Protein AF-M5GES9-F1 (afdb_monomer_lite)

Secondary structure (DSSP, 8-state):
------S-SSS-------------TTSSHHHHHHHHHHHHHHH-TTTT---HHHHHGGGTTTT-SHHHHHHHHHHHHS-TT-HHHHHHHHHTS-HHHHHHHHHHTT--HHHHHHHTTT---HHHHHHHS-SHHHHHHHHHHHTSS---TT-HHHHHHHHTS-HHHHHHHHHHHT--HHHHHHHHHHHTS----SS--SSS---S--TTS-GGGG-SHHHHHHHHHHHHS-TT-HHHHHHHHTTS-HHHHHHHHHHTT--HHHHHHHHHHT----------------------SS-S--GGGTTTT-SHHHHHHHHHHHTS-TT-HHHHHHHHTTS-HHHHHHHHHHTT--HHHHHHHHHHHHHHHTTGGG-------------------------------------------

Structure (mmCIF, N/CA/C/O backbone):
data_AF-M5GES9-F1
#
_entry.id   AF-M5GES9-F1
#
loop_
_atom_site.group_PDB
_atom_site.id
_atom_site.type_symbol
_atom_site.label_atom_id
_atom_site.label_alt_id
_atom_site.label_comp_id
_atom_site.label_asym_id
_atom_site.label_entity_id
_atom_site.label_seq_id
_atom_site.pdbx_PDB_ins_code
_atom_site.Cartn_x
_atom_site.Cartn_y
_atom_site.Cartn_z
_atom_site.occupancy
_atom_site.B_iso_or_equiv
_atom_site.auth_seq_id
_atom_site.auth_comp_id
_atom_site.auth_asym_id
_atom_site.auth_atom_id
_atom_site.pdbx_PDB_model_num
ATOM 1 N N . MET A 1 1 ? -51.160 -6.432 -52.702 1.00 38.91 1 MET A N 1
ATOM 2 C CA . MET A 1 1 ? -51.092 -6.665 -51.244 1.00 38.91 1 MET A CA 1
ATOM 3 C C . MET A 1 1 ? -50.254 -5.549 -50.647 1.00 38.91 1 MET A C 1
ATOM 5 O O . MET A 1 1 ? -49.053 -5.516 -50.862 1.00 38.91 1 MET A O 1
ATOM 9 N N . HIS A 1 2 ? -50.919 -4.556 -50.063 1.00 34.47 2 HIS A N 1
ATOM 10 C CA . HIS A 1 2 ? -50.301 -3.434 -49.357 1.00 34.47 2 HIS A CA 1
ATOM 11 C C . HIS A 1 2 ? -50.235 -3.798 -47.873 1.00 34.47 2 HIS A C 1
ATOM 13 O O . HIS A 1 2 ? -51.256 -4.203 -47.323 1.00 34.47 2 HIS A O 1
ATOM 19 N N . PHE A 1 3 ? -49.079 -3.633 -47.235 1.00 33.97 3 PHE A N 1
ATOM 20 C CA . PHE A 1 3 ? -48.989 -3.583 -45.778 1.00 33.97 3 PHE A CA 1
ATOM 21 C C . PHE A 1 3 ? -48.194 -2.343 -45.374 1.00 33.97 3 PHE A C 1
ATOM 23 O O . PHE A 1 3 ? -47.023 -2.188 -45.713 1.00 33.97 3 PHE A O 1
ATOM 30 N N . SER A 1 4 ? -48.912 -1.435 -44.717 1.00 32.12 4 SER A N 1
ATOM 31 C CA . SER A 1 4 ? -48.475 -0.121 -44.262 1.00 32.12 4 SER A CA 1
ATOM 32 C C . SER A 1 4 ? -47.436 -0.205 -43.143 1.00 32.12 4 SER A C 1
ATOM 34 O O . SER A 1 4 ? -47.717 -0.733 -42.069 1.00 32.12 4 SER A O 1
ATOM 36 N N . LEU A 1 5 ? -46.281 0.431 -43.359 1.00 38.84 5 LEU A N 1
ATOM 37 C CA . LEU A 1 5 ? -45.420 0.970 -42.304 1.00 38.84 5 LEU A CA 1
ATOM 38 C C . LEU A 1 5 ? -46.053 2.266 -41.771 1.00 38.84 5 LEU A C 1
ATOM 40 O O . LEU A 1 5 ? -45.799 3.340 -42.305 1.00 38.84 5 LEU A O 1
ATOM 44 N N . ALA A 1 6 ? -46.903 2.176 -40.749 1.00 38.69 6 ALA A N 1
ATOM 45 C CA . ALA A 1 6 ? -47.371 3.350 -40.003 1.00 38.69 6 ALA A CA 1
ATOM 46 C C . ALA A 1 6 ? -47.993 2.946 -38.654 1.00 38.69 6 ALA A C 1
ATOM 48 O O . ALA A 1 6 ? -49.188 3.130 -38.457 1.00 38.69 6 ALA A O 1
ATOM 49 N N . ALA A 1 7 ? -47.215 2.354 -37.738 1.00 37.34 7 ALA A N 1
ATOM 50 C CA . ALA A 1 7 ? -47.664 2.128 -36.352 1.00 37.34 7 ALA A CA 1
ATOM 51 C C . ALA A 1 7 ? -46.524 1.798 -35.361 1.00 37.34 7 ALA A C 1
ATOM 53 O O . ALA A 1 7 ? -46.692 0.941 -34.500 1.00 37.34 7 ALA A O 1
ATOM 54 N N . LEU A 1 8 ? -45.352 2.440 -35.461 1.00 34.69 8 LEU A N 1
ATOM 55 C CA . LEU A 1 8 ? -44.276 2.236 -34.474 1.00 34.69 8 LEU A CA 1
ATOM 56 C C . LEU A 1 8 ? -43.512 3.532 -34.150 1.00 34.69 8 LEU A C 1
ATOM 58 O O . LEU A 1 8 ? -42.289 3.564 -34.183 1.00 34.69 8 LEU A O 1
ATOM 62 N N . PHE A 1 9 ? -44.240 4.621 -33.882 1.00 37.34 9 PHE A N 1
ATOM 63 C CA . PHE A 1 9 ? -43.650 5.911 -33.478 1.00 37.34 9 PHE A CA 1
ATOM 64 C C . PHE A 1 9 ? -44.363 6.595 -32.298 1.00 37.34 9 PHE A C 1
ATOM 66 O O . PHE A 1 9 ? -44.232 7.798 -32.105 1.00 37.34 9 PHE A O 1
ATOM 73 N N . LEU A 1 10 ? -45.104 5.844 -31.476 1.00 36.69 10 LEU A N 1
ATOM 74 C CA . LEU A 1 10 ? -45.803 6.388 -30.302 1.00 36.69 10 LEU A CA 1
ATOM 75 C C . LEU A 1 10 ? -45.685 5.472 -29.074 1.00 36.69 10 LEU A C 1
ATOM 77 O O . LEU A 1 10 ? -46.678 5.060 -28.487 1.00 36.69 10 LEU A O 1
ATOM 81 N N . ALA A 1 11 ? -44.454 5.157 -28.680 1.00 37.38 11 ALA A N 1
ATOM 82 C CA . ALA A 1 11 ? -44.106 4.771 -27.315 1.00 37.38 11 ALA A CA 1
ATOM 83 C C . ALA A 1 11 ? -42.606 5.033 -27.114 1.00 37.38 11 ALA A C 1
ATOM 85 O O . ALA A 1 11 ? -41.825 4.725 -28.006 1.00 37.38 11 ALA A O 1
ATOM 86 N N . LEU A 1 12 ? -42.237 5.566 -25.946 1.00 29.55 12 LEU A N 1
ATOM 87 C CA . LEU A 1 12 ? -40.917 6.061 -25.514 1.00 29.55 12 LEU A CA 1
ATOM 88 C C . LEU A 1 12 ? -40.622 7.545 -25.805 1.00 29.55 12 LEU A C 1
ATOM 90 O O . LEU A 1 12 ? -39.897 7.898 -26.730 1.00 29.55 12 LEU A O 1
ATOM 94 N N . PRO A 1 13 ? -41.075 8.407 -24.880 1.00 35.56 13 PRO A N 1
ATOM 95 C CA . PRO A 1 13 ? -40.143 9.318 -24.228 1.00 35.56 13 PRO A CA 1
ATOM 96 C C . PRO A 1 13 ? -40.372 9.292 -22.710 1.00 35.56 13 PRO A C 1
ATOM 98 O O . PRO A 1 13 ? -41.224 10.025 -22.227 1.00 35.56 13 PRO A O 1
ATOM 101 N N . ALA A 1 14 ? -39.661 8.445 -21.951 1.00 35.41 14 ALA A N 1
ATOM 102 C CA . ALA A 1 14 ? -39.633 8.540 -20.479 1.00 35.41 14 ALA A CA 1
ATOM 103 C C . ALA A 1 14 ? -38.613 7.597 -19.801 1.00 35.41 14 ALA A C 1
ATOM 105 O O . ALA A 1 14 ? -39.008 6.829 -18.938 1.00 35.41 14 ALA A O 1
ATOM 106 N N . ILE A 1 15 ? -37.315 7.640 -20.135 1.00 33.88 15 ILE A N 1
ATOM 107 C CA . ILE A 1 15 ? -36.256 7.213 -19.189 1.00 33.88 15 ILE A CA 1
ATOM 108 C C . ILE A 1 15 ? -35.004 8.077 -19.410 1.00 33.88 15 ILE A C 1
ATOM 110 O O . ILE A 1 15 ? -34.010 7.635 -19.971 1.00 33.88 15 ILE A O 1
ATOM 114 N N . VAL A 1 16 ? -35.055 9.338 -18.979 1.00 37.41 16 VAL A N 1
ATOM 115 C CA . VAL A 1 16 ? -33.855 10.126 -18.654 1.00 37.41 16 VAL A CA 1
ATOM 116 C C . VAL A 1 16 ? -34.172 10.889 -17.375 1.00 37.41 16 VAL A C 1
ATOM 118 O O . VAL A 1 16 ? -34.726 11.979 -17.430 1.00 37.41 16 VAL A O 1
ATOM 121 N N . ASN A 1 17 ? -33.928 10.253 -16.228 1.00 34.81 17 ASN A N 1
ATOM 122 C CA . ASN A 1 17 ? -33.583 10.898 -14.957 1.00 34.81 17 ASN A CA 1
ATOM 123 C C . ASN A 1 17 ? -33.472 9.834 -13.863 1.00 34.81 17 ASN A C 1
ATOM 125 O O . ASN A 1 17 ? -34.474 9.464 -13.263 1.00 34.81 17 ASN A O 1
ATOM 129 N N . ALA A 1 18 ? -32.251 9.342 -13.643 1.00 33.34 18 ALA A N 1
ATOM 130 C CA . ALA A 1 18 ? -31.712 8.932 -12.341 1.00 33.34 18 ALA A CA 1
ATOM 131 C C . ALA A 1 18 ? -30.381 8.197 -12.565 1.00 33.34 18 ALA A C 1
ATOM 133 O O . ALA A 1 18 ? -30.333 6.971 -12.583 1.00 33.34 18 ALA A O 1
ATOM 134 N N . ILE A 1 19 ? -29.286 8.941 -12.729 1.00 32.31 19 ILE A N 1
ATOM 135 C CA . ILE A 1 19 ? -27.954 8.403 -12.434 1.00 32.31 19 ILE A CA 1
ATOM 136 C C . ILE A 1 19 ? -27.319 9.375 -11.439 1.00 32.31 19 ILE A C 1
ATOM 138 O O . ILE A 1 19 ? -27.099 10.535 -11.795 1.00 32.31 19 ILE A O 1
ATOM 142 N N . PRO A 1 20 ? -27.088 8.965 -10.181 1.00 33.00 20 PRO A N 1
ATOM 143 C CA . PRO A 1 20 ? -26.434 9.820 -9.209 1.00 33.00 20 PRO A CA 1
ATOM 144 C C . PRO A 1 20 ? -24.978 10.033 -9.630 1.00 33.00 20 PRO A C 1
ATOM 146 O O . PRO A 1 20 ? -24.231 9.090 -9.892 1.00 33.00 20 PRO A O 1
ATOM 149 N N . SER A 1 21 ? -24.577 11.299 -9.688 1.00 31.12 21 SER A N 1
ATOM 150 C CA . SER A 1 21 ? -23.194 11.729 -9.841 1.00 31.12 21 SER A CA 1
ATOM 151 C C . SER A 1 21 ? -22.389 11.296 -8.613 1.00 31.12 21 SER A C 1
ATOM 153 O O . SER A 1 21 ? -22.407 11.933 -7.560 1.00 31.12 21 SER A O 1
ATOM 155 N N . HIS A 1 22 ? -21.679 10.175 -8.728 1.00 29.47 22 HIS A N 1
ATOM 156 C CA . HIS A 1 22 ? -20.732 9.753 -7.705 1.00 29.47 22 HIS A CA 1
ATOM 157 C C . HIS A 1 22 ? -19.509 10.678 -7.726 1.00 29.47 22 HIS A C 1
ATOM 159 O O . HIS A 1 22 ? -18.768 10.734 -8.702 1.00 29.47 22 HIS A O 1
ATOM 165 N N . LYS A 1 23 ? -19.304 11.417 -6.631 1.00 30.03 23 LYS A N 1
ATOM 166 C CA . LYS A 1 23 ? -18.063 12.148 -6.352 1.00 30.03 23 LYS A CA 1
ATOM 167 C C . LYS A 1 23 ? -16.932 11.136 -6.114 1.00 30.03 23 LYS A C 1
ATOM 169 O O . LYS A 1 23 ? -17.044 10.308 -5.212 1.00 30.03 23 LYS A O 1
ATOM 174 N N . TYR A 1 24 ? -15.871 11.201 -6.918 1.00 31.55 24 TYR A N 1
ATOM 175 C CA . TYR A 1 24 ? -14.751 10.248 -6.908 1.00 31.55 24 TYR A CA 1
ATOM 176 C C . TYR A 1 24 ? -13.606 10.596 -5.932 1.00 31.55 24 TYR A C 1
ATOM 178 O O . TYR A 1 24 ? -12.739 9.757 -5.715 1.00 31.55 24 TYR A O 1
ATOM 186 N N . ASP A 1 25 ? -13.624 11.752 -5.261 1.00 38.22 25 ASP A N 1
ATOM 187 C CA . ASP A 1 25 ? -12.489 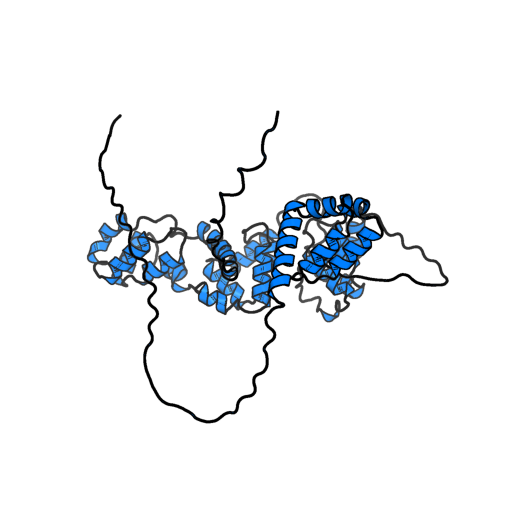12.197 -4.428 1.00 38.22 25 ASP A CA 1
ATOM 188 C C . ASP A 1 25 ? -12.360 11.521 -3.046 1.00 38.22 25 ASP A C 1
ATOM 190 O O . ASP A 1 25 ? -11.277 11.483 -2.475 1.00 38.22 25 ASP A O 1
ATOM 194 N N . ALA A 1 26 ? -13.425 10.931 -2.488 1.00 30.91 26 ALA A N 1
ATOM 195 C CA . ALA A 1 26 ? -13.384 10.380 -1.121 1.00 30.91 26 ALA A CA 1
ATOM 196 C C . ALA A 1 26 ? -12.971 8.895 -1.033 1.00 30.91 26 ALA A C 1
ATOM 198 O O . ALA A 1 26 ? -12.757 8.377 0.062 1.00 30.91 26 ALA A O 1
ATOM 199 N N . ARG A 1 27 ? -12.879 8.178 -2.163 1.00 30.30 27 ARG A N 1
ATOM 200 C CA . ARG A 1 27 ? -12.584 6.730 -2.165 1.00 30.30 27 ARG A CA 1
ATOM 201 C C . ARG A 1 27 ? -11.092 6.399 -2.082 1.00 30.30 27 ARG A C 1
ATOM 203 O O . ARG A 1 27 ? -10.767 5.308 -1.626 1.00 30.30 27 ARG A O 1
ATOM 210 N N . PHE A 1 28 ? -10.209 7.327 -2.449 1.00 35.16 28 PHE A N 1
ATOM 211 C CA . PHE A 1 28 ? -8.759 7.101 -2.433 1.00 35.16 28 PHE A CA 1
ATOM 212 C C . PHE A 1 28 ? -8.148 7.177 -1.024 1.00 35.16 28 PHE A C 1
ATOM 214 O O . PHE A 1 28 ? -7.293 6.366 -0.697 1.00 35.16 28 PHE A O 1
ATOM 221 N N . ALA A 1 29 ? -8.673 8.027 -0.134 1.00 37.25 29 ALA A N 1
ATOM 222 C CA . ALA A 1 29 ? -8.269 8.031 1.280 1.00 37.25 29 ALA A CA 1
ATOM 223 C C . ALA A 1 29 ? -8.766 6.793 2.065 1.00 37.25 29 ALA A C 1
ATOM 225 O O . ALA A 1 29 ? -8.259 6.483 3.138 1.00 37.25 29 ALA A O 1
ATOM 226 N N . ALA A 1 30 ? -9.770 6.073 1.548 1.00 31.98 30 ALA A N 1
ATOM 227 C CA . ALA A 1 30 ? -10.359 4.910 2.215 1.00 31.98 30 ALA A CA 1
ATOM 228 C C . ALA A 1 30 ? -9.623 3.588 1.919 1.00 31.98 30 ALA A C 1
ATOM 230 O O . ALA A 1 30 ? -9.884 2.583 2.586 1.00 31.98 30 ALA A O 1
ATOM 231 N N . LEU A 1 31 ? -8.732 3.557 0.920 1.00 34.09 31 LEU A N 1
ATOM 232 C CA . LEU A 1 31 ? -8.081 2.323 0.467 1.00 34.09 31 LEU A CA 1
ATOM 233 C C . LEU A 1 31 ? -6.769 2.035 1.215 1.00 34.09 31 LEU A C 1
ATOM 235 O O . LEU A 1 31 ? -6.555 0.906 1.650 1.00 34.09 31 LEU A O 1
ATOM 239 N N . THR A 1 32 ? -5.980 3.066 1.507 1.00 45.53 32 THR A N 1
ATOM 240 C CA . THR A 1 32 ? -4.797 3.001 2.387 1.00 45.53 32 THR A CA 1
ATOM 241 C C . THR A 1 32 ? -5.168 2.615 3.825 1.00 45.53 32 THR A C 1
ATOM 243 O O . THR A 1 32 ? -4.489 1.805 4.456 1.00 45.53 32 THR A O 1
ATOM 246 N N . VAL A 1 33 ? -6.325 3.078 4.319 1.00 45.25 33 VAL A N 1
ATOM 247 C CA . VAL A 1 33 ? -6.892 2.663 5.620 1.00 45.25 33 VAL A CA 1
ATOM 248 C C . VAL A 1 33 ? -7.305 1.186 5.623 1.00 45.25 33 VAL A C 1
ATOM 250 O O . VAL A 1 33 ? -7.142 0.502 6.633 1.00 45.25 33 VAL A O 1
ATOM 253 N N . LYS A 1 34 ? -7.791 0.654 4.495 1.00 38.66 34 LYS A N 1
ATOM 254 C CA . LYS A 1 34 ? -8.175 -0.761 4.380 1.00 38.66 34 LYS A CA 1
ATOM 255 C C . LYS A 1 34 ? -6.985 -1.706 4.561 1.00 38.66 34 LYS A C 1
ATOM 257 O O . LYS A 1 34 ? -7.158 -2.771 5.147 1.00 38.66 34 LYS A O 1
ATOM 262 N N . HIS A 1 35 ? -5.796 -1.325 4.097 1.00 43.66 35 HIS A N 1
ATOM 263 C CA . HIS A 1 35 ? -4.585 -2.139 4.228 1.00 43.66 35 HIS A CA 1
ATOM 264 C C . HIS A 1 35 ? -4.055 -2.175 5.672 1.00 43.66 35 HIS A C 1
ATOM 266 O O . HIS A 1 35 ? -3.799 -3.263 6.193 1.00 43.66 35 HIS A O 1
ATOM 272 N N . ALA A 1 36 ? -4.037 -1.034 6.373 1.00 48.53 36 ALA A N 1
ATOM 273 C CA . ALA A 1 36 ? -3.767 -0.987 7.816 1.00 48.53 36 ALA A CA 1
ATOM 274 C C . ALA A 1 36 ? -4.807 -1.791 8.630 1.00 48.53 36 ALA A C 1
ATOM 276 O O . ALA A 1 36 ? -4.457 -2.533 9.550 1.00 48.53 36 ALA A O 1
ATOM 277 N N . GLN A 1 37 ? -6.085 -1.739 8.234 1.00 39.94 37 GLN A N 1
ATOM 278 C CA . GLN A 1 37 ? -7.162 -2.517 8.858 1.00 39.94 37 GLN A CA 1
ATOM 279 C C . GLN A 1 37 ? -7.011 -4.036 8.673 1.00 39.94 37 GLN A C 1
ATOM 281 O O . GLN A 1 37 ? -7.424 -4.795 9.548 1.00 39.94 37 GLN A O 1
ATOM 286 N N . VAL A 1 38 ? -6.441 -4.520 7.562 1.00 37.53 38 VAL A N 1
ATOM 287 C CA . VAL A 1 38 ? -6.222 -5.965 7.342 1.00 37.53 38 VAL A CA 1
ATOM 288 C C . VAL A 1 38 ? -5.060 -6.490 8.190 1.00 37.53 38 VAL A C 1
ATOM 290 O O . VAL A 1 38 ? -5.192 -7.566 8.774 1.00 37.53 38 VAL A O 1
ATOM 293 N N . ALA A 1 39 ? -3.979 -5.721 8.349 1.00 44.22 39 ALA A N 1
ATOM 294 C CA . ALA A 1 39 ? -2.900 -6.059 9.283 1.00 44.22 39 ALA A CA 1
ATOM 295 C C . ALA A 1 39 ? -3.392 -6.055 10.747 1.00 44.22 39 ALA A C 1
ATOM 297 O O . ALA A 1 39 ? -3.128 -7.000 11.495 1.00 44.22 39 ALA A O 1
ATOM 298 N N . GLN A 1 40 ? -4.225 -5.078 11.129 1.00 47.31 40 GLN A N 1
ATOM 299 C CA . GLN A 1 40 ? -4.891 -5.065 12.438 1.00 47.31 40 GLN A CA 1
ATOM 300 C C . GLN A 1 40 ? -5.803 -6.284 12.656 1.00 47.31 40 GLN A C 1
ATOM 302 O O . GLN A 1 40 ? -5.879 -6.779 13.775 1.00 47.31 40 GLN A O 1
ATOM 307 N N . ARG A 1 41 ? -6.477 -6.826 11.630 1.00 38.78 41 ARG A N 1
ATOM 308 C CA . ARG A 1 41 ? -7.352 -8.011 11.789 1.00 38.78 41 ARG A CA 1
ATOM 309 C C . ARG A 1 41 ? -6.611 -9.263 12.263 1.00 38.78 41 ARG A C 1
ATOM 311 O O . ARG A 1 41 ? -7.229 -10.096 12.918 1.00 38.78 41 ARG A O 1
ATOM 318 N N . MET A 1 42 ? -5.325 -9.400 11.942 1.00 36.28 42 MET A N 1
ATOM 319 C CA . MET A 1 42 ? -4.508 -10.547 12.362 1.00 36.28 42 MET A CA 1
ATOM 320 C C . MET A 1 42 ? -3.899 -10.346 13.759 1.00 36.28 42 MET A C 1
ATOM 322 O O . MET A 1 42 ? -3.643 -11.324 14.457 1.00 36.28 42 MET A O 1
ATOM 326 N N . ALA A 1 43 ? -3.697 -9.093 14.180 1.00 48.94 43 ALA A N 1
ATOM 327 C CA . ALA A 1 43 ? -3.048 -8.747 15.444 1.00 48.94 43 ALA A CA 1
ATOM 328 C C . ALA A 1 43 ? -4.014 -8.306 16.559 1.00 48.94 43 ALA A C 1
ATOM 330 O O . ALA A 1 43 ? -3.604 -8.266 17.714 1.00 48.94 43 ALA A O 1
ATOM 331 N N . ASN A 1 44 ? -5.275 -7.970 16.255 1.00 58.41 44 ASN A N 1
ATOM 332 C CA . ASN A 1 44 ? -6.182 -7.349 17.219 1.00 58.41 44 ASN A CA 1
ATOM 333 C C . ASN A 1 44 ? -6.876 -8.388 18.134 1.00 58.41 44 ASN A C 1
ATOM 335 O O . ASN A 1 44 ? -7.831 -9.048 17.706 1.00 58.41 44 ASN A O 1
ATOM 339 N N . PRO A 1 45 ? -6.489 -8.499 19.423 1.00 57.09 45 PRO A N 1
ATOM 340 C CA . PRO A 1 45 ? -7.104 -9.433 20.369 1.00 57.09 45 PRO A CA 1
ATOM 341 C C . PRO A 1 45 ? -8.577 -9.115 20.689 1.00 57.09 45 PRO A C 1
ATOM 343 O O . PRO A 1 45 ? -9.243 -9.947 21.313 1.00 57.09 45 PRO A O 1
ATOM 346 N N . LEU A 1 46 ? -9.093 -7.948 20.271 1.00 60.84 46 LEU A N 1
ATOM 347 C CA . LEU A 1 46 ? -10.489 -7.532 20.452 1.00 60.84 46 LEU A CA 1
ATOM 348 C C . LEU A 1 46 ? -11.442 -8.191 19.441 1.00 60.84 46 LEU A C 1
ATOM 350 O O . LEU A 1 46 ? -12.598 -8.443 19.778 1.00 60.84 46 LEU A O 1
ATOM 354 N N . ALA A 1 47 ? -10.975 -8.528 18.232 1.00 56.59 47 ALA A N 1
ATOM 355 C CA . ALA A 1 47 ? -11.842 -8.999 17.145 1.00 56.59 47 ALA A CA 1
ATOM 356 C C . ALA A 1 47 ? -12.498 -10.367 17.431 1.00 56.59 47 ALA A C 1
ATOM 358 O O . ALA A 1 47 ? -13.619 -10.632 16.998 1.00 56.59 47 ALA A O 1
ATOM 359 N N . GLY A 1 48 ? -11.825 -11.229 18.199 1.00 55.69 48 GLY A N 1
ATOM 360 C CA . GLY A 1 48 ? -12.313 -12.566 18.560 1.00 55.69 48 GLY A CA 1
ATOM 361 C C . GLY A 1 48 ? -13.249 -12.620 19.775 1.00 55.69 48 GLY A C 1
ATOM 362 O O . GLY A 1 48 ? -13.586 -13.718 20.212 1.00 55.69 48 GLY A O 1
ATOM 363 N N . ARG A 1 49 ? -13.633 -11.480 20.372 1.00 62.78 49 ARG A N 1
ATOM 364 C CA . ARG A 1 49 ? -14.270 -11.434 21.710 1.00 62.78 49 ARG A CA 1
ATOM 365 C C . ARG A 1 49 ? -15.655 -10.769 21.744 1.00 62.78 49 ARG A C 1
ATOM 367 O O . ARG A 1 49 ? -16.113 -10.381 22.813 1.00 62.78 49 ARG A O 1
ATOM 374 N N . MET A 1 50 ? -16.322 -10.677 20.592 1.00 54.06 50 MET A N 1
ATOM 375 C CA . MET A 1 50 ? -17.441 -9.761 20.305 1.00 54.06 50 MET A CA 1
ATOM 376 C C . MET A 1 50 ? -18.742 -9.888 21.119 1.00 54.06 50 MET A C 1
ATOM 378 O O . MET A 1 50 ? -19.618 -9.051 20.942 1.00 54.06 50 MET A O 1
ATOM 382 N N . GLU A 1 51 ? -18.909 -10.846 22.030 1.00 64.81 51 GLU A N 1
ATOM 383 C CA . GLU A 1 51 ? -20.078 -10.822 22.921 1.00 64.81 51 GLU A CA 1
ATOM 384 C C . GLU A 1 51 ? -19.712 -10.280 24.299 1.00 64.81 51 GLU A C 1
ATOM 386 O O . GLU A 1 51 ? -19.559 -11.014 25.278 1.00 64.81 51 GLU A O 1
ATOM 391 N N . LEU A 1 52 ? -19.624 -8.952 24.389 1.00 69.06 52 LEU A N 1
ATOM 392 C CA . LEU A 1 52 ? -19.562 -8.275 25.682 1.00 69.06 52 LEU A CA 1
ATOM 393 C C . LEU A 1 52 ? -20.849 -8.511 26.490 1.00 69.06 52 LEU A C 1
ATOM 395 O O . LEU A 1 52 ? -20.801 -8.571 27.717 1.00 69.06 52 LEU A O 1
ATOM 399 N N . GLY A 1 53 ? -21.984 -8.699 25.804 1.00 69.44 53 GLY A N 1
ATOM 400 C CA . GLY A 1 53 ? -23.305 -8.886 26.411 1.00 69.44 53 GLY A CA 1
ATOM 401 C C . GLY A 1 53 ? -23.387 -10.058 27.395 1.00 69.44 53 GLY A C 1
ATOM 402 O O . GLY A 1 53 ? -23.968 -9.914 28.469 1.00 69.44 53 GLY A O 1
ATOM 403 N N . SER A 1 54 ? -22.743 -11.193 27.104 1.00 69.31 54 SER A N 1
ATOM 404 C CA . SER A 1 54 ? -22.736 -12.350 28.014 1.00 69.31 54 SER A CA 1
ATOM 405 C C . SER A 1 54 ? -21.859 -12.117 29.255 1.00 69.31 54 SER A C 1
ATOM 407 O O . SER A 1 54 ? -22.182 -12.584 30.351 1.00 69.31 54 SER A O 1
ATOM 409 N N . ARG A 1 55 ? -20.797 -11.313 29.124 1.00 69.56 55 ARG A N 1
ATOM 410 C CA . ARG A 1 55 ? -19.879 -10.946 30.219 1.00 69.56 55 ARG A CA 1
ATOM 411 C C . ARG A 1 55 ? -20.358 -9.746 31.040 1.00 69.56 55 ARG A C 1
ATOM 413 O O . ARG A 1 55 ? -19.933 -9.564 32.179 1.00 69.56 55 ARG A O 1
ATOM 420 N N . GLN A 1 56 ? -21.290 -8.965 30.495 1.00 69.62 56 GLN A N 1
ATOM 421 C CA . GLN A 1 56 ? -21.857 -7.776 31.128 1.00 69.62 56 GLN A CA 1
ATOM 422 C C . GLN A 1 56 ? -22.577 -8.100 32.440 1.00 69.62 56 GLN A C 1
ATOM 424 O O . GLN A 1 56 ? -22.554 -7.286 33.360 1.00 69.62 56 GLN A O 1
ATOM 429 N N . SER A 1 57 ? -23.143 -9.307 32.557 1.00 81.31 57 SER A N 1
ATOM 430 C CA . SER A 1 57 ? -23.834 -9.769 33.767 1.00 81.31 57 SER A CA 1
ATOM 431 C C . SER A 1 57 ? -22.983 -9.596 35.034 1.00 81.31 57 SER A C 1
ATOM 433 O O . SER A 1 57 ? -23.503 -9.175 36.068 1.00 81.31 57 SER A O 1
ATOM 435 N N . SER A 1 58 ? -21.665 -9.807 34.933 1.00 85.19 58 SER A N 1
ATOM 436 C CA . SER A 1 58 ? -20.704 -9.666 36.037 1.00 85.19 58 SER A CA 1
ATOM 437 C C . SER A 1 58 ? -20.356 -8.211 36.381 1.00 85.19 58 SER A C 1
ATOM 439 O O . SER A 1 58 ? -19.921 -7.947 37.498 1.00 85.19 58 SER A O 1
ATOM 441 N N . CYS A 1 59 ? -20.565 -7.278 35.446 1.00 91.94 59 CYS A N 1
ATOM 442 C CA . CYS A 1 59 ? -20.220 -5.856 35.570 1.00 91.94 59 CYS A CA 1
ATOM 443 C C . CYS A 1 59 ? -21.440 -4.925 35.662 1.00 91.94 59 CYS A C 1
ATOM 445 O O . CYS A 1 59 ? -21.297 -3.703 35.661 1.00 91.94 59 CYS A O 1
ATOM 447 N N . THR A 1 60 ? -22.654 -5.481 35.730 1.00 89.44 60 THR A N 1
ATOM 448 C CA . THR A 1 60 ? -23.915 -4.723 35.654 1.00 89.44 60 THR A CA 1
ATOM 449 C C . THR A 1 60 ? -24.007 -3.605 36.697 1.00 89.44 60 THR A C 1
ATOM 451 O O . THR A 1 60 ? -24.525 -2.528 36.408 1.00 89.44 60 THR A O 1
ATOM 454 N N . THR A 1 61 ? -23.502 -3.834 37.914 1.00 93.00 61 THR A N 1
ATOM 455 C CA . THR A 1 61 ? -23.559 -2.837 38.993 1.00 93.00 61 THR A CA 1
ATOM 456 C C . THR A 1 61 ? -22.547 -1.707 38.789 1.00 93.00 61 THR A C 1
ATOM 458 O O . THR A 1 61 ? -22.860 -0.557 39.099 1.00 93.00 61 THR A O 1
ATOM 461 N N . GLN A 1 62 ? -21.378 -2.004 38.215 1.00 94.19 62 GLN A N 1
ATOM 462 C CA . GLN A 1 62 ? -20.320 -1.034 37.911 1.00 94.19 62 GLN A CA 1
ATOM 463 C C . GLN A 1 62 ? -20.568 -0.254 36.610 1.00 94.19 62 GLN A C 1
ATOM 465 O O . GLN A 1 62 ? -20.039 0.841 36.464 1.00 94.19 62 GLN A O 1
ATOM 470 N N . CYS A 1 63 ? -21.385 -0.791 35.698 1.00 94.81 63 CYS A N 1
ATOM 471 C CA . CYS A 1 63 ? -21.724 -0.211 34.392 1.00 94.81 63 CYS A CA 1
ATOM 472 C C . CYS A 1 63 ? -23.177 0.296 34.332 1.00 94.81 63 CYS A C 1
ATOM 474 O O . CYS A 1 63 ? -23.912 0.032 33.377 1.00 94.81 63 CYS A O 1
ATOM 476 N N . SER A 1 64 ? -23.641 0.960 35.391 1.00 95.00 64 SER A N 1
ATOM 477 C CA . SER A 1 64 ? -25.050 1.351 35.531 1.00 95.00 64 SER A CA 1
ATOM 478 C C . SER A 1 64 ? -25.364 2.755 35.008 1.00 95.00 64 SER A C 1
ATOM 480 O O . SER A 1 64 ? -26.547 3.074 34.809 1.00 95.00 64 SER A O 1
ATOM 482 N N . SER A 1 65 ? -24.342 3.582 34.756 1.00 96.19 65 SER A N 1
ATOM 483 C CA . SER A 1 65 ? -24.538 4.952 34.282 1.00 96.19 65 SER A CA 1
ATOM 484 C C . SER A 1 65 ? -25.069 4.985 32.844 1.00 96.19 65 SER A C 1
ATOM 486 O O . SER A 1 65 ? -24.907 4.041 32.069 1.00 96.19 65 SER A O 1
ATOM 488 N N . THR A 1 66 ? -25.724 6.085 32.465 1.00 94.81 66 THR A N 1
ATOM 489 C CA . THR A 1 66 ? -26.203 6.279 31.086 1.00 94.81 66 THR A CA 1
ATOM 490 C C . THR A 1 66 ? -25.050 6.259 30.079 1.00 94.81 66 THR A C 1
ATOM 492 O O . THR A 1 66 ? -25.211 5.706 28.995 1.00 94.81 66 THR A O 1
ATOM 495 N N . ALA A 1 67 ? -23.885 6.806 30.450 1.00 94.44 67 ALA A N 1
ATOM 496 C CA . ALA A 1 67 ? -22.682 6.766 29.622 1.00 94.44 67 ALA A CA 1
ATOM 497 C C . ALA A 1 67 ? -22.218 5.321 29.382 1.00 94.44 67 ALA A C 1
ATOM 499 O O . ALA A 1 67 ? -22.045 4.932 28.233 1.00 94.44 67 ALA A O 1
ATOM 500 N N . ASP A 1 68 ? -22.156 4.494 30.434 1.00 95.88 68 ASP A N 1
ATOM 501 C CA . ASP A 1 68 ? -21.763 3.082 30.307 1.00 95.88 68 ASP A CA 1
ATOM 502 C C . ASP A 1 68 ? -22.721 2.297 29.405 1.00 95.88 68 ASP A C 1
ATOM 504 O O . ASP A 1 68 ? -22.298 1.527 28.546 1.00 95.88 68 ASP A O 1
ATOM 508 N N . LYS A 1 69 ? -24.032 2.502 29.573 1.00 93.25 69 LYS A N 1
ATOM 509 C CA . LYS A 1 69 ? -25.051 1.826 28.754 1.00 93.25 69 LYS A CA 1
ATOM 510 C C . LYS A 1 69 ? -24.938 2.209 27.283 1.00 93.25 69 LYS A C 1
ATOM 512 O O . LYS A 1 69 ? -25.046 1.334 26.423 1.00 93.25 69 LYS A O 1
ATOM 517 N N . ASN A 1 70 ? -24.705 3.490 27.002 1.00 94.50 70 ASN A N 1
ATOM 518 C CA . ASN A 1 70 ? -24.498 3.973 25.642 1.00 94.50 70 ASN A CA 1
ATOM 519 C C . ASN A 1 70 ? -23.204 3.400 25.057 1.00 94.50 70 ASN A C 1
ATOM 521 O O . ASN A 1 70 ? -23.253 2.837 23.970 1.00 94.50 70 ASN A O 1
ATOM 525 N N . GLY A 1 71 ? -22.092 3.445 25.794 1.00 93.56 71 GLY A N 1
ATOM 526 C CA . GLY A 1 71 ? -20.814 2.885 25.354 1.00 93.56 71 GLY A CA 1
ATOM 527 C C . GLY A 1 71 ? -20.883 1.391 25.060 1.00 93.56 71 GLY A C 1
ATOM 528 O O . GLY A 1 71 ? -20.418 0.949 24.016 1.00 93.56 71 GLY A O 1
ATOM 529 N N . ILE A 1 72 ? -21.560 0.605 25.903 1.00 91.88 72 ILE A N 1
ATOM 530 C CA . ILE A 1 72 ? -21.745 -0.836 25.660 1.00 91.88 72 ILE A CA 1
ATOM 531 C C . ILE A 1 72 ? -22.665 -1.089 24.459 1.00 91.88 72 ILE A C 1
ATOM 533 O O . ILE A 1 72 ? -22.417 -2.003 23.675 1.00 91.88 72 ILE A O 1
ATOM 537 N N . THR A 1 73 ? -23.711 -0.278 24.281 1.00 92.56 73 THR A N 1
ATOM 538 C CA . THR A 1 73 ? -24.587 -0.375 23.101 1.00 92.56 73 THR A CA 1
ATOM 539 C C . THR A 1 73 ? -23.806 -0.085 21.821 1.00 92.56 73 THR A C 1
ATOM 541 O O . THR A 1 73 ? -23.912 -0.852 20.867 1.00 92.56 73 THR A O 1
ATOM 544 N N . THR A 1 74 ? -22.980 0.966 21.819 1.00 92.75 74 THR A N 1
ATOM 545 C CA . THR A 1 74 ? -22.085 1.296 20.704 1.00 92.75 74 THR A CA 1
ATOM 546 C C . THR A 1 74 ? -21.090 0.169 20.456 1.00 92.75 74 THR A C 1
ATOM 548 O O . THR A 1 74 ? -20.976 -0.281 19.323 1.00 92.75 74 THR A O 1
ATOM 551 N N . TYR A 1 75 ? -20.449 -0.362 21.503 1.00 91.31 75 TYR A N 1
ATOM 552 C CA . TYR A 1 75 ? -19.503 -1.476 21.389 1.00 91.31 75 TYR A CA 1
ATOM 553 C C . TYR A 1 75 ? -20.142 -2.689 20.703 1.00 91.31 75 TYR A C 1
ATOM 555 O O . TYR A 1 75 ? -19.565 -3.250 19.778 1.00 91.31 75 TYR A O 1
ATOM 563 N N . ASN A 1 76 ? -21.354 -3.070 21.116 1.00 89.25 76 ASN A N 1
ATOM 564 C CA . ASN A 1 76 ? -22.078 -4.202 20.529 1.00 89.25 76 ASN A CA 1
ATOM 565 C C . ASN A 1 76 ? -22.542 -3.938 19.084 1.00 89.25 76 ASN A C 1
ATOM 567 O O . ASN A 1 76 ? -22.860 -4.884 18.367 1.00 89.25 76 ASN A O 1
ATOM 571 N N . ALA A 1 77 ? -22.614 -2.672 18.664 1.00 91.44 77 ALA A N 1
ATOM 572 C CA . ALA A 1 77 ? -22.914 -2.282 17.289 1.00 91.44 77 ALA A CA 1
ATOM 573 C C . ALA A 1 77 ? -21.655 -2.188 16.407 1.00 91.44 77 ALA A C 1
ATOM 575 O O . ALA A 1 77 ? -21.773 -2.178 15.179 1.00 91.44 77 ALA A O 1
ATOM 576 N N . CYS A 1 78 ? -20.461 -2.123 17.002 1.00 89.38 78 CYS A N 1
ATOM 577 C CA . CYS A 1 78 ? -19.207 -2.100 16.263 1.00 89.38 78 CYS A CA 1
ATOM 578 C C . CYS A 1 78 ? -18.952 -3.444 15.572 1.00 89.38 78 CYS A C 1
ATOM 580 O O . CYS A 1 78 ? -19.136 -4.515 16.148 1.00 89.38 78 CYS A O 1
ATOM 582 N N . SER A 1 79 ? -18.458 -3.395 14.333 1.00 86.56 79 SER A N 1
ATOM 583 C CA . SER A 1 79 ? -17.887 -4.584 13.694 1.00 86.56 79 SER A CA 1
ATOM 584 C C . SER A 1 79 ? -16.638 -5.023 14.464 1.00 86.56 79 SER A C 1
ATOM 586 O O . SER A 1 79 ? -15.828 -4.175 14.837 1.00 86.56 79 SER A O 1
ATOM 588 N N . SER A 1 80 ? -16.391 -6.332 14.606 1.00 79.69 80 SER A N 1
ATOM 589 C CA . SER A 1 80 ? -15.138 -6.866 15.188 1.00 79.69 80 SER A CA 1
ATOM 590 C C . SER A 1 80 ? -13.879 -6.359 14.499 1.00 79.69 80 SER A C 1
ATOM 592 O O . SER A 1 80 ? -12.776 -6.467 15.027 1.00 79.69 80 SER A O 1
ATOM 594 N N . THR A 1 81 ? -14.038 -5.850 13.286 1.00 75.88 81 THR A N 1
ATOM 595 C CA . THR A 1 81 ? -12.958 -5.391 12.430 1.00 75.88 81 THR A CA 1
ATOM 596 C C . THR A 1 81 ? -12.778 -3.880 12.465 1.00 75.88 81 THR A C 1
ATOM 598 O O . THR A 1 81 ? -11.986 -3.373 11.678 1.00 75.88 81 THR A O 1
ATOM 601 N N . ASP A 1 82 ? -13.549 -3.164 13.285 1.00 79.75 82 ASP A N 1
ATOM 602 C CA . ASP A 1 82 ? -13.484 -1.711 13.424 1.00 79.75 82 ASP A CA 1
ATOM 603 C C . ASP A 1 82 ? -12.902 -1.339 14.799 1.00 79.75 82 ASP A C 1
ATOM 605 O O . ASP A 1 82 ? -13.645 -1.092 15.754 1.00 79.75 82 ASP A O 1
ATOM 609 N N . PRO A 1 83 ? -11.562 -1.345 14.938 1.00 79.94 83 PRO A N 1
ATOM 610 C CA . PRO A 1 83 ? -10.910 -1.022 16.202 1.00 79.94 83 PRO A CA 1
ATOM 611 C C . PRO A 1 83 ? -11.187 0.411 16.654 1.00 79.94 83 PRO A C 1
ATOM 613 O O . PRO A 1 83 ? -11.192 0.651 17.853 1.00 79.94 83 PRO A O 1
ATOM 616 N N . VAL A 1 84 ? -11.454 1.338 15.727 1.00 80.75 84 VAL A N 1
ATOM 617 C CA . VAL A 1 84 ? -11.762 2.734 16.062 1.00 80.75 84 VAL A CA 1
ATOM 618 C C . VAL A 1 84 ? -13.111 2.801 16.763 1.00 80.75 84 VAL A C 1
ATOM 620 O O . VAL A 1 84 ? -13.182 3.282 17.888 1.00 80.75 84 VAL A O 1
ATOM 623 N N . CYS A 1 85 ? -14.151 2.207 16.167 1.00 89.25 85 CYS A N 1
ATOM 624 C CA . CYS A 1 85 ? -15.465 2.111 16.805 1.00 89.25 85 CYS A CA 1
ATOM 625 C C . CYS A 1 85 ? -15.373 1.442 18.185 1.00 89.25 85 CYS A C 1
ATOM 627 O O . CYS A 1 85 ? -15.953 1.923 19.157 1.00 89.25 85 CYS A O 1
ATOM 629 N N . ILE A 1 86 ? -14.615 0.342 18.281 1.00 89.44 86 ILE A N 1
ATOM 630 C CA . ILE A 1 86 ? -14.420 -0.394 19.534 1.00 89.44 86 ILE A CA 1
ATOM 631 C C . ILE A 1 86 ? -13.732 0.476 20.597 1.00 89.44 86 ILE A C 1
ATOM 633 O O . ILE A 1 86 ? -14.181 0.494 21.744 1.00 89.44 86 ILE A O 1
ATOM 637 N N . CYS A 1 87 ? -12.659 1.180 20.237 1.00 90.00 87 CYS A N 1
ATOM 638 C CA . CYS A 1 87 ? -11.928 2.050 21.152 1.00 90.00 87 CYS A CA 1
ATOM 639 C C . CYS A 1 87 ? -12.783 3.236 21.605 1.00 90.00 87 CYS A C 1
ATOM 641 O O . CYS A 1 87 ? -12.912 3.433 22.810 1.00 90.00 87 CYS A O 1
ATOM 643 N N . ASP A 1 88 ? -13.458 3.932 20.686 1.00 88.56 88 ASP A N 1
ATOM 644 C CA . ASP A 1 88 ? -14.359 5.049 21.007 1.00 88.56 88 ASP A CA 1
ATOM 645 C C . ASP A 1 88 ? -15.485 4.603 21.956 1.00 88.56 88 ASP A C 1
ATOM 647 O O . ASP A 1 88 ? -15.820 5.276 22.937 1.00 88.56 88 ASP A O 1
ATOM 651 N N . ALA A 1 89 ? -16.062 3.425 21.698 1.00 92.81 89 ALA A N 1
ATOM 652 C CA . ALA A 1 89 ? -17.094 2.846 22.546 1.00 92.81 89 ALA A CA 1
ATOM 653 C C . ALA A 1 89 ? -16.574 2.533 23.958 1.00 92.81 89 ALA A C 1
ATOM 655 O O . ALA A 1 89 ? -17.252 2.843 24.940 1.00 92.81 89 ALA A O 1
ATOM 656 N N . LEU A 1 90 ? -15.376 1.954 24.077 1.00 92.19 90 LEU A N 1
ATOM 657 C CA . LEU A 1 90 ? -14.756 1.632 25.366 1.00 92.19 90 LEU A CA 1
ATOM 658 C C . LEU A 1 90 ? -14.298 2.882 26.130 1.00 92.19 90 LEU A C 1
ATOM 660 O O . LEU A 1 90 ? -14.449 2.924 27.348 1.00 92.19 90 LEU A O 1
ATOM 664 N N . GLU A 1 91 ? -13.797 3.911 25.448 1.00 91.88 91 GLU A N 1
ATOM 665 C CA . GLU A 1 91 ? -13.414 5.191 26.062 1.00 91.88 91 GLU A CA 1
ATOM 666 C C . GLU A 1 91 ? -14.617 5.979 26.589 1.00 91.88 91 GLU A C 1
ATOM 668 O O . GLU A 1 91 ? -14.488 6.741 27.547 1.00 91.88 91 GLU A O 1
ATOM 673 N N . SER A 1 92 ? -15.806 5.765 26.017 1.00 93.69 92 SER A N 1
ATOM 674 C CA . SER A 1 92 ? -17.046 6.363 26.525 1.00 93.69 92 SER A CA 1
ATOM 675 C C . SER A 1 92 ? -17.558 5.728 27.829 1.00 93.69 92 SER A C 1
ATOM 677 O O . SER A 1 92 ? -18.461 6.278 28.470 1.00 93.69 92 SER A O 1
ATOM 679 N N . LEU A 1 93 ? -16.989 4.587 28.241 1.00 94.50 93 LEU A N 1
ATOM 680 C CA . LEU A 1 93 ? -17.303 3.956 29.520 1.00 94.50 93 LEU A CA 1
ATOM 681 C C . LEU A 1 93 ? -16.676 4.740 30.673 1.00 94.50 93 LEU A C 1
ATOM 683 O O . LEU A 1 93 ? -15.555 5.240 30.600 1.00 94.50 93 LEU A O 1
ATOM 687 N N . SER A 1 94 ? -17.376 4.790 31.800 1.00 96.31 94 SER A N 1
ATOM 688 C CA . SER A 1 94 ? -16.802 5.285 33.046 1.00 96.31 94 SER A CA 1
ATOM 689 C C . SER A 1 94 ? -15.594 4.438 33.452 1.00 96.31 94 SER A C 1
ATOM 691 O O . SER A 1 94 ? -15.556 3.227 33.226 1.00 96.31 94 SER A O 1
ATOM 693 N N . ALA A 1 95 ? -14.621 5.051 34.132 1.00 94.69 95 ALA A N 1
ATOM 694 C CA . ALA A 1 95 ? -13.429 4.345 34.602 1.00 94.69 95 ALA A CA 1
ATOM 695 C C . ALA A 1 95 ? -13.780 3.102 35.444 1.00 94.69 95 ALA A C 1
ATOM 697 O O . ALA A 1 95 ? -13.133 2.062 35.323 1.00 94.69 95 ALA A O 1
ATOM 698 N N . THR A 1 96 ? -14.837 3.170 36.261 1.00 95.44 96 THR A N 1
ATOM 699 C CA . THR A 1 96 ? -15.303 2.046 37.087 1.00 95.44 96 THR A CA 1
ATOM 700 C C . THR A 1 96 ? -15.835 0.894 36.234 1.00 95.44 96 THR A C 1
ATOM 702 O O . THR A 1 96 ? -15.483 -0.260 36.486 1.00 95.44 96 THR A O 1
ATOM 705 N N . CYS A 1 97 ? -16.625 1.196 35.200 1.00 95.94 97 CYS A N 1
ATOM 706 C CA . CYS A 1 97 ? -17.112 0.199 34.252 1.00 95.94 97 CYS A CA 1
ATOM 707 C C . CYS A 1 97 ? -15.965 -0.397 33.427 1.00 95.94 97 CYS A C 1
ATOM 709 O O . CYS A 1 97 ? -15.835 -1.619 33.357 1.00 95.94 97 CYS A O 1
ATOM 711 N N . LEU A 1 98 ? -15.073 0.442 32.892 1.00 94.06 98 LEU A N 1
ATOM 712 C CA . LEU A 1 98 ? -13.911 0.020 32.107 1.00 94.06 98 LEU A CA 1
ATOM 713 C C . LEU A 1 98 ? -13.001 -0.934 32.899 1.00 94.06 98 LEU A C 1
ATOM 715 O O . LEU A 1 98 ? -12.575 -1.963 32.377 1.00 94.06 98 LEU A O 1
ATOM 719 N N . THR A 1 99 ? -12.773 -0.659 34.189 1.00 94.69 99 THR A N 1
ATOM 720 C CA . THR A 1 99 ? -11.955 -1.521 35.065 1.00 94.69 99 THR A CA 1
ATOM 721 C C . THR A 1 99 ? -12.584 -2.903 35.282 1.00 94.69 99 THR A C 1
ATOM 723 O O . THR A 1 99 ? -11.861 -3.871 35.503 1.00 94.69 99 THR A O 1
ATOM 726 N N . CYS A 1 100 ? -13.914 -3.024 35.205 1.00 95.19 100 CYS A N 1
ATOM 727 C CA . CYS A 1 100 ? -14.608 -4.314 35.270 1.00 95.19 100 CYS A CA 1
ATOM 728 C C . CYS A 1 100 ? -14.634 -5.023 33.907 1.00 95.19 100 CYS A C 1
ATOM 730 O O . CYS A 1 100 ? -14.371 -6.224 33.811 1.00 95.19 100 CYS A O 1
ATOM 732 N N . VAL A 1 101 ? -14.921 -4.268 32.844 1.00 93.31 101 VAL A N 1
ATOM 733 C CA . VAL A 1 101 ? -15.083 -4.778 31.480 1.00 93.31 101 VAL A CA 1
ATOM 734 C C . VAL A 1 101 ? -13.770 -5.293 30.903 1.00 93.31 101 VAL A C 1
ATOM 736 O O . VAL A 1 101 ? -13.780 -6.351 30.282 1.00 93.31 101 VAL A O 1
ATOM 739 N N . LEU A 1 102 ? -12.640 -4.609 31.110 1.00 91.94 102 LEU A N 1
ATOM 740 C CA . LEU A 1 102 ? -11.361 -5.013 30.513 1.00 91.94 102 LEU A CA 1
ATOM 741 C C . LEU A 1 102 ? -10.907 -6.412 30.971 1.00 91.94 102 LEU A C 1
ATOM 743 O O . LEU A 1 102 ? -10.715 -7.269 30.104 1.00 91.94 102 LEU A O 1
ATOM 747 N N . PRO A 1 103 ? -10.830 -6.734 32.281 1.00 91.00 103 PRO A N 1
ATOM 748 C CA . PRO A 1 103 ? -10.500 -8.086 32.730 1.00 91.00 103 PRO A CA 1
ATOM 749 C C . PRO A 1 103 ? -11.545 -9.116 32.307 1.00 91.00 103 PRO A C 1
ATOM 751 O O . PRO A 1 103 ? -11.187 -10.240 31.952 1.00 91.00 103 PRO A O 1
ATOM 754 N N . ALA A 1 104 ? -12.829 -8.737 32.289 1.00 87.94 104 ALA A N 1
ATOM 755 C CA . ALA A 1 104 ? -13.885 -9.600 31.777 1.00 87.94 104 ALA A CA 1
ATOM 756 C C . ALA A 1 104 ? -13.674 -9.888 30.288 1.00 87.94 104 ALA A C 1
ATOM 758 O O . ALA A 1 104 ? -13.842 -11.023 29.872 1.00 87.94 104 ALA A O 1
ATOM 759 N N . ALA A 1 105 ? -13.213 -8.931 29.489 1.00 85.44 105 ALA A N 1
ATOM 760 C CA . ALA A 1 105 ? -12.796 -9.131 28.106 1.00 85.44 105 ALA A CA 1
ATOM 761 C C . ALA A 1 105 ? -11.405 -9.774 27.989 1.00 85.44 105 ALA A C 1
ATOM 763 O O . ALA A 1 105 ? -10.944 -9.986 26.874 1.00 85.44 105 ALA A O 1
ATOM 764 N N . GLY A 1 106 ? -10.748 -10.117 29.104 1.00 87.94 106 GLY A N 1
ATOM 765 C CA . GLY A 1 106 ? -9.404 -10.689 29.188 1.00 87.94 106 GLY A CA 1
ATOM 766 C C . GLY A 1 106 ? -8.316 -9.780 28.615 1.00 87.94 106 GLY A C 1
ATOM 767 O O . GLY A 1 106 ? -7.408 -10.285 27.955 1.00 87.94 106 GLY A O 1
ATOM 768 N N . LEU A 1 107 ? -8.458 -8.474 28.831 1.00 88.62 107 LEU A N 1
ATOM 769 C CA . LEU A 1 107 ? -7.513 -7.414 28.495 1.00 88.62 107 LEU A CA 1
ATOM 770 C C . LEU A 1 107 ? -7.050 -6.727 29.783 1.00 88.62 107 LEU A C 1
ATOM 772 O O . LEU A 1 107 ? -7.841 -6.497 30.699 1.00 88.62 107 LEU A O 1
ATOM 776 N N . SER A 1 108 ? -5.771 -6.372 29.863 1.00 91.31 108 SER A N 1
ATOM 777 C CA . SER A 1 108 ? -5.280 -5.470 30.906 1.00 91.31 108 SER A CA 1
ATOM 778 C C . SER A 1 108 ? -5.514 -4.003 30.522 1.00 91.31 108 SER A C 1
ATOM 780 O O . SER A 1 108 ? -5.652 -3.664 29.347 1.00 91.31 108 SER A O 1
ATOM 782 N N . ALA A 1 109 ? -5.494 -3.104 31.510 1.00 87.56 109 ALA A N 1
ATOM 783 C CA . ALA A 1 109 ? -5.533 -1.660 31.259 1.00 87.56 109 ALA A CA 1
ATOM 784 C C . ALA A 1 109 ? -4.352 -1.181 30.394 1.00 87.56 109 ALA A C 1
ATOM 786 O O . ALA A 1 109 ? -4.521 -0.291 29.567 1.00 87.56 109 ALA A O 1
ATOM 787 N N . SER A 1 110 ? -3.173 -1.801 30.539 1.00 83.94 110 SER A N 1
ATOM 788 C CA . SER A 1 110 ? -2.012 -1.499 29.696 1.00 83.94 110 SER A CA 1
ATOM 789 C C . SER A 1 110 ? -2.226 -1.923 28.244 1.00 83.94 110 SER A C 1
ATOM 791 O O . SER A 1 110 ? -1.951 -1.130 27.357 1.00 83.94 110 SER A O 1
ATOM 793 N N . GLN A 1 111 ? -2.787 -3.113 27.998 1.00 85.06 111 GLN A N 1
ATOM 794 C CA . GLN A 1 111 ? -3.128 -3.573 26.647 1.00 85.06 111 GLN A CA 1
ATOM 795 C C . GLN A 1 111 ? -4.197 -2.685 26.012 1.00 85.06 111 GLN A C 1
ATOM 797 O O . GLN A 1 111 ? -4.093 -2.332 24.845 1.00 85.06 111 GLN A O 1
ATOM 802 N N . PHE A 1 112 ? -5.207 -2.277 26.783 1.00 87.31 112 PHE A N 1
ATOM 803 C CA . PHE A 1 112 ? -6.204 -1.324 26.305 1.00 87.31 112 PHE A CA 1
ATOM 804 C C . PHE A 1 112 ? -5.581 0.033 25.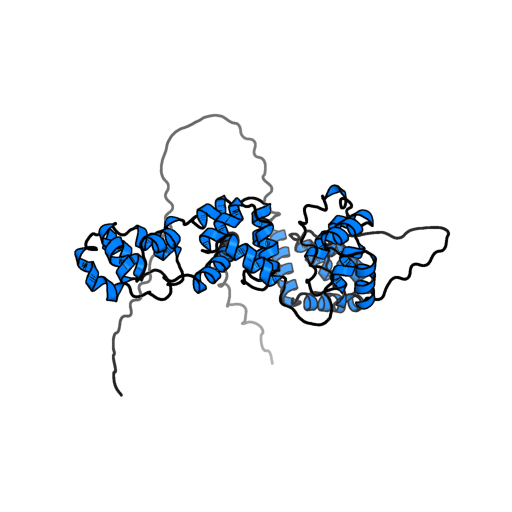961 1.00 87.31 112 PHE A C 1
ATOM 806 O O . PHE A 1 112 ? -5.855 0.571 24.898 1.00 87.31 112 PHE A O 1
ATOM 813 N N . SER A 1 113 ? -4.706 0.572 26.813 1.00 84.44 113 SER A N 1
ATOM 814 C CA . SER A 1 113 ? -4.011 1.834 26.534 1.00 84.44 113 SER A CA 1
ATOM 815 C C . SER A 1 113 ? -3.035 1.728 25.360 1.00 84.44 113 SER A C 1
ATOM 817 O O . SER A 1 113 ? -2.793 2.718 24.683 1.00 84.44 113 SER A O 1
ATOM 819 N N . GLU A 1 114 ? -2.463 0.554 25.113 1.00 77.31 114 GLU A N 1
ATOM 820 C CA . GLU A 1 114 ? -1.592 0.309 23.965 1.00 77.31 114 GLU A CA 1
ATOM 821 C C . GLU A 1 114 ? -2.397 0.254 22.661 1.00 77.31 114 GLU A C 1
ATOM 823 O O . GLU A 1 114 ? -1.971 0.819 21.658 1.00 77.31 114 GLU A O 1
ATOM 828 N N . ILE A 1 115 ? -3.588 -0.354 22.695 1.00 78.94 115 ILE A N 1
ATOM 829 C CA . ILE A 1 115 ? -4.468 -0.493 21.527 1.00 78.94 115 ILE A CA 1
ATOM 830 C C . ILE A 1 115 ? -5.261 0.795 21.241 1.00 78.94 115 ILE A C 1
ATOM 832 O O . ILE A 1 115 ? -5.368 1.201 20.089 1.00 78.94 115 ILE A O 1
ATOM 836 N N . CYS A 1 116 ? -5.815 1.431 22.275 1.00 84.75 116 CYS A N 1
ATOM 837 C CA . CYS A 1 116 ? -6.709 2.588 22.163 1.00 84.75 116 CYS A CA 1
ATOM 838 C C . CYS A 1 116 ? -6.051 3.895 22.635 1.00 84.7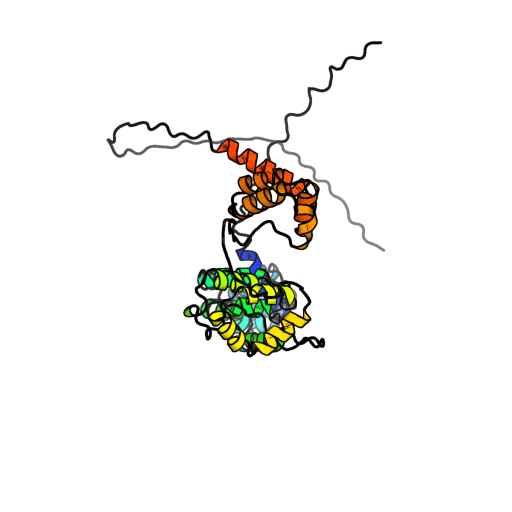5 116 CYS A C 1
ATOM 840 O O . CYS A 1 116 ? -6.160 4.920 21.975 1.00 84.75 116 CYS A O 1
ATOM 842 N N . GLY A 1 117 ? -5.286 3.856 23.731 1.00 70.19 117 GLY A N 1
ATOM 843 C CA . GLY A 1 117 ? -4.723 5.057 24.374 1.00 70.19 117 GLY A CA 1
ATOM 844 C C . GLY A 1 117 ? -3.541 5.717 23.650 1.00 70.19 117 GLY A C 1
ATOM 845 O O . GLY A 1 117 ? -3.174 6.841 23.981 1.00 70.19 117 GLY A O 1
ATOM 846 N N . ASN A 1 118 ? -2.961 5.051 22.653 1.00 60.75 118 ASN A N 1
ATOM 847 C CA . ASN A 1 118 ? -1.910 5.598 21.794 1.00 60.75 118 ASN A CA 1
ATOM 848 C C . ASN A 1 118 ? -2.420 5.924 20.384 1.00 60.75 118 ASN A C 1
ATOM 850 O O . ASN A 1 118 ? -1.613 6.212 19.503 1.00 60.75 118 ASN A O 1
ATOM 854 N N . GLY A 1 119 ? -3.731 5.851 20.147 1.00 54.56 119 GLY A N 1
ATOM 855 C CA . GLY A 1 119 ? -4.317 5.944 18.821 1.00 54.56 119 GLY A CA 1
ATOM 856 C C . GLY A 1 119 ? -4.152 7.330 18.221 1.00 54.56 119 GLY A C 1
ATOM 857 O O . GLY A 1 119 ? -5.031 8.179 18.350 1.00 54.56 119 GLY A O 1
ATOM 858 N N . ALA A 1 120 ? -3.061 7.549 17.488 1.00 57.81 120 ALA A N 1
ATOM 859 C CA . ALA A 1 120 ? -3.123 8.498 16.400 1.00 57.81 120 ALA A CA 1
ATOM 860 C C . ALA A 1 120 ? -4.327 8.078 15.553 1.00 57.81 120 ALA A C 1
ATOM 862 O O . ALA A 1 120 ? -4.364 6.978 15.017 1.00 57.81 120 ALA A O 1
ATOM 863 N N . THR A 1 121 ? -5.383 8.883 15.533 1.00 69.19 121 THR A N 1
ATOM 864 C CA . THR A 1 121 ? -6.557 8.542 14.727 1.00 69.19 121 THR A CA 1
ATOM 865 C C . THR A 1 121 ? -6.154 8.553 13.254 1.00 69.19 121 THR A C 1
ATOM 867 O O . THR A 1 121 ? -5.205 9.240 12.868 1.00 69.19 121 THR A O 1
ATOM 870 N N . THR A 1 122 ? -6.884 7.849 12.389 1.00 71.25 122 THR A N 1
ATOM 871 C CA . THR A 1 122 ? -6.696 7.979 10.930 1.00 71.25 122 THR A CA 1
ATOM 872 C C . THR A 1 122 ? -6.728 9.444 10.490 1.00 71.25 122 THR A C 1
ATOM 874 O O . THR A 1 122 ? -5.960 9.843 9.622 1.00 71.25 122 THR A O 1
ATOM 877 N N . THR A 1 123 ? -7.527 10.282 11.157 1.00 73.81 123 THR A N 1
ATOM 878 C CA . THR A 1 123 ? -7.539 11.740 10.975 1.00 73.81 123 THR A CA 1
ATOM 879 C C . THR A 1 123 ? -6.205 12.397 11.343 1.00 73.81 123 THR A C 1
ATOM 881 O O . THR A 1 123 ? -5.701 13.229 10.588 1.00 73.81 123 THR A O 1
ATOM 884 N N . GLN A 1 124 ? -5.607 12.018 12.474 1.00 79.50 124 GLN A N 1
ATOM 885 C CA . GLN A 1 124 ? -4.300 12.520 12.896 1.00 79.50 124 GLN A CA 1
ATOM 886 C C . GLN A 1 124 ? -3.197 12.081 11.928 1.00 79.50 124 GLN A C 1
ATOM 888 O O . GLN A 1 124 ? -2.397 12.920 11.516 1.00 79.50 124 GLN A O 1
ATOM 893 N N . CYS A 1 125 ? -3.195 10.824 11.479 1.00 86.19 125 CYS A N 1
ATOM 894 C CA . CYS A 1 125 ? -2.219 10.374 10.486 1.00 86.19 125 CYS A CA 1
ATOM 895 C C . CYS A 1 125 ? -2.427 11.006 9.120 1.00 86.19 125 CYS A C 1
ATOM 897 O O . CYS A 1 125 ? -1.446 11.402 8.509 1.00 86.19 125 CYS A O 1
ATOM 899 N N . ASN A 1 126 ? -3.662 11.238 8.677 1.00 82.44 126 ASN A N 1
ATOM 900 C CA . ASN A 1 126 ? -3.912 11.972 7.435 1.00 82.44 126 ASN A CA 1
ATOM 901 C C . ASN A 1 126 ? -3.308 13.382 7.465 1.00 82.44 126 ASN A C 1
ATOM 903 O O . ASN A 1 126 ? -2.791 13.841 6.451 1.00 82.44 126 ASN A O 1
ATOM 907 N N . SER A 1 127 ? -3.325 14.053 8.622 1.00 87.06 127 SER A N 1
ATOM 908 C CA . SER A 1 127 ? -2.663 15.356 8.772 1.00 87.06 127 SER A CA 1
ATOM 909 C C . SER A 1 127 ? -1.133 15.271 8.811 1.00 87.06 127 SER A C 1
ATOM 911 O O . SER A 1 127 ? -0.468 16.225 8.427 1.00 87.06 127 SER A O 1
ATOM 913 N N . GLN A 1 128 ? -0.569 14.143 9.254 1.00 89.44 128 GLN A N 1
ATOM 914 C CA . GLN A 1 128 ? 0.882 13.907 9.271 1.00 89.44 128 GLN A CA 1
ATOM 915 C C . GLN A 1 128 ? 1.414 13.325 7.956 1.00 89.44 128 GLN A C 1
ATOM 917 O O . GLN A 1 128 ? 2.609 13.401 7.712 1.00 89.44 128 GLN A O 1
ATOM 922 N N . CYS A 1 129 ? 0.534 12.764 7.125 1.00 92.62 129 CYS A N 1
ATOM 923 C CA . CYS A 1 129 ? 0.821 12.147 5.830 1.00 92.62 129 CYS A CA 1
ATOM 924 C C . CYS A 1 129 ? 0.389 13.025 4.643 1.00 92.62 129 CYS A C 1
ATOM 926 O O . CYS A 1 129 ? 0.220 12.523 3.531 1.00 92.62 129 CYS A O 1
ATOM 928 N N . SER A 1 130 ? 0.142 14.319 4.864 1.00 93.25 130 SER A N 1
ATOM 929 C CA . SER A 1 130 ? -0.360 15.224 3.822 1.00 93.25 130 SER A CA 1
ATOM 930 C C . SER A 1 130 ? 0.725 15.756 2.885 1.00 93.25 130 SER A C 1
ATOM 932 O O . SER A 1 130 ? 0.406 16.416 1.896 1.00 93.25 130 SER A O 1
ATOM 934 N N . ASP A 1 131 ? 1.999 15.508 3.188 1.00 94.19 131 ASP A N 1
ATOM 935 C CA . ASP A 1 131 ? 3.094 15.941 2.329 1.00 94.19 131 ASP A CA 1
ATOM 936 C C . ASP A 1 131 ? 3.076 15.177 0.995 1.00 94.19 131 ASP A C 1
ATOM 938 O O . ASP A 1 131 ? 2.669 14.015 0.905 1.00 94.19 131 ASP A O 1
ATOM 942 N N . ALA A 1 132 ? 3.531 15.832 -0.079 1.00 88.31 132 ALA A N 1
ATOM 943 C CA . ALA A 1 132 ? 3.512 15.252 -1.426 1.00 88.31 132 ALA A CA 1
ATOM 944 C C . ALA A 1 132 ? 4.298 13.929 -1.503 1.00 88.31 132 ALA A C 1
ATOM 946 O O . ALA A 1 132 ? 3.887 13.005 -2.205 1.00 88.31 132 ALA A O 1
ATOM 947 N N . THR A 1 133 ? 5.393 13.824 -0.743 1.00 91.38 133 THR A N 1
ATOM 948 C CA . THR A 1 133 ? 6.196 12.602 -0.621 1.00 91.38 133 THR A CA 1
ATOM 949 C C . THR A 1 133 ? 5.403 11.465 0.024 1.00 91.38 133 THR A C 1
ATOM 951 O O . THR A 1 133 ? 5.405 10.356 -0.503 1.00 91.38 133 THR A O 1
ATOM 954 N N . ASP A 1 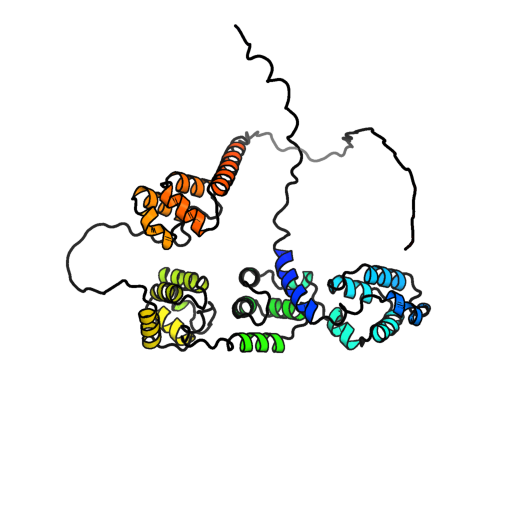134 ? 4.674 11.742 1.107 1.00 94.75 134 ASP A N 1
ATOM 955 C CA . ASP A 1 134 ? 3.845 10.751 1.807 1.00 94.75 134 ASP A CA 1
ATOM 956 C C . ASP A 1 134 ? 2.663 10.306 0.958 1.00 94.75 134 ASP A C 1
ATOM 958 O O . ASP A 1 134 ? 2.317 9.127 0.920 1.00 94.75 134 ASP A O 1
ATOM 962 N N . THR A 1 135 ? 2.070 11.238 0.216 1.00 88.19 135 THR A N 1
ATOM 963 C CA . THR A 1 135 ? 0.984 10.935 -0.718 1.00 88.19 135 THR A CA 1
ATOM 964 C C . THR A 1 135 ? 1.474 10.032 -1.852 1.00 88.19 135 THR A C 1
ATOM 966 O O . THR A 1 135 ? 0.824 9.037 -2.167 1.00 88.19 135 THR A O 1
ATOM 969 N N . ALA A 1 136 ? 2.639 10.327 -2.437 1.00 88.38 136 ALA A N 1
ATOM 970 C CA . ALA A 1 136 ? 3.241 9.497 -3.480 1.00 88.38 136 ALA A CA 1
ATOM 971 C C . ALA A 1 136 ? 3.662 8.115 -2.953 1.00 88.38 136 ALA A C 1
ATOM 973 O O . ALA A 1 136 ? 3.464 7.110 -3.631 1.00 88.38 136 ALA A O 1
ATOM 974 N N . ALA A 1 137 ? 4.204 8.048 -1.736 1.00 91.44 137 ALA A N 1
ATOM 975 C CA . ALA A 1 137 ? 4.546 6.797 -1.067 1.00 91.44 137 ALA A CA 1
ATOM 976 C C . ALA A 1 137 ? 3.303 5.939 -0.778 1.00 91.44 137 ALA A C 1
ATOM 978 O O . ALA A 1 137 ? 3.311 4.741 -1.050 1.00 91.44 137 ALA A O 1
ATOM 979 N N . ASN A 1 138 ? 2.213 6.551 -0.306 1.00 87.81 138 ASN A N 1
ATOM 980 C CA . ASN A 1 138 ? 0.918 5.889 -0.123 1.00 87.81 138 ASN A CA 1
ATOM 981 C C . ASN A 1 138 ? 0.373 5.331 -1.447 1.00 87.81 138 ASN A C 1
ATOM 983 O O . ASN A 1 138 ? -0.022 4.172 -1.508 1.00 87.81 138 ASN A O 1
ATOM 987 N N . GLN A 1 139 ? 0.419 6.120 -2.524 1.00 87.25 139 GLN A N 1
ATOM 988 C CA . GLN A 1 139 ? 0.005 5.663 -3.856 1.00 87.25 139 GLN A CA 1
ATOM 989 C C . GLN A 1 139 ? 0.883 4.519 -4.375 1.00 87.25 139 GLN A C 1
ATOM 991 O O . GLN A 1 139 ? 0.370 3.573 -4.963 1.00 87.25 139 GLN A O 1
ATOM 996 N N . ALA A 1 140 ? 2.196 4.574 -4.142 1.00 85.25 140 ALA A N 1
ATOM 997 C CA . ALA A 1 140 ? 3.105 3.493 -4.509 1.00 85.25 140 ALA A CA 1
ATOM 998 C C . ALA A 1 140 ? 2.801 2.205 -3.729 1.00 85.25 140 ALA A C 1
ATOM 1000 O O . ALA A 1 140 ? 2.834 1.125 -4.311 1.00 85.25 140 ALA A O 1
ATOM 1001 N N . ALA A 1 141 ? 2.457 2.312 -2.442 1.00 88.12 141 ALA A N 1
ATOM 1002 C CA . ALA A 1 141 ? 2.051 1.167 -1.631 1.00 88.12 141 ALA A CA 1
ATOM 1003 C C . ALA A 1 141 ? 0.738 0.547 -2.142 1.00 88.12 141 ALA A C 1
ATOM 1005 O O . ALA A 1 141 ? 0.607 -0.674 -2.147 1.00 88.12 141 ALA A O 1
ATOM 1006 N N . ASP A 1 142 ? -0.200 1.363 -2.633 1.00 83.44 142 ASP A N 1
ATOM 1007 C CA . ASP A 1 142 ? -1.463 0.893 -3.223 1.00 83.44 142 ASP A CA 1
ATOM 1008 C C . ASP A 1 142 ? -1.275 0.141 -4.555 1.00 83.44 142 ASP A C 1
ATOM 1010 O O . ASP A 1 142 ? -2.144 -0.639 -4.947 1.00 83.44 142 ASP A O 1
ATOM 1014 N N . LEU A 1 143 ? -0.154 0.352 -5.254 1.00 86.50 143 LEU A N 1
ATOM 1015 C CA . LEU A 1 143 ? 0.196 -0.393 -6.470 1.00 86.50 143 LEU A CA 1
ATOM 1016 C C . LEU A 1 143 ? 0.823 -1.761 -6.170 1.00 86.50 143 LEU A C 1
ATOM 1018 O O . LEU A 1 143 ? 0.953 -2.586 -7.077 1.00 86.50 143 LEU A O 1
ATOM 1022 N N . CYS A 1 144 ? 1.205 -2.024 -4.920 1.00 89.38 144 CYS A N 1
ATOM 1023 C CA . CYS A 1 144 ? 1.751 -3.314 -4.535 1.00 89.38 144 CYS A CA 1
ATOM 1024 C C . CYS A 1 144 ? 0.662 -4.391 -4.591 1.00 89.38 144 CYS A C 1
ATOM 1026 O O . CYS A 1 144 ? -0.437 -4.241 -4.061 1.00 89.38 144 CYS A O 1
ATOM 1028 N N . THR A 1 145 ? 0.970 -5.517 -5.236 1.00 80.56 145 THR A N 1
ATOM 1029 C CA . THR A 1 145 ? 0.002 -6.600 -5.474 1.00 80.56 145 THR A CA 1
ATOM 1030 C C . THR A 1 145 ? -0.404 -7.351 -4.210 1.00 80.56 145 THR A C 1
ATOM 1032 O O . THR A 1 145 ? -1.383 -8.098 -4.231 1.00 80.56 145 THR A O 1
ATOM 1035 N N . THR A 1 146 ? 0.346 -7.191 -3.119 1.00 81.88 146 THR A N 1
ATOM 1036 C CA . THR A 1 146 ? 0.031 -7.807 -1.835 1.00 81.88 146 THR A CA 1
ATOM 1037 C C . THR A 1 146 ? -0.082 -6.754 -0.743 1.00 81.88 146 THR A C 1
ATOM 1039 O O . THR A 1 146 ? 0.567 -5.714 -0.767 1.00 81.88 146 THR A O 1
ATOM 1042 N N . SER A 1 147 ? -0.915 -7.058 0.247 1.00 79.88 147 SER A N 1
ATOM 1043 C CA . SER A 1 147 ? -1.082 -6.244 1.451 1.00 79.88 147 SER A CA 1
ATOM 1044 C C . SER A 1 147 ? -0.143 -6.678 2.583 1.00 79.88 147 SER A C 1
ATOM 1046 O O . SER A 1 147 ? -0.360 -6.294 3.732 1.00 79.88 147 SER A O 1
ATOM 1048 N N . SER A 1 148 ? 0.836 -7.546 2.301 1.00 86.00 148 SER A N 1
ATOM 1049 C CA . SER A 1 148 ? 1.763 -8.031 3.322 1.00 86.00 148 SER A CA 1
ATOM 1050 C C . SER A 1 148 ? 2.840 -6.989 3.575 1.00 86.00 148 SER A C 1
ATOM 1052 O O . SER A 1 148 ? 3.471 -6.501 2.643 1.00 86.00 148 SER A O 1
ATOM 1054 N N . ILE A 1 149 ? 3.108 -6.692 4.845 1.00 86.69 149 ILE A N 1
ATOM 1055 C CA . ILE A 1 149 ? 4.211 -5.802 5.222 1.00 86.69 149 ILE A CA 1
ATOM 1056 C C . ILE A 1 149 ? 5.591 -6.438 4.992 1.00 86.69 149 ILE A C 1
ATOM 1058 O O . ILE A 1 149 ? 6.602 -5.760 5.095 1.00 86.69 149 ILE A O 1
ATOM 1062 N N . GLU A 1 150 ? 5.634 -7.734 4.679 1.00 88.69 150 GLU A N 1
ATOM 1063 C CA . GLU A 1 150 ? 6.845 -8.448 4.262 1.00 88.69 150 GLU A CA 1
ATOM 1064 C C . GLU A 1 150 ? 7.112 -8.307 2.755 1.00 88.69 150 GLU A C 1
ATOM 1066 O O . GLU A 1 150 ? 8.159 -8.733 2.273 1.00 88.69 150 GLU A O 1
ATOM 1071 N N . ASP A 1 151 ? 6.180 -7.732 1.988 1.00 90.94 151 ASP A N 1
ATOM 1072 C CA . ASP A 1 151 ? 6.360 -7.527 0.555 1.00 90.94 151 ASP A CA 1
ATOM 1073 C C . ASP A 1 151 ? 7.409 -6.426 0.301 1.00 90.94 151 ASP A C 1
ATOM 1075 O O . ASP A 1 151 ? 7.244 -5.296 0.780 1.00 90.94 151 ASP A O 1
ATOM 1079 N N . PRO A 1 152 ? 8.474 -6.704 -0.477 1.00 88.06 152 PRO A N 1
ATOM 1080 C CA . PRO A 1 152 ? 9.491 -5.712 -0.815 1.00 88.06 152 PRO A CA 1
ATOM 1081 C C . PRO A 1 152 ? 8.922 -4.431 -1.437 1.00 88.06 152 PRO A C 1
ATOM 1083 O O . PRO A 1 152 ? 9.460 -3.348 -1.195 1.00 88.06 152 PRO A O 1
ATOM 1086 N N . CYS A 1 153 ? 7.829 -4.528 -2.203 1.00 91.69 153 CYS A N 1
ATOM 1087 C CA . CYS A 1 153 ? 7.139 -3.376 -2.776 1.00 91.69 153 CYS A CA 1
ATOM 1088 C C . CYS A 1 153 ? 6.558 -2.483 -1.674 1.00 91.69 153 CYS A C 1
ATOM 1090 O O . CYS A 1 153 ? 6.839 -1.282 -1.641 1.00 91.69 153 CYS A O 1
ATOM 1092 N N . VAL A 1 154 ? 5.817 -3.075 -0.729 1.00 93.19 154 VAL A N 1
ATOM 1093 C CA . VAL A 1 154 ? 5.193 -2.351 0.392 1.00 93.19 154 VAL A CA 1
ATOM 1094 C C . VAL A 1 154 ? 6.271 -1.711 1.259 1.00 93.19 154 VAL A C 1
ATOM 1096 O O . VAL A 1 154 ? 6.186 -0.531 1.596 1.00 93.19 154 VAL A O 1
ATOM 1099 N N . CYS A 1 155 ? 7.342 -2.446 1.546 1.00 94.62 155 CYS A N 1
ATOM 1100 C CA . CYS A 1 155 ? 8.494 -1.933 2.274 1.00 94.62 155 CYS A CA 1
ATOM 1101 C C . CYS A 1 155 ? 9.180 -0.766 1.568 1.00 94.62 155 CYS A C 1
ATOM 1103 O O . CYS A 1 155 ? 9.527 0.221 2.217 1.00 94.62 155 CYS A O 1
ATOM 1105 N N . SER A 1 156 ? 9.383 -0.842 0.252 1.00 92.06 156 SER A N 1
ATOM 1106 C CA . SER A 1 156 ? 9.988 0.254 -0.506 1.00 92.06 156 SER A CA 1
ATOM 1107 C C . SER A 1 156 ? 9.113 1.503 -0.483 1.00 92.06 156 SER A C 1
ATOM 1109 O O . SER A 1 156 ? 9.614 2.602 -0.246 1.00 92.06 156 SER A O 1
ATOM 1111 N N . ALA A 1 157 ? 7.807 1.333 -0.685 1.00 92.19 157 ALA A N 1
ATOM 1112 C CA . ALA A 1 157 ? 6.852 2.427 -0.672 1.00 92.19 157 ALA A CA 1
ATOM 1113 C C . ALA A 1 157 ? 6.777 3.094 0.710 1.00 92.19 157 ALA A C 1
ATOM 1115 O O . ALA A 1 157 ? 6.975 4.302 0.814 1.00 92.19 157 ALA A O 1
ATOM 1116 N N . LEU A 1 158 ? 6.595 2.315 1.782 1.00 94.62 158 LEU A N 1
ATOM 1117 C CA . LEU A 1 158 ? 6.505 2.833 3.152 1.00 94.62 158 LEU A CA 1
ATOM 1118 C C . LEU A 1 158 ? 7.808 3.502 3.621 1.00 94.62 158 LEU A C 1
ATOM 1120 O O . LEU A 1 158 ? 7.753 4.508 4.321 1.00 94.62 158 LEU A O 1
ATOM 1124 N N . ASN A 1 159 ? 8.982 3.027 3.190 1.00 94.38 159 ASN A N 1
ATOM 1125 C CA . ASN A 1 159 ? 10.261 3.673 3.520 1.00 94.38 159 ASN A CA 1
ATOM 1126 C C . ASN A 1 159 ? 10.475 5.030 2.827 1.00 94.38 159 ASN A C 1
ATOM 1128 O O . ASN A 1 159 ? 11.380 5.769 3.214 1.00 94.38 159 ASN A O 1
ATOM 1132 N N . LYS A 1 160 ? 9.670 5.378 1.813 1.00 93.69 160 LYS A N 1
ATOM 1133 C CA . LYS A 1 160 ? 9.686 6.719 1.204 1.00 93.69 160 LYS A CA 1
ATOM 1134 C C . LYS A 1 160 ? 8.870 7.738 1.996 1.00 93.69 160 LYS A C 1
ATOM 1136 O O . LYS A 1 160 ? 8.997 8.928 1.721 1.00 93.69 160 LYS A O 1
ATOM 1141 N N . MET A 1 161 ? 8.053 7.294 2.951 1.00 95.19 161 MET A N 1
ATOM 1142 C CA . MET A 1 161 ? 7.295 8.195 3.812 1.00 95.19 161 MET A CA 1
ATOM 1143 C C . MET A 1 161 ? 8.214 8.954 4.768 1.00 95.19 161 MET A C 1
ATOM 1145 O O . MET A 1 161 ? 9.271 8.476 5.188 1.00 95.19 161 MET A O 1
ATOM 1149 N N . THR A 1 162 ? 7.780 10.143 5.159 1.00 96.56 162 THR A N 1
ATOM 1150 C CA . THR A 1 162 ? 8.332 10.878 6.283 1.00 96.56 162 THR A CA 1
ATOM 1151 C C . THR A 1 162 ? 8.225 10.028 7.546 1.00 96.56 162 THR A C 1
ATOM 1153 O O . THR A 1 162 ? 7.288 9.249 7.740 1.00 96.56 162 THR A O 1
ATOM 1156 N N . SER A 1 163 ? 9.186 10.186 8.456 1.00 93.56 163 SER A N 1
ATOM 1157 C CA . SER A 1 163 ? 9.184 9.434 9.711 1.00 93.56 163 SER A CA 1
ATOM 1158 C C . SER A 1 163 ? 7.952 9.732 10.569 1.00 93.56 163 SER A C 1
ATOM 1160 O O . SER A 1 163 ? 7.531 8.861 11.323 1.00 93.56 163 SER A O 1
ATOM 1162 N N . ALA A 1 164 ? 7.355 10.923 10.455 1.00 92.94 164 ALA A N 1
ATOM 1163 C CA . ALA A 1 164 ? 6.106 11.260 11.133 1.00 92.94 164 ALA A CA 1
ATOM 1164 C C . ALA A 1 164 ? 4.940 10.422 10.589 1.00 92.94 164 ALA A C 1
ATOM 1166 O O . ALA A 1 164 ? 4.313 9.691 11.355 1.00 92.94 164 ALA A O 1
ATOM 1167 N N . CYS A 1 165 ? 4.717 10.449 9.271 1.00 95.62 165 CYS A N 1
ATOM 1168 C CA . CYS A 1 165 ? 3.668 9.667 8.624 1.00 95.62 165 CYS A CA 1
ATOM 1169 C C . CYS A 1 165 ? 3.846 8.159 8.847 1.00 95.62 165 CYS A C 1
ATOM 1171 O O . CYS A 1 165 ? 2.905 7.486 9.273 1.00 95.62 165 CYS A O 1
ATOM 1173 N N . LEU A 1 166 ? 5.063 7.638 8.647 1.00 94.50 166 LEU A N 1
ATOM 1174 C CA . LEU A 1 166 ? 5.373 6.222 8.843 1.00 94.50 166 LEU A CA 1
ATOM 1175 C C . LEU A 1 166 ? 5.107 5.782 10.286 1.00 94.50 166 LEU A C 1
ATOM 1177 O O . LEU A 1 166 ? 4.421 4.788 10.502 1.00 94.50 166 LEU A O 1
ATOM 1181 N N . ASN A 1 167 ? 5.592 6.535 11.281 1.00 91.88 167 ASN A N 1
ATOM 1182 C CA . ASN A 1 167 ? 5.322 6.231 12.689 1.00 91.88 167 ASN A CA 1
ATOM 1183 C C . ASN A 1 167 ? 3.828 6.213 12.985 1.00 91.88 167 ASN A C 1
ATOM 1185 O O . ASN A 1 167 ? 3.350 5.310 13.662 1.00 91.88 167 ASN A O 1
ATOM 1189 N N . CYS A 1 168 ? 3.101 7.192 12.457 1.00 91.94 168 CYS A N 1
ATOM 1190 C CA . CYS A 1 168 ? 1.670 7.314 12.656 1.00 91.94 168 CYS A CA 1
ATOM 1191 C C . CYS A 1 168 ? 0.917 6.109 12.061 1.00 91.94 168 CYS A C 1
ATOM 1193 O O . CYS A 1 168 ? 0.110 5.477 12.744 1.00 91.94 168 CYS A O 1
ATOM 1195 N N . LEU A 1 169 ? 1.236 5.726 10.820 1.00 90.88 169 LEU A N 1
ATOM 1196 C CA . LEU A 1 169 ? 0.665 4.556 10.143 1.00 90.88 169 LEU A CA 1
ATOM 1197 C C . LEU A 1 169 ? 0.983 3.243 10.865 1.00 90.88 169 LEU A C 1
ATOM 1199 O O . LEU A 1 169 ? 0.098 2.400 11.038 1.00 90.88 169 LEU A O 1
ATOM 1203 N N . LEU A 1 170 ? 2.229 3.069 11.305 1.00 90.00 170 LEU A N 1
ATOM 1204 C CA . LEU A 1 170 ? 2.666 1.891 12.053 1.00 90.00 170 LEU A CA 1
ATOM 1205 C C . LEU A 1 170 ? 1.967 1.808 13.416 1.00 90.00 170 LEU A C 1
ATOM 1207 O O . LEU A 1 170 ? 1.458 0.748 13.780 1.00 90.00 170 LEU A O 1
ATOM 1211 N N . GLN A 1 171 ? 1.840 2.936 14.116 1.00 84.88 171 GLN A N 1
ATOM 1212 C CA . GLN A 1 171 ? 1.140 3.042 15.395 1.00 84.88 171 GLN A CA 1
ATOM 1213 C C . GLN A 1 171 ? -0.350 2.720 15.259 1.00 84.88 171 GLN A C 1
ATOM 1215 O O . GLN A 1 171 ? -0.858 1.925 16.047 1.00 84.88 171 GLN A O 1
ATOM 1220 N N . ILE A 1 172 ? -1.029 3.237 14.225 1.00 81.62 172 ILE A N 1
ATOM 1221 C CA . ILE A 1 172 ? -2.402 2.817 13.896 1.00 81.62 172 ILE A CA 1
ATOM 1222 C C . ILE A 1 172 ? -2.447 1.316 13.663 1.00 81.62 172 ILE A C 1
ATOM 1224 O O . ILE A 1 172 ? -3.323 0.637 14.182 1.00 81.62 172 ILE A O 1
ATOM 1228 N N . SER A 1 173 ? -1.500 0.778 12.903 1.00 82.88 173 SER A N 1
ATOM 1229 C CA . SER A 1 173 ? -1.493 -0.640 12.544 1.00 82.88 173 SER A CA 1
ATOM 1230 C C . SER A 1 173 ? -1.152 -1.564 13.722 1.00 82.88 173 SER A C 1
ATOM 1232 O O . SER A 1 173 ? -1.247 -2.781 13.578 1.00 82.88 173 SER A O 1
ATOM 1234 N N . GLY A 1 174 ? -0.766 -1.016 14.881 1.00 80.31 174 GLY A N 1
ATOM 1235 C CA . GLY A 1 174 ? -0.270 -1.792 16.020 1.00 80.31 174 GLY A CA 1
ATOM 1236 C C . GLY A 1 174 ? 1.076 -2.465 15.736 1.00 80.31 174 GLY A C 1
ATOM 1237 O O . GLY A 1 174 ? 1.402 -3.480 16.347 1.00 80.31 174 GLY A O 1
ATOM 1238 N N . ILE A 1 175 ? 1.842 -1.934 14.781 1.00 85.56 175 ILE A N 1
ATOM 1239 C CA . ILE A 1 175 ? 3.148 -2.445 14.369 1.00 85.56 175 ILE A CA 1
ATOM 1240 C C . ILE A 1 175 ? 4.208 -1.495 14.921 1.00 85.56 175 ILE A C 1
ATOM 1242 O O . ILE A 1 175 ? 4.173 -0.293 14.688 1.00 85.56 175 ILE A O 1
ATOM 1246 N N . SER A 1 176 ? 5.181 -2.016 15.659 1.00 88.31 176 SER A N 1
ATOM 1247 C CA . SER A 1 176 ? 6.341 -1.218 16.069 1.00 88.31 176 SER A CA 1
ATOM 1248 C C . SER A 1 176 ? 7.305 -1.001 14.895 1.00 88.31 176 SER A C 1
ATOM 1250 O O . SER A 1 176 ? 7.433 -1.861 14.023 1.00 88.31 176 SER A O 1
ATOM 1252 N N . ASN A 1 177 ? 8.078 0.092 14.900 1.00 89.19 177 ASN A N 1
ATOM 1253 C CA . ASN A 1 177 ? 9.169 0.290 13.924 1.00 89.19 177 ASN A CA 1
ATOM 1254 C C . ASN A 1 177 ? 10.128 -0.903 13.843 1.00 89.19 177 ASN A C 1
ATOM 1256 O O . ASN A 1 177 ? 10.655 -1.225 12.779 1.00 89.19 177 ASN A O 1
ATOM 1260 N N . THR A 1 178 ? 10.378 -1.564 14.972 1.00 88.81 178 THR A N 1
ATOM 1261 C CA . THR A 1 178 ? 11.254 -2.733 15.041 1.00 88.81 178 THR A CA 1
ATOM 1262 C C . THR A 1 178 ? 10.649 -3.922 14.300 1.00 88.81 178 THR A C 1
ATOM 1264 O O . THR A 1 178 ? 11.348 -4.582 13.542 1.00 88.81 178 THR A O 1
ATOM 1267 N N . GLN A 1 179 ? 9.347 -4.171 14.461 1.00 88.25 179 GLN A N 1
ATOM 1268 C CA . GLN A 1 179 ? 8.640 -5.205 13.699 1.00 88.25 179 GLN A CA 1
ATOM 1269 C C . GLN A 1 179 ? 8.588 -4.866 12.209 1.00 88.25 179 GLN A C 1
ATOM 1271 O O . GLN A 1 179 ? 8.841 -5.740 11.387 1.00 88.25 179 GLN A O 1
ATOM 1276 N N . PHE A 1 180 ? 8.327 -3.603 11.862 1.00 94.31 180 PHE A N 1
ATOM 1277 C CA . PHE A 1 180 ? 8.343 -3.138 10.474 1.00 94.31 180 PHE A CA 1
ATOM 1278 C C . PHE A 1 180 ? 9.709 -3.367 9.815 1.00 94.31 180 PHE A C 1
ATOM 1280 O O . PHE A 1 180 ? 9.803 -4.014 8.777 1.00 94.31 180 PHE A O 1
ATOM 1287 N N . SER A 1 181 ? 10.789 -2.905 10.451 1.00 92.88 181 SER A N 1
ATOM 1288 C CA . SER A 1 181 ? 12.152 -3.085 9.932 1.00 92.88 181 SER A CA 1
ATOM 1289 C C . SER A 1 181 ? 12.562 -4.557 9.833 1.00 92.88 181 SER A C 1
ATOM 1291 O O . SER A 1 181 ? 13.217 -4.936 8.865 1.00 92.88 181 SER A O 1
ATOM 1293 N N . GLN A 1 182 ? 12.144 -5.406 10.777 1.00 90.38 182 GLN A N 1
ATOM 1294 C CA . GLN A 1 182 ? 12.372 -6.852 10.707 1.00 90.38 182 GLN A CA 1
ATOM 1295 C C . GLN A 1 182 ? 11.601 -7.511 9.559 1.00 90.38 182 GLN A C 1
ATOM 1297 O O . GLN A 1 182 ? 12.189 -8.304 8.826 1.00 90.38 182 GLN A O 1
ATOM 1302 N N . ALA A 1 183 ? 10.326 -7.164 9.368 1.00 87.94 183 ALA A N 1
ATOM 1303 C CA . ALA A 1 183 ? 9.512 -7.673 8.266 1.00 87.94 183 ALA A CA 1
ATOM 1304 C C . ALA A 1 183 ? 10.102 -7.274 6.905 1.00 87.94 183 ALA A C 1
ATOM 1306 O O . ALA A 1 183 ? 10.278 -8.121 6.029 1.00 87.94 183 ALA A O 1
ATOM 1307 N N . CYS A 1 184 ? 10.525 -6.016 6.766 1.00 91.69 184 CYS A N 1
ATOM 1308 C CA . CYS A 1 184 ? 11.159 -5.535 5.544 1.00 91.69 184 CYS A CA 1
ATOM 1309 C C . CYS A 1 184 ? 12.550 -6.122 5.291 1.00 91.69 184 CYS A C 1
ATOM 1311 O O . CYS A 1 184 ? 12.925 -6.329 4.138 1.00 91.69 184 CYS A O 1
ATOM 1313 N N . ALA A 1 185 ? 13.311 -6.440 6.339 1.00 88.12 185 ALA A N 1
ATOM 1314 C CA . ALA A 1 185 ? 14.578 -7.154 6.196 1.00 88.12 185 ALA A CA 1
ATOM 1315 C C . ALA A 1 185 ? 14.372 -8.630 5.801 1.00 88.12 185 ALA A C 1
ATOM 1317 O O . ALA A 1 185 ? 15.137 -9.170 4.999 1.00 88.12 185 ALA A O 1
ATOM 1318 N N . ALA A 1 186 ? 13.333 -9.281 6.334 1.00 81.06 186 ALA A N 1
ATOM 1319 C CA . ALA A 1 186 ? 13.008 -10.676 6.043 1.00 81.06 186 ALA A CA 1
ATOM 1320 C C . ALA A 1 186 ? 12.480 -10.868 4.610 1.00 81.06 186 ALA A C 1
ATOM 1322 O O . ALA A 1 186 ? 12.893 -11.810 3.928 1.00 81.06 186 ALA A O 1
ATOM 1323 N N . GLY A 1 187 ? 11.647 -9.940 4.127 1.00 71.62 187 GLY A N 1
ATOM 1324 C CA . GLY A 1 187 ? 11.092 -9.943 2.769 1.00 71.62 187 GLY A CA 1
ATOM 1325 C C . GLY A 1 187 ? 12.141 -9.900 1.655 1.00 71.62 187 GLY A C 1
ATOM 1326 O O . GLY A 1 187 ? 11.937 -10.459 0.581 1.00 71.62 187 GLY A O 1
ATOM 1327 N N . GLY A 1 188 ? 13.312 -9.311 1.924 1.00 61.69 188 GLY A N 1
ATOM 1328 C CA . GLY A 1 188 ? 14.429 -9.268 0.975 1.00 61.69 188 GLY A CA 1
ATOM 1329 C C . GLY A 1 188 ? 15.196 -10.586 0.810 1.00 61.69 188 GLY A C 1
ATOM 1330 O O . GLY A 1 188 ? 16.056 -10.670 -0.062 1.00 61.69 188 GLY A O 1
ATOM 1331 N N . SER A 1 189 ? 14.922 -11.609 1.632 1.00 49.62 189 SER A N 1
ATOM 1332 C CA . SER A 1 189 ? 15.788 -12.796 1.745 1.00 49.62 189 SER A CA 1
ATOM 1333 C C . SER A 1 189 ? 15.152 -14.126 1.309 1.00 49.62 189 SER A C 1
ATOM 1335 O O . SER A 1 189 ? 15.846 -15.143 1.283 1.00 49.62 189 SER A O 1
ATOM 1337 N N . ALA A 1 190 ? 13.866 -14.169 0.946 1.00 45.34 190 ALA A N 1
ATOM 1338 C CA . ALA A 1 190 ? 13.164 -15.424 0.656 1.00 45.34 190 ALA A CA 1
ATOM 1339 C C . ALA A 1 190 ? 12.804 -15.573 -0.833 1.00 45.34 190 ALA A C 1
ATOM 1341 O O . ALA A 1 190 ? 11.734 -15.170 -1.276 1.00 45.34 190 ALA A O 1
ATOM 1342 N N . GLY A 1 191 ? 13.694 -16.200 -1.610 1.00 41.75 191 GLY A N 1
ATOM 1343 C CA . GLY A 1 191 ? 13.441 -16.500 -3.022 1.00 41.75 191 GLY A CA 1
ATOM 1344 C C . GLY A 1 191 ? 14.533 -17.335 -3.682 1.00 41.75 191 GLY A C 1
ATOM 1345 O O . GLY A 1 191 ? 15.180 -16.888 -4.622 1.00 41.75 191 GLY A O 1
ATOM 1346 N N . GLY A 1 192 ? 14.755 -18.557 -3.188 1.00 39.88 192 GLY A N 1
ATOM 1347 C CA . GLY A 1 192 ? 15.597 -19.552 -3.849 1.00 39.88 192 GLY A CA 1
ATOM 1348 C C . GLY A 1 192 ? 14.993 -20.008 -5.181 1.00 39.88 192 GLY A C 1
ATOM 1349 O O . GLY A 1 192 ? 14.156 -20.904 -5.228 1.00 39.88 192 GLY A O 1
ATOM 1350 N N . SER A 1 193 ? 15.442 -19.407 -6.275 1.00 36.59 193 SER A N 1
ATOM 1351 C CA . SER A 1 193 ? 15.454 -19.986 -7.619 1.00 36.59 193 SER A CA 1
ATOM 1352 C C . SER A 1 193 ? 16.737 -19.512 -8.291 1.00 36.59 193 SER A C 1
ATOM 1354 O O . SER A 1 193 ? 17.104 -18.349 -8.192 1.00 36.59 193 SER A O 1
ATOM 1356 N N . SER A 1 194 ? 17.476 -20.439 -8.891 1.00 33.91 194 SER A N 1
ATOM 1357 C CA . SER A 1 194 ? 18.894 -20.340 -9.267 1.00 33.91 194 SER A CA 1
ATOM 1358 C C . SER A 1 194 ? 19.223 -19.410 -10.450 1.00 33.91 194 SER A C 1
ATOM 1360 O O . SER A 1 194 ? 20.130 -19.695 -11.227 1.00 33.91 194 SER A O 1
ATOM 1362 N N . GLY A 1 195 ? 18.529 -18.282 -10.580 1.00 39.66 195 GLY A N 1
ATOM 1363 C CA . GLY A 1 195 ? 18.977 -17.123 -11.344 1.00 39.66 195 GLY A CA 1
ATOM 1364 C C . GLY A 1 195 ? 19.157 -15.973 -10.367 1.00 39.66 195 GLY A C 1
ATOM 1365 O O . GLY A 1 195 ? 18.168 -15.459 -9.864 1.00 39.66 195 GLY A O 1
ATOM 1366 N N . SER A 1 196 ? 20.403 -15.612 -10.053 1.00 38.91 196 SER A N 1
ATOM 1367 C CA . SER A 1 196 ? 20.699 -14.455 -9.203 1.00 38.91 196 SER A CA 1
ATOM 1368 C C . SER A 1 196 ? 20.004 -13.230 -9.817 1.00 38.91 196 SER A C 1
ATOM 1370 O O . SER A 1 196 ? 20.388 -12.860 -10.931 1.00 38.91 196 SER A O 1
ATOM 1372 N N . PRO A 1 197 ? 18.971 -12.641 -9.181 1.00 43.47 197 PRO A N 1
ATOM 1373 C CA . PRO A 1 197 ? 18.332 -11.453 -9.724 1.00 43.47 197 PRO A CA 1
ATOM 1374 C C . PRO A 1 197 ? 19.392 -10.359 -9.855 1.00 43.47 197 PRO A C 1
ATOM 1376 O O . PRO A 1 197 ? 20.304 -10.258 -9.024 1.00 43.47 197 PRO A O 1
ATOM 1379 N N . VAL A 1 198 ? 19.301 -9.572 -10.926 1.00 44.97 198 VAL A N 1
ATOM 1380 C CA . VAL A 1 198 ? 20.040 -8.308 -11.020 1.00 44.97 198 VAL A CA 1
ATOM 1381 C C . VAL A 1 198 ? 19.697 -7.529 -9.766 1.00 44.97 198 VAL A C 1
ATOM 1383 O O . VAL A 1 198 ? 18.532 -7.536 -9.370 1.00 44.97 198 VAL A O 1
ATOM 1386 N N . GLY A 1 199 ? 20.725 -7.024 -9.075 1.00 48.66 199 GLY A N 1
ATOM 1387 C CA . GLY A 1 199 ? 20.610 -6.564 -7.692 1.00 48.66 199 GLY A CA 1
ATOM 1388 C C . GLY A 1 199 ? 19.354 -5.754 -7.450 1.00 48.66 199 GLY A C 1
ATOM 1389 O O . GLY A 1 199 ? 18.921 -5.035 -8.346 1.00 48.66 199 GLY A O 1
ATOM 1390 N N . SER A 1 200 ? 18.792 -5.927 -6.249 1.00 46.25 200 SER A N 1
ATOM 1391 C CA . SER A 1 200 ? 17.575 -5.288 -5.752 1.00 46.25 200 SER A CA 1
ATOM 1392 C C . SER A 1 200 ? 17.248 -4.040 -6.554 1.00 46.25 200 SER A C 1
ATOM 1394 O O . SER A 1 200 ? 18.050 -3.101 -6.533 1.00 46.25 200 SER A O 1
ATOM 1396 N N . GLN A 1 201 ? 16.124 -4.095 -7.291 1.00 44.94 201 GLN A N 1
ATOM 1397 C CA . GLN A 1 201 ? 15.558 -3.004 -8.087 1.00 44.94 201 GLN A CA 1
ATOM 1398 C C . GLN A 1 201 ? 16.016 -1.673 -7.492 1.00 44.94 201 GLN A C 1
ATOM 1400 O O . GLN A 1 201 ? 15.823 -1.513 -6.283 1.00 44.94 201 GLN A O 1
ATOM 1405 N N . PRO A 1 202 ? 16.648 -0.758 -8.254 1.00 44.44 202 PRO A N 1
ATOM 1406 C CA . PRO A 1 202 ? 17.079 0.526 -7.726 1.00 44.44 202 PRO A CA 1
ATOM 1407 C C . PRO A 1 202 ? 15.827 1.297 -7.316 1.00 44.44 202 PRO A C 1
ATOM 1409 O O . PRO A 1 202 ? 15.257 2.083 -8.068 1.00 44.44 202 PRO A O 1
ATOM 1412 N N . THR A 1 203 ? 15.349 1.011 -6.112 1.00 47.34 203 THR A N 1
ATOM 1413 C CA . THR A 1 203 ? 14.225 1.643 -5.464 1.00 47.34 203 THR A CA 1
ATOM 1414 C C . THR A 1 203 ? 14.700 3.055 -5.257 1.00 47.34 203 THR A C 1
ATOM 1416 O O . THR A 1 203 ? 15.548 3.290 -4.398 1.00 47.34 203 THR A O 1
ATOM 1419 N N . GLY A 1 204 ? 14.258 3.957 -6.140 1.00 44.72 204 GLY A N 1
ATOM 1420 C CA . GLY A 1 204 ? 14.716 5.341 -6.166 1.00 44.72 204 GLY A CA 1
ATOM 1421 C C . GLY A 1 204 ? 14.755 5.886 -4.744 1.00 44.72 204 GLY A C 1
ATOM 1422 O O . GLY A 1 204 ? 13.705 6.000 -4.114 1.00 44.72 204 GLY A O 1
ATOM 1423 N N . GLY A 1 205 ? 15.963 6.104 -4.217 1.00 40.88 205 GLY A N 1
ATOM 1424 C CA . GLY A 1 205 ? 16.129 6.407 -2.798 1.00 40.88 205 GLY A CA 1
ATOM 1425 C C . GLY A 1 205 ? 17.391 5.909 -2.095 1.00 40.88 205 GLY A C 1
ATOM 1426 O O . GLY A 1 205 ? 17.525 6.206 -0.912 1.00 40.88 205 GLY A O 1
ATOM 1427 N N . SER A 1 206 ? 18.350 5.235 -2.744 1.00 41.88 206 SER A N 1
ATOM 1428 C CA . SER A 1 206 ? 19.693 5.140 -2.147 1.00 41.88 206 SER A CA 1
ATOM 1429 C C . SER A 1 206 ? 20.321 6.534 -2.142 1.00 41.88 206 SER A C 1
ATOM 1431 O O . SER A 1 206 ? 20.895 6.986 -3.131 1.00 41.88 206 SER A O 1
ATOM 1433 N N . THR A 1 207 ? 20.192 7.224 -1.009 1.00 48.59 207 THR A N 1
ATOM 1434 C CA . THR A 1 207 ? 20.692 8.576 -0.696 1.00 48.59 207 THR A CA 1
ATOM 1435 C C . THR A 1 207 ? 22.191 8.773 -0.951 1.00 48.59 207 THR A C 1
ATOM 1437 O O . THR A 1 207 ? 22.672 9.904 -0.909 1.00 48.59 207 THR A O 1
ATOM 1440 N N . SER A 1 208 ? 22.939 7.710 -1.254 1.00 52.78 208 SER A N 1
ATOM 1441 C CA . SER A 1 208 ? 24.347 7.765 -1.651 1.00 52.78 208 SER A CA 1
ATOM 1442 C C . SER A 1 208 ? 24.553 8.174 -3.114 1.00 52.78 208 SER A C 1
ATOM 1444 O O . SER A 1 208 ? 25.528 8.866 -3.410 1.00 52.78 208 SER A O 1
ATOM 1446 N N . CYS A 1 209 ? 23.618 7.855 -4.016 1.00 63.31 209 CYS A N 1
ATOM 1447 C CA . CYS A 1 209 ? 23.594 8.417 -5.365 1.00 63.31 209 CYS A CA 1
ATOM 1448 C C . CYS A 1 209 ? 22.784 9.693 -5.373 1.00 63.31 209 CYS A C 1
ATOM 1450 O O . CYS A 1 209 ? 21.641 9.736 -5.821 1.00 63.31 209 CYS A O 1
ATOM 1452 N N . THR A 1 210 ? 23.383 10.748 -4.827 1.00 54.09 210 THR A N 1
ATOM 1453 C CA . THR A 1 210 ? 22.790 12.078 -4.921 1.00 54.09 210 THR A CA 1
ATOM 1454 C C . THR A 1 210 ? 22.417 12.369 -6.375 1.00 54.09 210 THR A C 1
ATOM 1456 O O . THR A 1 210 ? 23.206 12.159 -7.300 1.00 54.09 210 THR A O 1
ATOM 1459 N N . VAL A 1 211 ? 21.188 12.860 -6.546 1.00 57.25 211 VAL A N 1
ATOM 1460 C CA . VAL A 1 211 ? 20.528 13.251 -7.804 1.00 57.25 211 VAL A CA 1
ATOM 1461 C C . VAL A 1 211 ? 21.465 13.998 -8.763 1.00 57.25 211 VAL A C 1
ATOM 1463 O O . VAL A 1 211 ? 21.317 13.894 -9.976 1.00 57.25 211 VAL A O 1
ATOM 1466 N N . THR A 1 212 ? 22.484 14.677 -8.232 1.00 71.19 212 THR A N 1
ATOM 1467 C CA . THR A 1 212 ? 23.570 15.354 -8.947 1.00 71.19 212 THR A CA 1
ATOM 1468 C C . THR A 1 212 ? 24.226 14.526 -10.058 1.00 71.19 212 THR A C 1
ATOM 1470 O O . THR A 1 212 ? 24.518 15.079 -11.116 1.00 71.19 212 THR A O 1
ATOM 1473 N N . ALA A 1 213 ? 24.448 13.222 -9.855 1.00 78.75 213 ALA A N 1
ATOM 1474 C CA . ALA A 1 213 ? 25.103 12.364 -10.853 1.00 78.75 213 ALA A CA 1
ATOM 1475 C C . ALA A 1 213 ? 24.160 11.884 -11.973 1.00 78.75 213 ALA A C 1
ATOM 1477 O O . ALA A 1 213 ? 24.633 11.428 -13.011 1.00 78.75 213 ALA A O 1
ATOM 1478 N N . CYS A 1 214 ? 22.847 12.006 -11.767 1.00 91.31 214 CYS A N 1
ATOM 1479 C CA . CYS A 1 214 ? 21.792 11.468 -12.623 1.00 91.31 214 CYS A CA 1
ATOM 1480 C C . CYS A 1 214 ? 20.838 12.575 -13.098 1.00 91.31 214 CYS A C 1
ATOM 1482 O O . CYS A 1 214 ? 19.624 12.397 -13.107 1.00 91.31 214 CYS A O 1
ATOM 1484 N N . THR A 1 215 ? 21.352 13.763 -13.423 1.00 91.38 215 THR A N 1
ATOM 1485 C CA . THR A 1 215 ? 20.508 14.926 -13.766 1.00 91.38 215 THR A CA 1
ATOM 1486 C C . THR A 1 215 ? 20.076 14.975 -15.229 1.00 91.38 215 THR A C 1
ATOM 1488 O O . THR A 1 215 ? 19.213 15.785 -15.571 1.00 91.38 215 THR A O 1
ATOM 1491 N N . SER A 1 216 ? 20.646 14.149 -16.113 1.00 93.19 216 SER A N 1
ATOM 1492 C CA . SER A 1 216 ? 20.250 14.190 -17.520 1.00 93.19 216 SER A CA 1
ATOM 1493 C C . SER A 1 216 ? 18.833 13.637 -17.709 1.00 93.19 216 SER A C 1
ATOM 1495 O O . SER A 1 216 ? 18.384 12.757 -16.977 1.00 93.19 216 SER A O 1
ATOM 1497 N N . VAL A 1 217 ? 18.117 14.129 -18.724 1.00 83.62 217 VAL A N 1
ATOM 1498 C CA . VAL A 1 217 ? 16.754 13.659 -19.045 1.00 83.62 217 VAL A CA 1
ATOM 1499 C C . VAL A 1 217 ? 16.732 12.148 -19.324 1.00 83.62 217 VAL A C 1
ATOM 1501 O O . VAL A 1 217 ? 15.773 11.468 -18.966 1.00 83.62 217 VAL A O 1
ATOM 1504 N N . SER A 1 218 ? 17.808 11.613 -19.913 1.00 90.69 218 SER A N 1
ATOM 1505 C CA . SER A 1 218 ? 17.965 10.173 -20.150 1.00 90.69 218 SER A CA 1
ATOM 1506 C C . SER A 1 218 ? 18.115 9.392 -18.843 1.00 90.69 218 SER A C 1
ATOM 1508 O O . SER A 1 218 ? 17.478 8.352 -18.689 1.00 90.69 218 SER A O 1
ATOM 1510 N N . ASP A 1 219 ? 18.878 9.924 -17.879 1.00 94.19 219 ASP A N 1
ATOM 1511 C CA . ASP A 1 219 ? 19.026 9.316 -16.551 1.00 94.19 219 ASP A CA 1
ATOM 1512 C C . ASP A 1 219 ? 17.688 9.265 -15.818 1.00 94.19 219 ASP A C 1
ATOM 1514 O O . ASP A 1 219 ? 17.288 8.221 -15.316 1.00 94.19 219 ASP A O 1
ATOM 1518 N N . GLN A 1 220 ? 16.971 10.390 -15.796 1.00 87.31 220 GLN A N 1
ATOM 1519 C CA . GLN A 1 220 ? 15.676 10.486 -15.126 1.00 87.31 220 GLN A CA 1
ATOM 1520 C C . GLN A 1 220 ? 14.653 9.541 -15.763 1.00 87.31 220 GLN A C 1
ATOM 1522 O O . GLN A 1 220 ? 13.976 8.806 -15.052 1.00 87.31 220 GLN A O 1
ATOM 1527 N N . SER A 1 221 ? 14.604 9.469 -17.099 1.00 87.50 221 SER A N 1
ATOM 1528 C CA . SER A 1 221 ? 13.744 8.511 -17.805 1.00 87.50 221 SER A CA 1
ATOM 1529 C C . SER A 1 221 ? 14.127 7.055 -17.515 1.00 87.50 221 SER A C 1
ATOM 1531 O O . SER A 1 221 ? 13.236 6.229 -17.330 1.00 87.50 221 SER A O 1
ATOM 1533 N N . GLY A 1 222 ? 15.423 6.735 -17.451 1.00 92.25 222 GLY A N 1
ATOM 1534 C CA . GLY A 1 222 ? 15.910 5.398 -17.104 1.00 92.25 222 GLY A CA 1
ATOM 1535 C C . GLY A 1 222 ? 15.590 5.001 -15.662 1.00 92.25 222 GLY A C 1
ATOM 1536 O O . GLY A 1 222 ? 15.153 3.878 -15.424 1.00 92.25 222 GLY A O 1
ATOM 1537 N N . ILE A 1 223 ? 15.729 5.924 -14.704 1.00 90.12 223 ILE A N 1
ATOM 1538 C CA . ILE A 1 223 ? 15.378 5.695 -13.293 1.00 90.12 223 ILE A CA 1
ATOM 1539 C C . ILE A 1 223 ? 13.869 5.497 -13.138 1.00 90.12 223 ILE A C 1
ATOM 1541 O O . ILE A 1 223 ? 13.455 4.530 -12.504 1.00 90.12 223 ILE A O 1
ATOM 1545 N N . SER A 1 224 ? 13.048 6.370 -13.731 1.00 84.06 224 SER A N 1
ATOM 1546 C CA . SER A 1 224 ? 11.587 6.232 -13.684 1.00 84.06 224 SER A CA 1
ATOM 1547 C C . SER A 1 224 ? 11.134 4.919 -14.317 1.00 84.06 224 SER A C 1
ATOM 1549 O O . SER A 1 224 ? 10.398 4.172 -13.688 1.00 84.06 224 SER A O 1
ATOM 1551 N N . GLN A 1 225 ? 11.654 4.575 -15.499 1.00 85.50 225 GLN A N 1
ATOM 1552 C CA . GLN A 1 225 ? 11.315 3.308 -16.147 1.00 85.50 225 GLN A CA 1
ATOM 1553 C C . GLN A 1 225 ? 11.781 2.094 -15.332 1.00 85.50 225 GLN A C 1
ATOM 1555 O O . GLN A 1 225 ? 11.078 1.095 -15.274 1.00 85.50 225 GLN A O 1
ATOM 1560 N N . GLY A 1 226 ? 12.946 2.173 -14.681 1.00 87.38 226 GLY A N 1
ATOM 1561 C CA . GLY A 1 226 ? 13.440 1.111 -13.804 1.00 87.38 226 GLY A CA 1
ATOM 1562 C C . GLY A 1 226 ? 12.587 0.917 -12.548 1.00 87.38 226 GLY A C 1
ATOM 1563 O O . GLY A 1 226 ? 12.485 -0.200 -12.045 1.00 87.38 226 GLY A O 1
ATOM 1564 N N . ALA A 1 227 ? 11.945 1.980 -12.056 1.00 82.75 227 ALA A N 1
ATOM 1565 C CA . ALA A 1 227 ? 10.986 1.893 -10.957 1.00 82.75 227 ALA A CA 1
ATOM 1566 C C . ALA A 1 227 ? 9.692 1.165 -11.367 1.00 82.75 227 ALA A C 1
ATOM 1568 O O . ALA A 1 227 ? 9.086 0.510 -10.524 1.00 82.75 227 ALA A O 1
ATOM 1569 N N . ASP A 1 228 ? 9.324 1.222 -12.648 1.00 80.88 228 ASP A N 1
ATOM 1570 C CA . ASP A 1 228 ? 8.156 0.522 -13.198 1.00 80.88 228 ASP A CA 1
ATOM 1571 C C . ASP A 1 228 ? 8.457 -0.944 -13.570 1.00 80.88 228 ASP A C 1
ATOM 1573 O O . ASP A 1 228 ? 7.543 -1.750 -13.751 1.00 80.88 228 ASP A O 1
ATOM 1577 N N . CYS A 1 229 ? 9.735 -1.315 -13.693 1.00 87.38 229 CYS A N 1
ATOM 1578 C CA . CYS A 1 229 ? 10.136 -2.688 -13.976 1.00 87.38 229 CYS A CA 1
ATOM 1579 C C . CYS A 1 229 ? 9.875 -3.605 -12.775 1.00 87.38 229 CYS A C 1
ATOM 1581 O O . CYS A 1 229 ? 10.256 -3.296 -11.646 1.00 87.38 229 CYS A O 1
ATOM 1583 N N . SER A 1 230 ? 9.311 -4.791 -13.029 1.00 87.19 230 SER A N 1
ATOM 1584 C CA . SER A 1 230 ? 9.245 -5.845 -12.012 1.00 87.19 230 SER A CA 1
ATOM 1585 C C . SER A 1 230 ? 10.654 -6.227 -11.547 1.00 87.19 230 SER A C 1
ATOM 1587 O O . SER A 1 230 ? 11.594 -6.276 -12.346 1.00 87.19 230 SER A O 1
ATOM 1589 N N . SER A 1 231 ? 10.804 -6.582 -10.268 1.00 81.69 231 SER A N 1
ATOM 1590 C CA . SER A 1 231 ? 12.071 -7.070 -9.705 1.00 81.69 231 SER A CA 1
ATOM 1591 C C . SER A 1 231 ? 12.591 -8.340 -10.395 1.00 81.69 231 SER A C 1
ATOM 1593 O O . SER A 1 231 ? 13.786 -8.621 -10.341 1.00 81.69 231 SER A O 1
ATOM 1595 N N . THR A 1 232 ? 11.715 -9.078 -11.084 1.00 85.38 232 THR A N 1
ATOM 1596 C CA . THR A 1 232 ? 12.053 -10.293 -11.841 1.00 85.38 232 THR A CA 1
ATOM 1597 C C . THR A 1 232 ? 12.205 -10.063 -13.348 1.00 85.38 232 THR A C 1
ATOM 1599 O O . THR A 1 232 ? 12.716 -10.938 -14.047 1.00 85.38 232 THR A O 1
ATOM 1602 N N . ASP A 1 233 ? 11.813 -8.892 -13.863 1.00 90.56 233 ASP A N 1
ATOM 1603 C CA . ASP A 1 233 ? 11.947 -8.555 -15.282 1.00 90.56 233 ASP A CA 1
ATOM 1604 C C . ASP A 1 233 ? 13.328 -7.957 -15.562 1.00 90.56 233 ASP A C 1
ATOM 1606 O O . ASP A 1 233 ? 13.530 -6.741 -15.644 1.00 90.56 233 ASP A O 1
ATOM 1610 N N . VAL A 1 234 ? 14.303 -8.853 -15.710 1.00 90.44 234 VAL A N 1
ATOM 1611 C CA . VAL A 1 234 ? 15.689 -8.477 -16.000 1.00 90.44 234 VAL A CA 1
ATOM 1612 C C . VAL A 1 234 ? 15.805 -7.732 -17.333 1.00 90.44 234 VAL A C 1
ATOM 1614 O O . VAL A 1 234 ? 16.618 -6.821 -17.456 1.00 90.44 234 VAL A O 1
ATOM 1617 N N . GLY A 1 235 ? 14.971 -8.060 -18.324 1.00 93.44 235 GLY A N 1
ATOM 1618 C CA . GLY A 1 235 ? 14.969 -7.374 -19.615 1.00 93.44 235 GLY A CA 1
ATOM 1619 C C . GLY A 1 235 ? 14.585 -5.903 -19.471 1.00 93.44 235 GLY A C 1
ATOM 1620 O O . GLY A 1 235 ? 15.293 -5.028 -19.975 1.00 93.44 235 GLY A O 1
ATOM 1621 N N . CYS A 1 236 ? 13.514 -5.628 -18.725 1.00 93.94 236 CYS A N 1
ATOM 1622 C CA . CYS A 1 236 ? 13.079 -4.272 -18.409 1.00 93.94 236 CYS A CA 1
ATOM 1623 C C . CYS A 1 236 ? 14.155 -3.507 -17.630 1.00 93.94 236 CYS A C 1
ATOM 1625 O O . CYS A 1 236 ? 14.516 -2.397 -18.026 1.00 93.94 236 CYS A O 1
ATOM 1627 N N . GLN A 1 237 ? 14.733 -4.113 -16.587 1.00 94.25 237 GLN A N 1
ATOM 1628 C CA . GLN A 1 237 ? 15.780 -3.475 -15.779 1.00 94.25 237 GLN A CA 1
ATOM 1629 C C . GLN A 1 237 ? 17.041 -3.164 -16.596 1.00 94.25 237 GLN A C 1
ATOM 1631 O O . GLN A 1 237 ? 17.625 -2.090 -16.471 1.00 94.25 237 GLN A O 1
ATOM 1636 N N . CYS A 1 238 ? 17.456 -4.071 -17.477 1.00 96.12 238 CYS A N 1
ATOM 1637 C CA . CYS A 1 238 ? 18.590 -3.850 -18.370 1.00 96.12 238 CYS A CA 1
ATOM 1638 C C . CYS A 1 238 ? 18.308 -2.758 -19.408 1.00 96.12 238 CYS A C 1
ATOM 1640 O O . CYS A 1 238 ? 19.179 -1.939 -19.704 1.00 96.12 238 CYS A O 1
ATOM 1642 N N . ALA A 1 239 ? 17.086 -2.701 -19.945 1.00 93.94 239 ALA A N 1
ATOM 1643 C CA . ALA A 1 239 ? 16.683 -1.646 -20.868 1.00 93.94 239 ALA A CA 1
ATOM 1644 C C . ALA A 1 239 ? 16.631 -0.271 -20.182 1.00 93.94 239 ALA A C 1
ATOM 1646 O O . ALA A 1 239 ? 17.041 0.725 -20.780 1.00 93.94 239 ALA A O 1
ATOM 1647 N N . SER A 1 240 ? 16.163 -0.206 -18.932 1.00 94.75 240 SER A N 1
ATOM 1648 C CA . SER A 1 240 ? 16.079 1.038 -18.164 1.00 94.75 240 SER A CA 1
ATOM 1649 C C . SER A 1 240 ? 17.461 1.528 -17.716 1.00 94.75 240 SER A C 1
ATOM 1651 O O . SER A 1 240 ? 17.787 2.700 -17.911 1.00 94.75 240 SER A O 1
ATOM 1653 N N . LEU A 1 241 ? 18.316 0.634 -17.206 1.00 95.06 241 LEU A N 1
ATOM 1654 C CA . LEU A 1 241 ? 19.702 0.937 -16.825 1.00 95.06 241 LEU A CA 1
ATOM 1655 C C . LEU A 1 241 ? 20.561 1.317 -18.038 1.00 95.06 241 LEU A C 1
ATOM 1657 O O . LEU A 1 241 ? 21.419 2.190 -17.933 1.00 95.06 241 LEU A O 1
ATOM 1661 N N . GLY A 1 242 ? 20.285 0.746 -19.213 1.00 94.50 242 GLY A N 1
ATOM 1662 C CA . GLY A 1 242 ? 20.935 1.117 -20.473 1.00 94.50 242 GLY A CA 1
ATOM 1663 C C . GLY A 1 242 ? 20.662 2.554 -20.937 1.00 94.50 242 GLY A C 1
ATOM 1664 O O . GLY A 1 242 ? 21.394 3.063 -21.784 1.00 94.50 242 GLY A O 1
ATOM 1665 N N . LYS A 1 243 ? 19.643 3.229 -20.385 1.00 93.69 243 LYS A N 1
ATOM 1666 C CA . LYS A 1 243 ? 19.361 4.652 -20.650 1.00 93.69 243 LYS A CA 1
ATOM 1667 C C . LYS A 1 243 ? 20.166 5.602 -19.767 1.00 93.69 243 LYS A C 1
ATOM 1669 O O . LYS A 1 243 ? 20.189 6.803 -20.047 1.00 93.69 243 LYS A O 1
ATOM 1674 N N . LEU A 1 244 ? 20.800 5.098 -18.710 1.00 95.50 244 LEU A N 1
ATOM 1675 C CA . LEU A 1 244 ? 21.599 5.919 -17.812 1.00 95.50 244 LEU A CA 1
ATOM 1676 C C . LEU A 1 244 ? 22.932 6.292 -18.473 1.00 95.50 244 LEU A C 1
ATOM 1678 O O . LEU A 1 244 ? 23.584 5.491 -19.141 1.00 95.50 244 LEU A O 1
ATOM 1682 N N . SER A 1 245 ? 23.369 7.523 -18.248 1.00 96.44 245 SER A N 1
ATOM 1683 C CA . SER A 1 245 ? 24.730 7.976 -18.496 1.00 96.44 245 SER A CA 1
ATOM 1684 C C . SER A 1 245 ? 25.724 7.134 -17.692 1.00 96.44 245 SER A C 1
ATOM 1686 O O . SER A 1 245 ? 25.416 6.662 -16.601 1.00 96.44 245 SER A O 1
ATOM 1688 N N . ASN A 1 246 ? 26.958 6.983 -18.185 1.00 94.38 246 ASN A N 1
ATOM 1689 C CA . ASN A 1 246 ? 27.979 6.160 -17.516 1.00 94.38 246 ASN A CA 1
ATOM 1690 C C . ASN A 1 246 ? 28.231 6.564 -16.050 1.00 94.38 246 ASN A C 1
ATOM 1692 O O . ASN A 1 246 ? 28.495 5.701 -15.209 1.00 94.38 246 ASN A O 1
ATOM 1696 N N . THR A 1 247 ? 28.138 7.862 -15.739 1.00 94.06 247 THR A N 1
ATOM 1697 C CA . THR A 1 247 ? 28.291 8.391 -14.375 1.00 94.06 247 THR A CA 1
ATOM 1698 C C . THR A 1 247 ? 27.131 7.958 -13.483 1.00 94.06 247 THR A C 1
ATOM 1700 O O . THR A 1 247 ? 27.362 7.449 -12.386 1.00 94.06 247 THR A O 1
ATOM 1703 N N . CYS A 1 248 ? 25.894 8.102 -13.966 1.00 95.69 248 CYS A N 1
ATOM 1704 C CA . CYS A 1 248 ? 24.705 7.679 -13.238 1.00 95.69 248 CYS A CA 1
ATOM 1705 C C . CYS A 1 248 ? 24.647 6.154 -13.085 1.00 95.69 248 CYS A C 1
ATOM 1707 O O . CYS A 1 248 ? 24.452 5.662 -11.977 1.00 95.69 248 CYS A O 1
ATOM 1709 N N . LEU A 1 249 ? 24.916 5.405 -14.158 1.00 95.19 249 LEU A N 1
ATOM 1710 C CA . LEU A 1 249 ? 24.960 3.943 -14.149 1.00 95.19 249 LEU A CA 1
ATOM 1711 C C . LEU A 1 249 ? 25.965 3.423 -13.118 1.00 95.19 249 LEU A C 1
ATOM 1713 O O . LEU A 1 249 ? 25.615 2.595 -12.285 1.00 95.19 249 LEU A O 1
ATOM 1717 N N . SER A 1 250 ? 27.196 3.946 -13.117 1.00 94.56 250 SER A N 1
ATOM 1718 C CA . SER A 1 250 ? 28.224 3.521 -12.154 1.00 94.56 250 SER A CA 1
ATOM 1719 C C . SER A 1 250 ? 27.814 3.819 -10.715 1.00 94.56 250 SER A C 1
ATOM 1721 O O . SER A 1 250 ? 28.083 3.018 -9.821 1.00 94.56 250 SER A O 1
ATOM 1723 N N . CYS A 1 251 ? 27.139 4.948 -10.493 1.00 94.50 251 CYS A N 1
ATOM 1724 C CA . CYS A 1 251 ? 26.587 5.293 -9.195 1.00 94.50 251 CYS A CA 1
ATOM 1725 C C . CYS A 1 251 ? 25.513 4.276 -8.773 1.00 94.50 251 CYS A C 1
ATOM 1727 O O . CYS A 1 251 ? 25.644 3.645 -7.723 1.00 94.50 251 CYS A O 1
ATOM 1729 N N . VAL A 1 252 ? 24.483 4.084 -9.605 1.00 92.94 252 VAL A N 1
ATOM 1730 C CA . VAL A 1 252 ? 23.354 3.183 -9.332 1.00 92.94 252 VAL A CA 1
ATOM 1731 C C . VAL A 1 252 ? 23.855 1.766 -9.058 1.00 92.94 252 VAL A C 1
ATOM 1733 O O . VAL A 1 252 ? 23.508 1.199 -8.023 1.00 92.94 252 VAL A O 1
ATOM 1736 N N . LEU A 1 253 ? 24.755 1.243 -9.897 1.00 93.88 253 LEU A N 1
ATOM 1737 C CA . LEU A 1 253 ? 25.354 -0.080 -9.713 1.00 93.88 253 LEU A CA 1
ATOM 1738 C C . LEU A 1 253 ? 26.133 -0.185 -8.394 1.00 93.88 253 LEU A C 1
ATOM 1740 O O . LEU A 1 253 ? 25.909 -1.124 -7.629 1.00 93.88 253 LEU A O 1
ATOM 1744 N N . SER A 1 254 ? 26.955 0.819 -8.067 1.00 91.19 254 SER A N 1
ATOM 1745 C CA . SER A 1 254 ? 27.691 0.866 -6.793 1.00 91.19 254 SER A CA 1
ATOM 1746 C C . SER A 1 254 ? 26.751 0.890 -5.586 1.00 91.19 254 SER A C 1
ATOM 1748 O O . SER A 1 254 ? 27.038 0.257 -4.573 1.00 91.19 254 SER A O 1
ATOM 1750 N N . SER A 1 255 ? 25.609 1.580 -5.692 1.00 87.94 255 SER A N 1
ATOM 1751 C CA . SER A 1 255 ? 24.600 1.630 -4.627 1.00 87.94 255 SER A CA 1
ATOM 1752 C C . SER A 1 255 ? 23.885 0.292 -4.417 1.00 87.94 255 SER A C 1
ATOM 1754 O O . SER A 1 255 ? 23.519 -0.027 -3.290 1.00 87.94 255 SER A O 1
ATOM 1756 N N . SER A 1 256 ? 23.745 -0.508 -5.478 1.00 85.75 256 SER A N 1
ATOM 1757 C CA . SER A 1 256 ? 23.225 -1.881 -5.425 1.00 85.75 256 SER A CA 1
ATOM 1758 C C . SER A 1 256 ? 24.292 -2.936 -5.101 1.00 85.75 256 SER A C 1
ATOM 1760 O O . SER A 1 256 ? 23.967 -4.112 -4.981 1.00 85.75 256 SER A O 1
ATOM 1762 N N . GLY A 1 257 ? 25.564 -2.541 -4.967 1.00 90.56 257 GLY A N 1
ATOM 1763 C CA . GLY A 1 257 ? 26.677 -3.470 -4.755 1.00 90.56 257 GLY A CA 1
ATOM 1764 C C . GLY A 1 257 ? 27.050 -4.306 -5.985 1.00 90.56 257 GLY A C 1
ATOM 1765 O O . GLY A 1 257 ? 27.715 -5.324 -5.828 1.00 90.56 257 GLY A O 1
ATOM 1766 N N . LEU A 1 258 ? 26.641 -3.893 -7.191 1.00 91.81 258 LEU A N 1
ATOM 1767 C CA . LEU A 1 258 ? 27.016 -4.535 -8.451 1.00 91.81 258 LEU A CA 1
ATOM 1768 C C . LEU A 1 258 ? 28.175 -3.801 -9.120 1.00 91.81 258 LEU A C 1
ATOM 1770 O O . LEU A 1 258 ? 28.258 -2.572 -9.133 1.00 91.81 258 LEU A O 1
ATOM 1774 N N . THR A 1 259 ? 29.042 -4.566 -9.765 1.00 94.88 259 THR A N 1
ATOM 1775 C CA . THR A 1 259 ? 30.031 -4.049 -10.708 1.00 94.88 259 THR A CA 1
ATOM 1776 C C . THR A 1 259 ? 29.429 -3.913 -12.111 1.00 94.88 259 THR A C 1
ATOM 1778 O O . THR A 1 259 ? 28.499 -4.626 -12.492 1.00 94.88 259 THR A O 1
ATOM 1781 N N . ASN A 1 260 ? 30.005 -3.033 -12.941 1.00 91.19 260 ASN A N 1
ATOM 1782 C CA . ASN A 1 260 ? 29.628 -2.917 -14.360 1.00 91.19 260 ASN A CA 1
ATOM 1783 C C . ASN A 1 260 ? 29.737 -4.257 -15.114 1.00 91.19 260 ASN A C 1
ATOM 1785 O O . ASN A 1 260 ? 28.970 -4.508 -16.040 1.00 91.19 260 ASN A O 1
ATOM 1789 N N . GLN A 1 261 ? 30.675 -5.121 -14.718 1.00 91.19 261 GLN A N 1
ATOM 1790 C CA . GLN A 1 261 ? 30.890 -6.414 -15.361 1.00 91.19 261 GLN A CA 1
ATOM 1791 C C . GLN A 1 261 ? 29.786 -7.424 -15.011 1.00 91.19 261 GLN A C 1
ATOM 1793 O O . GLN A 1 261 ? 29.323 -8.145 -15.894 1.00 91.19 261 GLN A O 1
ATOM 1798 N N . GLU A 1 262 ? 29.325 -7.446 -13.758 1.00 92.06 262 GLU A N 1
ATOM 1799 C CA . GLU A 1 262 ? 28.199 -8.287 -13.326 1.00 92.06 262 GLU A CA 1
ATOM 1800 C C . GLU A 1 262 ? 26.893 -7.852 -13.992 1.00 92.06 262 GLU A C 1
ATOM 1802 O O . GLU A 1 262 ? 26.169 -8.696 -14.520 1.00 92.06 262 GLU A O 1
ATOM 1807 N N . TYR A 1 263 ? 26.647 -6.540 -14.064 1.00 93.56 263 TYR A N 1
ATOM 1808 C CA . TYR A 1 263 ? 25.512 -5.976 -14.797 1.00 93.56 263 TYR A CA 1
ATOM 1809 C C . TYR A 1 263 ? 25.519 -6.404 -16.273 1.00 93.56 263 TYR A C 1
ATOM 1811 O O . TYR A 1 263 ? 24.532 -6.944 -16.774 1.00 93.56 263 TYR A O 1
ATOM 1819 N N . GLN A 1 264 ? 26.647 -6.234 -16.972 1.00 94.12 264 GLN A N 1
ATOM 1820 C CA . GLN A 1 264 ? 26.759 -6.633 -18.378 1.00 94.12 264 GLN A CA 1
ATOM 1821 C C . GLN A 1 264 ? 26.544 -8.136 -18.576 1.00 94.12 264 GLN A C 1
ATOM 1823 O O . GLN A 1 264 ? 25.874 -8.529 -19.531 1.00 94.12 264 GLN A O 1
ATOM 1828 N N . ALA A 1 265 ? 27.064 -8.978 -17.680 1.00 91.19 265 ALA A N 1
ATOM 1829 C CA . ALA A 1 265 ? 26.869 -10.423 -17.748 1.00 91.19 265 ALA A CA 1
ATOM 1830 C C . ALA A 1 265 ? 25.392 -10.816 -17.568 1.00 91.19 265 ALA A C 1
ATOM 1832 O O . ALA A 1 265 ? 24.882 -11.652 -18.316 1.00 91.19 265 ALA A O 1
ATOM 1833 N N . GLN A 1 266 ? 24.685 -10.184 -16.630 1.00 90.00 266 GLN A N 1
ATOM 1834 C CA . GLN A 1 266 ? 23.267 -10.448 -16.372 1.00 90.00 266 GLN A CA 1
ATOM 1835 C C . GLN A 1 266 ? 22.358 -9.960 -17.509 1.00 90.00 266 GLN A C 1
ATOM 1837 O O . GLN A 1 266 ? 21.429 -10.665 -17.918 1.00 90.00 266 GLN A O 1
ATOM 1842 N N . CYS A 1 267 ? 22.662 -8.799 -18.087 1.00 94.31 267 CYS A N 1
ATOM 1843 C CA . CYS A 1 267 ? 21.920 -8.285 -19.234 1.00 94.31 267 CYS A CA 1
ATOM 1844 C C . CYS A 1 267 ? 22.194 -9.070 -20.516 1.00 94.31 267 CYS A C 1
ATOM 1846 O O . CYS A 1 267 ? 21.271 -9.309 -21.294 1.00 94.31 267 CYS A O 1
ATOM 1848 N N . ALA A 1 268 ? 23.428 -9.542 -20.716 1.00 90.44 268 ALA A N 1
ATOM 1849 C CA . ALA A 1 268 ? 23.765 -10.420 -21.833 1.00 90.44 268 ALA A CA 1
ATOM 1850 C C . ALA A 1 268 ? 23.060 -11.783 -21.729 1.00 90.44 268 ALA A C 1
ATOM 1852 O O . ALA A 1 268 ? 22.603 -12.315 -22.740 1.00 90.44 268 ALA A O 1
ATOM 1853 N N . ALA A 1 269 ? 22.921 -12.328 -20.516 1.00 86.12 269 ALA A N 1
ATOM 1854 C CA . ALA A 1 269 ? 22.214 -13.586 -20.275 1.00 86.12 269 ALA A CA 1
ATOM 1855 C C . ALA A 1 269 ? 20.699 -13.487 -20.528 1.00 86.12 269 ALA A C 1
ATOM 1857 O O . ALA A 1 269 ? 20.068 -14.489 -20.858 1.00 86.12 269 ALA A O 1
ATOM 1858 N N . SER A 1 270 ? 20.124 -12.286 -20.423 1.00 81.06 270 SER A N 1
ATOM 1859 C CA . SER A 1 270 ? 18.680 -12.057 -20.582 1.00 81.06 270 SER A CA 1
ATOM 1860 C C . SER A 1 270 ? 18.213 -11.953 -22.034 1.00 81.06 270 SER A C 1
ATOM 1862 O O . SER A 1 270 ? 17.021 -11.799 -22.288 1.00 81.06 270 SER A O 1
ATOM 1864 N N . GLY A 1 271 ? 19.122 -12.081 -23.006 1.00 61.12 271 GLY A N 1
ATOM 1865 C CA . GLY A 1 271 ? 18.766 -12.480 -24.368 1.00 61.12 271 GLY A CA 1
ATOM 1866 C C . GLY A 1 271 ? 17.847 -11.537 -25.155 1.00 61.12 271 GLY A C 1
ATOM 1867 O O . GLY A 1 271 ? 17.334 -11.950 -26.193 1.00 61.12 271 GLY A O 1
ATOM 1868 N N . SER A 1 272 ? 17.669 -10.276 -24.747 1.00 46.66 272 SER A N 1
ATOM 1869 C CA . SER A 1 272 ? 17.165 -9.250 -25.668 1.00 46.66 272 SER A CA 1
ATOM 1870 C C . SER A 1 272 ? 18.297 -8.830 -26.598 1.00 46.66 272 SER A C 1
ATOM 1872 O O . SER A 1 272 ? 19.094 -7.940 -26.306 1.00 46.66 272 SER A O 1
ATOM 1874 N N . ALA A 1 273 ? 18.402 -9.532 -27.723 1.00 44.81 273 ALA A N 1
ATOM 1875 C CA . ALA A 1 273 ? 19.268 -9.149 -28.821 1.00 44.81 273 ALA A CA 1
ATOM 1876 C C . ALA A 1 273 ? 18.896 -7.743 -29.329 1.00 44.81 273 ALA A C 1
ATOM 1878 O O . ALA A 1 273 ? 17.747 -7.520 -29.710 1.00 44.81 273 ALA A O 1
ATOM 1879 N N . THR A 1 274 ? 19.890 -6.843 -29.336 1.00 41.88 274 THR A N 1
ATOM 1880 C CA . THR A 1 274 ? 20.209 -5.712 -30.255 1.00 41.88 274 THR A CA 1
ATOM 1881 C C . THR A 1 274 ? 20.764 -4.559 -29.391 1.00 41.88 274 THR A C 1
ATOM 1883 O O . THR A 1 274 ? 20.038 -3.995 -28.590 1.00 41.88 274 THR A O 1
ATOM 1886 N N . ALA A 1 275 ? 22.051 -4.194 -29.414 1.00 37.97 275 ALA A N 1
ATOM 1887 C CA . ALA A 1 275 ? 22.784 -3.705 -30.576 1.00 37.97 275 ALA A CA 1
ATOM 1888 C C . ALA A 1 275 ? 24.300 -3.985 -30.506 1.00 37.97 275 ALA A C 1
ATOM 1890 O O . ALA A 1 275 ? 24.967 -3.733 -29.504 1.00 37.97 275 ALA A O 1
ATOM 1891 N N . THR A 1 276 ? 24.848 -4.438 -31.632 1.00 32.91 276 THR A N 1
ATOM 1892 C CA . THR A 1 276 ? 26.284 -4.478 -31.922 1.00 32.91 276 THR A CA 1
ATOM 1893 C C . THR A 1 276 ? 26.777 -3.068 -32.257 1.00 32.91 276 THR A C 1
ATOM 1895 O O . THR A 1 276 ? 26.321 -2.461 -33.225 1.00 32.91 276 THR A O 1
ATOM 1898 N N . ALA A 1 277 ? 27.735 -2.551 -31.486 1.00 35.00 277 ALA A N 1
ATOM 1899 C CA . ALA A 1 277 ? 28.455 -1.328 -31.819 1.00 35.00 277 ALA A CA 1
ATOM 1900 C C . ALA A 1 277 ? 29.368 -1.570 -33.036 1.00 35.00 277 ALA A C 1
ATOM 1902 O O . ALA A 1 277 ? 30.325 -2.337 -32.950 1.00 35.00 277 ALA A O 1
ATOM 1903 N N . THR A 1 278 ? 29.076 -0.917 -34.164 1.00 29.02 278 THR A N 1
ATOM 1904 C CA . THR A 1 278 ? 29.956 -0.880 -35.344 1.00 29.02 278 THR A CA 1
ATOM 1905 C C . THR A 1 278 ? 30.548 0.519 -35.483 1.00 29.02 278 THR A C 1
ATOM 1907 O O . THR A 1 278 ? 29.826 1.507 -35.589 1.00 29.02 278 THR A O 1
ATOM 1910 N N . THR A 1 279 ? 31.874 0.601 -35.475 1.00 38.16 279 THR A N 1
ATOM 1911 C CA . THR A 1 279 ? 32.681 1.793 -35.746 1.00 38.16 279 THR A CA 1
ATOM 1912 C C . THR A 1 279 ? 32.894 1.965 -37.251 1.00 38.16 279 THR A C 1
ATOM 1914 O O . THR A 1 279 ? 33.587 1.147 -37.847 1.00 38.16 279 THR A O 1
ATOM 1917 N N . THR A 1 280 ? 32.377 3.033 -37.880 1.00 29.36 280 THR A N 1
ATOM 1918 C CA . THR A 1 280 ? 33.052 3.745 -38.997 1.00 29.36 280 THR A CA 1
ATOM 1919 C C . THR A 1 280 ? 32.368 5.063 -39.397 1.00 29.36 280 THR A C 1
ATOM 1921 O O . THR A 1 280 ? 31.178 5.275 -39.202 1.00 29.36 280 THR A O 1
ATOM 1924 N N . THR A 1 281 ? 33.200 5.959 -39.923 1.00 36.34 281 THR A N 1
ATOM 1925 C CA . THR A 1 281 ? 33.051 7.379 -40.274 1.00 36.34 281 THR A CA 1
ATOM 1926 C C . THR A 1 281 ? 32.191 7.713 -41.511 1.00 36.34 281 THR A C 1
ATOM 1928 O O . THR A 1 281 ? 32.195 6.972 -42.490 1.00 36.34 281 THR A O 1
ATOM 1931 N N . THR A 1 282 ? 31.692 8.968 -41.516 1.00 30.58 282 THR A N 1
ATOM 1932 C CA . THR A 1 282 ? 31.417 9.922 -42.637 1.00 30.58 282 THR A CA 1
ATOM 1933 C C . THR A 1 282 ? 29.954 10.210 -43.065 1.00 30.58 282 THR A C 1
ATOM 1935 O O . THR A 1 282 ? 29.284 9.355 -43.621 1.00 30.58 282 THR A O 1
ATOM 1938 N N . ALA A 1 283 ? 29.581 11.499 -42.913 1.00 30.91 283 ALA A N 1
ATOM 1939 C CA . ALA A 1 283 ? 28.585 12.344 -43.617 1.00 30.91 283 ALA A CA 1
ATOM 1940 C C . ALA A 1 283 ? 27.047 12.120 -43.474 1.00 30.91 283 ALA A C 1
ATOM 1942 O O . ALA A 1 283 ? 26.522 11.027 -43.604 1.00 30.91 283 ALA A O 1
ATOM 1943 N N . ALA A 1 284 ? 26.352 13.248 -43.235 1.00 32.53 284 ALA A N 1
ATOM 1944 C CA . ALA A 1 284 ? 24.922 13.500 -42.941 1.00 32.53 284 ALA A CA 1
ATOM 1945 C C . ALA A 1 284 ? 24.005 13.513 -44.211 1.00 32.53 284 ALA A C 1
ATOM 1947 O O . ALA A 1 284 ? 24.580 13.399 -45.296 1.00 32.53 284 ALA A O 1
ATOM 1948 N N . PRO A 1 285 ? 22.654 13.758 -44.172 1.00 45.03 285 PRO A N 1
ATOM 1949 C CA . PRO A 1 285 ? 21.826 14.282 -43.061 1.00 45.03 285 PRO A CA 1
ATOM 1950 C C . PRO A 1 285 ? 20.370 13.735 -42.880 1.00 45.03 285 PRO A C 1
ATOM 1952 O O . PRO A 1 285 ? 19.835 13.016 -43.714 1.00 45.03 285 PRO A O 1
ATOM 1955 N N . PHE A 1 286 ? 19.724 14.206 -41.795 1.00 29.11 286 PHE A N 1
ATOM 1956 C CA . PHE A 1 286 ? 18.286 14.180 -41.432 1.00 29.11 286 PHE A CA 1
ATOM 1957 C C . PHE A 1 286 ? 17.623 12.855 -40.989 1.00 29.11 286 PHE A C 1
ATOM 1959 O O . PHE A 1 286 ? 17.172 12.056 -41.801 1.00 29.11 286 PHE A O 1
ATOM 1966 N N . GLN A 1 287 ? 17.390 12.727 -39.674 1.00 25.56 287 GLN A N 1
ATOM 1967 C CA . GLN A 1 287 ? 16.315 11.910 -39.090 1.00 25.56 287 GLN A CA 1
ATOM 1968 C C . GLN A 1 287 ? 15.731 12.626 -37.854 1.00 25.56 287 GLN A C 1
ATOM 1970 O O . GLN A 1 287 ? 16.507 13.132 -37.040 1.00 25.56 287 GLN A O 1
ATOM 1975 N N . PRO A 1 288 ? 14.395 12.716 -37.704 1.00 31.42 288 PRO A N 1
ATOM 1976 C CA . PRO A 1 288 ? 13.775 13.377 -36.564 1.00 31.42 288 PRO A CA 1
ATOM 1977 C C . PRO A 1 288 ? 13.863 12.475 -35.329 1.00 31.42 288 PRO A C 1
ATOM 1979 O O . PRO A 1 288 ? 13.344 11.362 -35.308 1.00 31.42 288 PRO A O 1
ATOM 1982 N N . THR A 1 289 ? 14.529 12.964 -34.292 1.00 33.28 289 THR A N 1
ATOM 1983 C CA . THR A 1 289 ? 14.505 12.407 -32.940 1.00 33.28 289 THR A CA 1
ATOM 1984 C C . THR A 1 289 ? 13.239 12.867 -32.221 1.00 33.28 289 THR A C 1
ATOM 1986 O O . THR A 1 289 ? 12.906 14.052 -32.207 1.00 33.28 289 THR A O 1
ATOM 1989 N N . SER A 1 290 ? 12.506 11.939 -31.609 1.00 33.34 290 SER A N 1
ATOM 1990 C CA . SER A 1 290 ? 11.386 12.250 -30.715 1.00 33.34 290 SER A CA 1
ATOM 1991 C C . SER A 1 290 ? 11.304 11.178 -29.634 1.00 33.34 290 SER A C 1
ATOM 1993 O O . SER A 1 290 ? 10.948 10.038 -29.914 1.00 33.34 290 SER A O 1
ATOM 1995 N N . SER A 1 291 ? 11.649 11.551 -28.403 1.00 34.00 291 SER A N 1
ATOM 1996 C CA . SER A 1 291 ? 11.587 10.689 -27.221 1.00 34.00 291 SER A CA 1
ATOM 1997 C C . SER A 1 291 ? 10.601 11.313 -26.235 1.00 34.00 291 SER A C 1
ATOM 1999 O O . SER A 1 291 ? 10.903 12.342 -25.636 1.00 34.00 291 SER A O 1
ATOM 2001 N N . SER A 1 292 ? 9.419 10.715 -26.090 1.00 38.03 292 SER A N 1
ATOM 2002 C CA . SER A 1 292 ? 8.448 11.013 -25.029 1.00 38.03 292 SER A CA 1
ATOM 2003 C C . SER A 1 292 ? 7.955 9.692 -24.433 1.00 38.03 292 SER A C 1
ATOM 2005 O O . SER A 1 292 ? 7.616 8.754 -25.153 1.00 38.03 292 SER A O 1
ATOM 2007 N N . SER A 1 293 ? 8.032 9.591 -23.108 1.00 51.00 293 SER A N 1
ATOM 2008 C CA . SER A 1 293 ? 7.767 8.404 -22.292 1.00 51.00 293 SER A CA 1
ATOM 2009 C C . SER A 1 293 ? 6.381 8.502 -21.653 1.00 51.00 293 SER A C 1
ATOM 2011 O O . SER A 1 293 ? 6.083 9.504 -21.008 1.00 51.00 293 SER A O 1
ATOM 2013 N N . GLY A 1 294 ? 5.565 7.461 -21.842 1.00 46.03 294 GLY A N 1
ATOM 2014 C CA . GLY A 1 294 ? 4.142 7.389 -21.458 1.00 46.03 294 GLY A CA 1
ATOM 2015 C C . GLY A 1 294 ? 3.223 6.886 -22.582 1.00 46.03 294 GLY A C 1
ATOM 2016 O O . GLY A 1 294 ? 2.005 6.968 -22.485 1.00 46.03 294 GLY A O 1
ATOM 2017 N N . GLY A 1 295 ? 3.815 6.424 -23.681 1.00 57.66 295 GLY A N 1
ATOM 2018 C CA . GLY A 1 295 ? 3.138 6.266 -24.950 1.00 57.66 295 GLY A CA 1
ATOM 2019 C C . GLY A 1 295 ? 2.446 4.935 -25.208 1.00 57.66 295 GLY A C 1
ATOM 2020 O O . GLY A 1 295 ? 2.837 3.913 -24.657 1.00 57.66 295 GLY A O 1
ATOM 2021 N N . PHE A 1 296 ? 1.508 4.935 -26.157 1.00 73.56 296 PHE A N 1
ATOM 2022 C CA . PHE A 1 296 ? 0.734 3.804 -26.698 1.00 73.56 296 PHE A CA 1
ATOM 2023 C C . PHE A 1 296 ? 1.580 2.693 -27.368 1.00 73.56 296 PHE A C 1
ATOM 2025 O O . PHE A 1 296 ? 1.078 1.889 -28.151 1.00 73.56 296 PHE A O 1
ATOM 2032 N N . SER A 1 297 ? 2.883 2.650 -27.097 1.00 75.19 297 SER A N 1
ATOM 2033 C CA . SER A 1 297 ? 3.866 1.759 -27.697 1.00 75.19 297 SER A CA 1
ATOM 2034 C C . SER A 1 297 ? 4.007 0.483 -26.864 1.00 75.19 297 SER A C 1
ATOM 2036 O O . SER A 1 297 ? 4.809 0.420 -25.936 1.00 75.19 297 SER A O 1
ATOM 2038 N N . SER A 1 298 ? 3.238 -0.550 -27.209 1.00 84.06 298 SER A N 1
ATOM 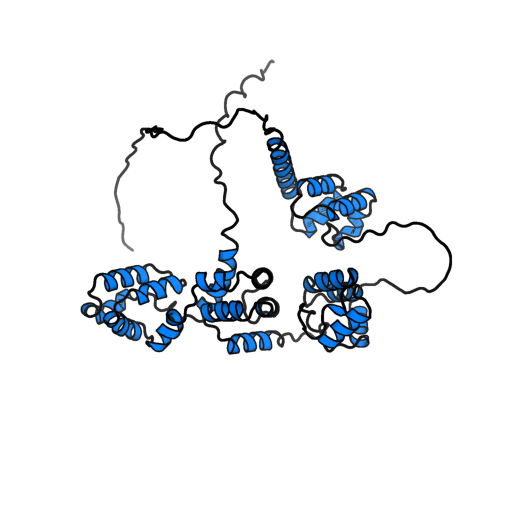2039 C CA . SER A 1 298 ? 3.415 -1.897 -26.655 1.00 84.06 298 SER A CA 1
ATOM 2040 C C . SER A 1 298 ? 4.444 -2.683 -27.486 1.00 84.06 298 SER A C 1
ATOM 2042 O O . SER A 1 298 ? 4.218 -2.859 -28.689 1.00 84.06 298 SER A O 1
ATOM 2044 N N . PRO A 1 299 ? 5.552 -3.192 -26.901 1.00 85.50 299 PRO A N 1
ATOM 2045 C CA . PRO A 1 299 ? 6.579 -3.932 -27.643 1.00 85.50 299 PRO A CA 1
ATOM 2046 C C . PRO A 1 299 ? 6.032 -5.155 -28.391 1.00 85.50 299 PRO A C 1
ATOM 2048 O O . PRO A 1 299 ? 6.509 -5.484 -29.477 1.00 85.50 299 PRO A O 1
ATOM 2051 N N . SER A 1 300 ? 4.995 -5.801 -27.845 1.00 90.50 300 SER A N 1
ATOM 2052 C CA . SER A 1 300 ? 4.330 -6.957 -28.458 1.00 90.50 300 SER A CA 1
ATOM 2053 C C . SER A 1 300 ? 3.490 -6.599 -29.690 1.00 90.50 300 SER A C 1
ATOM 2055 O O . SER A 1 300 ? 3.151 -7.488 -30.468 1.00 90.50 300 SER A O 1
ATOM 2057 N N . CYS A 1 301 ? 3.212 -5.311 -29.917 1.00 94.88 301 CYS A N 1
ATOM 2058 C CA . CYS A 1 301 ? 2.409 -4.819 -31.036 1.00 94.88 301 CYS A CA 1
ATOM 2059 C C . CYS A 1 301 ? 3.227 -4.205 -32.177 1.00 94.88 301 CYS A C 1
ATOM 2061 O O . CYS A 1 301 ? 2.642 -3.805 -33.183 1.00 94.88 301 CYS A O 1
ATOM 2063 N N . ASN A 1 302 ? 4.563 -4.171 -32.086 1.00 91.88 302 ASN A N 1
ATOM 2064 C CA . ASN A 1 302 ? 5.421 -3.534 -33.095 1.00 91.88 302 ASN A CA 1
ATOM 2065 C C . ASN A 1 302 ? 5.187 -4.047 -34.525 1.00 91.88 302 ASN A C 1
ATOM 2067 O O . ASN A 1 302 ? 5.218 -3.259 -35.466 1.00 91.88 302 ASN A O 1
ATOM 2071 N N . SER A 1 303 ? 4.929 -5.347 -34.702 1.00 94.50 303 SER A N 1
ATOM 2072 C CA . SER A 1 303 ? 4.643 -5.927 -36.022 1.00 94.50 303 SER A CA 1
ATOM 2073 C C . SER A 1 303 ? 3.273 -5.514 -36.569 1.00 94.50 303 SER A C 1
ATOM 2075 O O . SER A 1 303 ? 3.133 -5.323 -37.774 1.00 94.50 303 SER A O 1
ATOM 2077 N N . SER A 1 304 ? 2.281 -5.343 -35.691 1.00 96.00 304 SER A N 1
ATOM 2078 C CA . SER A 1 304 ? 0.918 -4.926 -36.054 1.00 96.00 304 SER A CA 1
ATOM 2079 C C . SER A 1 304 ? 0.808 -3.414 -36.261 1.00 96.00 304 SER A C 1
ATOM 2081 O O . SER A 1 304 ? -0.074 -2.968 -36.980 1.00 96.00 304 SER A O 1
ATOM 2083 N N . CYS A 1 305 ? 1.725 -2.642 -35.671 1.00 96.50 305 CYS A N 1
ATOM 2084 C CA . CYS A 1 305 ? 1.801 -1.182 -35.738 1.00 96.50 305 CYS A CA 1
ATOM 2085 C C . CYS A 1 305 ? 2.982 -0.685 -36.593 1.00 96.50 305 CYS A C 1
ATOM 2087 O O . CYS A 1 305 ? 3.535 0.391 -36.358 1.00 96.50 305 CYS A O 1
ATOM 2089 N N . ALA A 1 306 ? 3.430 -1.486 -37.561 1.00 95.50 306 ALA A N 1
ATOM 2090 C CA . ALA A 1 306 ? 4.598 -1.160 -38.379 1.00 95.50 306 ALA A CA 1
ATOM 2091 C C . ALA A 1 306 ? 4.313 -0.088 -39.448 1.00 95.50 306 ALA A C 1
ATOM 2093 O O . ALA A 1 306 ? 5.252 0.461 -40.028 1.00 95.50 306 ALA A O 1
ATOM 2094 N N . SER A 1 307 ? 3.041 0.207 -39.741 1.00 96.94 307 SER A N 1
ATOM 2095 C CA . SER A 1 307 ? 2.698 1.180 -40.776 1.00 96.94 307 SER A CA 1
ATOM 2096 C C . SER A 1 307 ? 3.082 2.602 -40.352 1.00 96.94 307 SER A C 1
ATOM 2098 O O . SER A 1 307 ? 3.030 2.967 -39.178 1.00 96.94 307 SER A O 1
ATOM 2100 N N . SER A 1 308 ? 3.448 3.452 -41.316 1.00 94.19 308 SER A N 1
ATOM 2101 C CA . SER A 1 308 ? 3.779 4.854 -41.031 1.00 94.19 308 SER A CA 1
ATOM 2102 C C . SER A 1 308 ? 2.592 5.639 -40.458 1.00 94.19 308 SER A C 1
ATOM 2104 O O . SER A 1 308 ? 2.801 6.599 -39.718 1.00 94.19 308 SER A O 1
ATOM 2106 N N . ALA A 1 309 ? 1.357 5.239 -40.786 1.00 95.88 309 ALA A N 1
ATOM 2107 C CA . ALA A 1 309 ? 0.143 5.821 -40.221 1.00 95.88 309 ALA A CA 1
ATOM 2108 C C . ALA A 1 309 ? -0.006 5.463 -38.734 1.00 95.88 309 ALA A C 1
ATOM 2110 O O . ALA A 1 309 ? -0.220 6.360 -37.919 1.00 95.88 309 ALA A O 1
ATOM 2111 N N . ASP A 1 310 ? 0.217 4.196 -38.373 1.00 96.88 310 ASP A N 1
ATOM 2112 C CA . ASP A 1 310 ? 0.184 3.734 -36.980 1.00 96.88 310 ASP A CA 1
ATOM 2113 C C . ASP A 1 310 ? 1.277 4.390 -36.148 1.00 96.88 310 ASP A C 1
ATOM 2115 O O . ASP A 1 310 ? 1.014 4.886 -35.059 1.00 96.88 310 ASP A O 1
ATOM 2119 N N . GLN A 1 311 ? 2.498 4.475 -36.677 1.00 94.44 311 GLN A N 1
ATOM 2120 C CA . GLN A 1 311 ? 3.602 5.136 -35.981 1.00 94.44 311 GLN A CA 1
ATOM 2121 C C . GLN A 1 311 ? 3.318 6.627 -35.751 1.00 94.44 311 GLN A C 1
ATOM 2123 O O . GLN A 1 311 ? 3.613 7.157 -34.676 1.00 94.44 311 GLN A O 1
ATOM 2128 N N . ALA A 1 312 ? 2.694 7.310 -36.717 1.00 94.44 312 ALA A N 1
ATOM 2129 C CA . ALA A 1 312 ? 2.273 8.699 -36.548 1.00 94.44 312 ALA A CA 1
ATOM 2130 C C . ALA A 1 312 ? 1.135 8.840 -35.523 1.00 94.44 312 ALA A C 1
ATOM 2132 O O . ALA A 1 312 ? 1.138 9.784 -34.731 1.00 94.44 312 ALA A O 1
ATOM 2133 N N . ALA A 1 313 ? 0.184 7.905 -35.512 1.00 95.94 313 ALA A N 1
ATOM 2134 C CA . ALA A 1 313 ? -0.903 7.852 -34.544 1.00 95.94 313 ALA A CA 1
ATOM 2135 C C . ALA A 1 313 ? -0.385 7.588 -33.121 1.00 95.94 313 ALA A C 1
ATOM 2137 O O . ALA A 1 313 ? -0.740 8.324 -32.205 1.00 95.94 313 ALA A O 1
ATOM 2138 N N . ILE A 1 314 ? 0.519 6.622 -32.943 1.00 95.38 314 ILE A N 1
ATOM 2139 C CA . ILE A 1 314 ? 1.208 6.339 -31.676 1.00 95.38 314 ILE A CA 1
ATOM 2140 C C . ILE A 1 314 ? 1.977 7.578 -31.217 1.00 95.38 314 ILE A C 1
ATOM 2142 O O . ILE A 1 314 ? 1.760 8.052 -30.109 1.00 95.38 314 ILE A O 1
ATOM 2146 N N . SER A 1 315 ? 2.802 8.175 -32.083 1.00 94.94 315 SER A N 1
ATOM 2147 C CA . SER A 1 315 ? 3.559 9.393 -31.748 1.00 94.94 315 SER A CA 1
ATOM 2148 C C . SER A 1 315 ? 2.643 10.544 -31.321 1.00 94.94 315 SER A C 1
ATOM 2150 O O . SER A 1 315 ? 2.958 11.268 -30.380 1.00 94.94 315 SER A O 1
ATOM 2152 N N . ARG A 1 316 ? 1.486 10.697 -31.983 1.00 93.31 316 ARG A N 1
ATOM 2153 C CA . ARG A 1 316 ? 0.465 11.690 -31.625 1.00 93.31 316 ARG A CA 1
ATOM 2154 C C . ARG A 1 316 ? -0.191 11.372 -30.285 1.00 93.31 316 ARG A C 1
ATOM 2156 O O . ARG A 1 316 ? -0.426 12.281 -29.503 1.00 93.31 316 ARG A O 1
ATOM 2163 N N . GLY A 1 317 ? -0.468 10.105 -30.010 1.00 93.69 317 GLY A N 1
ATOM 2164 C CA . GLY A 1 317 ? -0.995 9.685 -28.722 1.00 93.69 317 GLY A CA 1
ATOM 2165 C C . GLY A 1 317 ? -0.003 9.952 -27.584 1.00 93.69 317 GLY A C 1
ATOM 2166 O O . GLY A 1 317 ? -0.391 10.464 -26.542 1.00 93.69 317 GLY A O 1
ATOM 2167 N N . ASN A 1 318 ? 1.289 9.703 -27.803 1.00 91.12 318 ASN A N 1
ATOM 2168 C CA . ASN A 1 318 ? 2.339 9.868 -26.790 1.00 91.12 318 ASN A CA 1
ATOM 2169 C C . ASN A 1 318 ? 2.532 11.324 -26.335 1.00 91.12 318 ASN A C 1
ATOM 2171 O O . ASN A 1 318 ? 3.110 11.562 -25.278 1.00 91.12 318 ASN A O 1
ATOM 2175 N N . VAL A 1 319 ? 2.063 12.292 -27.129 1.00 92.44 319 VAL A N 1
ATOM 2176 C CA . VAL A 1 319 ? 2.078 13.719 -26.772 1.00 92.44 319 VAL A CA 1
ATOM 2177 C C . VAL A 1 319 ? 0.760 14.205 -26.164 1.00 92.44 319 VAL A C 1
ATOM 2179 O O . VAL A 1 319 ? 0.698 15.343 -25.699 1.00 92.44 319 VAL A O 1
ATOM 2182 N N . CYS A 1 320 ? -0.294 13.383 -26.158 1.00 92.56 320 CYS A N 1
ATOM 2183 C CA . CYS A 1 320 ? -1.540 13.719 -25.480 1.00 92.56 320 CYS A CA 1
ATOM 2184 C C . CYS A 1 320 ? -1.320 13.747 -23.962 1.00 92.56 320 CYS A C 1
ATOM 2186 O O . CYS A 1 320 ? -0.648 12.883 -23.400 1.00 92.56 320 CYS A O 1
ATOM 2188 N N . SER A 1 321 ? -1.905 14.734 -23.281 1.00 90.81 321 SER A N 1
ATOM 2189 C CA . SER A 1 321 ? -1.938 14.738 -21.815 1.00 90.81 321 SER A CA 1
ATOM 2190 C C . SER A 1 321 ? -2.760 13.550 -21.304 1.00 90.81 321 SER A C 1
ATOM 2192 O O . SER A 1 321 ? -3.733 13.158 -21.947 1.00 90.81 321 SER A O 1
ATOM 2194 N N . SER A 1 322 ? -2.434 13.020 -20.120 1.00 85.31 322 SER A N 1
ATOM 2195 C CA . SER A 1 322 ? -3.190 11.924 -19.492 1.00 85.31 322 SER A CA 1
ATOM 2196 C C . SER A 1 322 ? -4.660 12.270 -19.216 1.00 85.31 322 SER A C 1
ATOM 2198 O O . SER A 1 322 ? -5.479 11.372 -19.037 1.00 85.31 322 SER A O 1
ATOM 2200 N N . THR A 1 323 ? -5.011 13.558 -19.207 1.00 88.62 323 THR A N 1
ATOM 2201 C CA . THR A 1 323 ? -6.385 14.050 -19.043 1.00 88.62 323 THR A CA 1
ATOM 2202 C C . THR A 1 323 ? -7.067 14.421 -20.364 1.00 88.62 323 THR A C 1
ATOM 2204 O O . THR A 1 323 ? -8.276 14.655 -20.377 1.00 88.62 323 THR A O 1
ATOM 2207 N N . ASP A 1 324 ? -6.338 14.454 -21.485 1.00 93.12 324 ASP A N 1
ATOM 2208 C CA . ASP A 1 324 ? -6.881 14.817 -22.798 1.00 93.12 324 ASP A CA 1
ATOM 2209 C C . ASP A 1 324 ? -7.371 13.577 -23.555 1.00 93.12 324 ASP A C 1
ATOM 2211 O O . ASP A 1 324 ? -6.755 13.071 -24.501 1.00 93.12 324 ASP A O 1
ATOM 2215 N N . VAL A 1 325 ? -8.529 13.087 -23.112 1.00 92.62 325 VAL A N 1
ATOM 2216 C CA . VAL A 1 325 ? -9.200 11.920 -23.698 1.00 92.62 325 VAL A CA 1
ATOM 2217 C C . VAL A 1 325 ? -9.514 12.147 -25.182 1.00 92.62 325 VAL A C 1
ATOM 2219 O O . VAL A 1 325 ? -9.445 11.212 -25.976 1.00 92.62 325 VAL A O 1
ATOM 2222 N N . LEU A 1 326 ? -9.807 13.384 -25.600 1.00 94.31 326 LEU A N 1
ATOM 2223 C CA . LEU A 1 326 ? -10.161 13.690 -26.989 1.00 94.31 326 LEU A CA 1
ATOM 2224 C C . LEU A 1 326 ? -8.942 13.604 -27.923 1.00 94.31 326 LEU A C 1
ATOM 2226 O O . LEU A 1 326 ? -9.052 13.072 -29.036 1.00 94.31 326 LEU A O 1
ATOM 2230 N N . CYS A 1 327 ? -7.775 14.065 -27.464 1.00 95.50 327 CYS A N 1
ATOM 2231 C CA . CYS A 1 327 ? -6.501 13.878 -28.157 1.00 95.50 327 CYS A CA 1
ATOM 2232 C C . CYS A 1 327 ? -6.186 12.386 -28.330 1.00 95.50 327 CYS A C 1
ATOM 2234 O O . CYS A 1 327 ? -5.928 11.939 -29.454 1.00 95.50 327 CYS A O 1
ATOM 2236 N N . ALA A 1 328 ? -6.300 11.599 -27.254 1.00 94.94 328 ALA A N 1
ATOM 2237 C CA . ALA A 1 328 ? -6.062 10.155 -27.292 1.00 94.94 328 ALA A CA 1
ATOM 2238 C C . ALA A 1 328 ? -7.018 9.443 -28.268 1.00 94.94 328 ALA A C 1
ATOM 2240 O O . ALA A 1 328 ? -6.584 8.666 -29.118 1.00 94.94 328 ALA A O 1
ATOM 2241 N N . CYS A 1 329 ? -8.310 9.773 -28.234 1.00 96.44 329 CYS A N 1
ATOM 2242 C CA . CYS A 1 329 ? -9.312 9.232 -29.155 1.00 96.44 329 CYS A CA 1
ATOM 2243 C C . CYS A 1 329 ? -9.023 9.559 -30.627 1.00 96.44 329 CYS A C 1
ATOM 2245 O O . CYS A 1 329 ? -9.216 8.720 -31.507 1.00 96.44 329 CYS A O 1
ATOM 2247 N N . THR A 1 330 ? -8.527 10.764 -30.911 1.00 96.12 330 THR A N 1
ATOM 2248 C CA . THR A 1 330 ? -8.151 11.172 -32.274 1.00 96.12 330 THR A CA 1
ATOM 2249 C C . THR A 1 330 ? -6.931 10.398 -32.777 1.00 96.12 330 THR A C 1
ATOM 2251 O O . THR A 1 330 ? -6.872 10.024 -33.952 1.00 96.12 330 THR A O 1
ATOM 2254 N N . ALA A 1 331 ? -5.967 10.126 -31.893 1.00 96.38 331 ALA A N 1
ATOM 2255 C CA . ALA A 1 331 ? -4.822 9.276 -32.195 1.00 96.38 331 ALA A CA 1
ATOM 2256 C C . ALA A 1 331 ? -5.266 7.839 -32.511 1.00 96.38 331 ALA A C 1
ATOM 2258 O O . ALA A 1 331 ? -4.942 7.334 -33.582 1.00 96.38 331 ALA A O 1
ATOM 2259 N N . PHE A 1 332 ? -6.088 7.220 -31.659 1.00 96.31 332 PHE A N 1
ATOM 2260 C CA . PHE A 1 332 ? -6.576 5.854 -31.876 1.00 96.31 332 PHE A CA 1
ATOM 2261 C C . PHE A 1 332 ? -7.409 5.681 -33.148 1.00 96.31 332 PHE A C 1
ATOM 2263 O O . PHE A 1 332 ? -7.239 4.694 -33.854 1.00 96.31 332 PHE A O 1
ATOM 2270 N N . ASN A 1 333 ? -8.257 6.655 -33.491 1.00 96.06 333 ASN A N 1
ATOM 2271 C CA . ASN A 1 333 ? -9.041 6.618 -34.733 1.00 96.06 333 ASN A CA 1
ATOM 2272 C C . ASN A 1 333 ? -8.182 6.699 -36.006 1.00 96.06 333 ASN A C 1
ATOM 2274 O O . ASN A 1 333 ? -8.685 6.446 -37.098 1.00 96.06 333 ASN A O 1
ATOM 2278 N N . SER A 1 334 ? -6.909 7.086 -35.880 1.00 95.62 334 SER A N 1
ATOM 2279 C CA . SER A 1 334 ? -5.954 7.134 -36.992 1.00 95.62 334 SER A CA 1
ATOM 2280 C C . SER A 1 334 ? -5.134 5.842 -37.138 1.00 95.62 334 SER A C 1
ATOM 2282 O O . SER A 1 334 ? -4.352 5.751 -38.082 1.00 95.62 334 SER A O 1
ATOM 2284 N N . MET A 1 335 ? -5.271 4.883 -36.212 1.00 97.12 335 MET A N 1
ATOM 2285 C CA . MET A 1 335 ? -4.580 3.589 -36.258 1.00 97.12 335 MET A CA 1
ATOM 2286 C C . MET A 1 335 ? -5.351 2.588 -37.120 1.00 97.12 335 MET A C 1
ATOM 2288 O O . MET A 1 335 ? -6.584 2.596 -37.159 1.00 97.12 335 MET A O 1
ATOM 2292 N N . ASP A 1 336 ? -4.629 1.683 -37.770 1.00 97.81 336 ASP A N 1
ATOM 2293 C CA . ASP A 1 336 ? -5.218 0.516 -38.406 1.00 97.81 336 ASP A CA 1
ATOM 2294 C C . ASP A 1 336 ? -5.845 -0.421 -37.361 1.00 97.81 336 ASP A C 1
ATOM 2296 O O . ASP A 1 336 ? -5.388 -0.537 -36.219 1.00 97.81 336 ASP A O 1
ATOM 2300 N N . SER A 1 337 ? -6.896 -1.131 -37.772 1.00 96.75 337 SER A N 1
ATOM 2301 C CA . SER A 1 337 ? -7.635 -2.070 -36.924 1.00 96.75 337 SER A CA 1
ATOM 2302 C C . SER A 1 337 ? -6.756 -3.148 -36.273 1.00 96.75 337 SER A C 1
ATOM 2304 O O . SER A 1 337 ? -7.014 -3.523 -35.124 1.00 96.75 337 SER A O 1
ATOM 2306 N N . ALA A 1 338 ? -5.705 -3.620 -36.953 1.00 96.94 338 ALA A N 1
ATOM 2307 C CA . ALA A 1 338 ? -4.789 -4.623 -36.413 1.00 96.94 338 ALA A CA 1
ATOM 2308 C C . ALA A 1 338 ? -3.914 -4.046 -35.288 1.00 96.94 338 ALA A C 1
ATOM 2310 O O . ALA A 1 338 ? -3.804 -4.649 -34.217 1.00 96.94 338 ALA A O 1
ATOM 2311 N N . CYS A 1 339 ? -3.348 -2.853 -35.500 1.00 97.75 339 CYS A N 1
ATOM 2312 C CA . CYS A 1 339 ? -2.570 -2.139 -34.489 1.00 97.75 339 CYS A CA 1
ATOM 2313 C C . CYS A 1 339 ? -3.434 -1.792 -33.268 1.00 97.75 339 CYS A C 1
ATOM 2315 O O . CYS A 1 339 ? -3.069 -2.104 -32.130 1.00 97.75 339 CYS A O 1
ATOM 2317 N N . LEU A 1 340 ? -4.622 -1.231 -33.510 1.00 97.12 340 LEU A N 1
ATOM 2318 C CA . LEU A 1 340 ? -5.568 -0.840 -32.469 1.00 97.12 340 LEU A CA 1
ATOM 2319 C C . LEU A 1 340 ? -5.987 -2.032 -31.599 1.00 97.12 340 LEU A C 1
ATOM 2321 O O . LEU A 1 340 ? -5.953 -1.944 -30.373 1.00 97.12 340 LEU A O 1
ATOM 2325 N N . THR A 1 341 ? -6.342 -3.162 -32.219 1.00 97.25 341 THR A N 1
ATOM 2326 C CA . THR A 1 341 ? -6.759 -4.373 -31.492 1.00 97.25 341 THR A CA 1
ATOM 2327 C C . THR A 1 341 ? -5.631 -4.917 -30.621 1.00 97.25 341 THR A C 1
ATOM 2329 O O . THR A 1 341 ? -5.872 -5.288 -29.473 1.00 97.25 341 THR A O 1
ATOM 2332 N N . CYS A 1 342 ? -4.396 -4.929 -31.135 1.00 97.31 342 CYS A N 1
ATOM 2333 C CA . CYS A 1 342 ? -3.242 -5.380 -30.366 1.00 97.31 342 CYS A CA 1
ATOM 2334 C C . CYS A 1 342 ? -3.006 -4.498 -29.132 1.00 97.31 342 CYS A C 1
ATOM 2336 O O . CYS A 1 342 ? -2.897 -5.023 -28.024 1.00 97.31 342 CYS A O 1
ATOM 2338 N N . ILE A 1 343 ? -2.994 -3.169 -29.306 1.00 96.00 343 ILE A N 1
ATOM 2339 C CA . ILE A 1 343 ? -2.769 -2.219 -28.207 1.00 96.00 343 ILE A CA 1
ATOM 2340 C C . ILE A 1 343 ? -3.879 -2.330 -27.157 1.00 96.00 343 ILE A C 1
ATOM 2342 O O . ILE A 1 343 ? -3.590 -2.378 -25.960 1.00 96.00 343 ILE A O 1
ATOM 2346 N N . LEU A 1 344 ? -5.146 -2.403 -27.571 1.00 95.31 344 LEU A N 1
ATOM 2347 C CA . LEU A 1 344 ? -6.266 -2.548 -26.638 1.00 95.31 344 LEU A CA 1
ATOM 2348 C C . LEU A 1 344 ? -6.174 -3.869 -25.865 1.00 95.31 344 LEU A C 1
ATOM 2350 O O . LEU A 1 344 ? -6.219 -3.859 -24.635 1.00 95.31 344 LEU A O 1
ATOM 2354 N N . SER A 1 345 ? -5.927 -4.984 -26.558 1.00 95.25 345 SER A N 1
ATOM 2355 C CA . SER A 1 345 ? -5.792 -6.294 -25.918 1.00 95.25 345 SER A CA 1
ATOM 2356 C C . SER A 1 345 ? -4.598 -6.364 -24.966 1.00 95.25 345 SER A C 1
ATOM 2358 O O . SER A 1 345 ? -4.722 -6.982 -23.911 1.00 95.25 345 SER A O 1
ATOM 2360 N N . SER A 1 346 ? -3.460 -5.736 -25.289 1.00 93.69 346 SER A N 1
ATOM 2361 C CA . SER A 1 346 ? -2.298 -5.711 -24.388 1.00 93.69 346 SER A CA 1
ATOM 2362 C C . SER A 1 346 ? -2.556 -4.925 -23.103 1.00 93.69 346 SER A C 1
ATOM 2364 O O . SER A 1 346 ? -1.891 -5.167 -22.103 1.00 93.69 346 SER A O 1
ATOM 2366 N N . ASN A 1 347 ? -3.534 -4.015 -23.122 1.00 89.88 347 ASN A N 1
ATOM 2367 C CA . ASN A 1 347 ? -3.961 -3.227 -21.965 1.00 89.88 347 ASN A CA 1
ATOM 2368 C C . ASN A 1 347 ? -5.236 -3.778 -21.298 1.00 89.88 347 ASN A C 1
ATOM 2370 O O . ASN A 1 347 ? -5.783 -3.136 -20.406 1.00 89.88 347 ASN A O 1
ATOM 2374 N N . GLY A 1 348 ? -5.739 -4.942 -21.730 1.00 92.19 348 GLY A N 1
ATOM 2375 C CA . GLY A 1 348 ? -6.973 -5.525 -21.192 1.00 92.19 348 GLY A CA 1
ATOM 2376 C C . GLY A 1 348 ? -8.240 -4.717 -21.500 1.00 92.19 348 GLY A C 1
ATOM 2377 O O . GLY A 1 348 ? -9.233 -4.849 -20.790 1.00 92.19 348 GLY A O 1
ATOM 2378 N N . LEU A 1 349 ? -8.212 -3.879 -22.539 1.00 94.00 349 LEU A N 1
ATOM 2379 C CA . LEU A 1 349 ? -9.340 -3.066 -22.990 1.00 94.00 349 LEU A CA 1
ATOM 2380 C C . LEU A 1 349 ? -9.978 -3.669 -24.243 1.00 94.00 349 LEU A C 1
ATOM 2382 O O . LEU A 1 349 ? -9.316 -4.316 -25.057 1.00 94.00 349 LEU A O 1
ATOM 2386 N N . THR A 1 350 ? -11.268 -3.411 -24.436 1.00 96.00 350 THR A N 1
ATOM 2387 C CA . THR A 1 350 ? -11.986 -3.751 -25.669 1.00 96.00 350 THR A CA 1
ATOM 2388 C C . THR A 1 350 ? -12.216 -2.515 -26.539 1.00 96.00 350 THR A C 1
ATOM 2390 O O . THR A 1 350 ? -12.187 -1.374 -26.075 1.00 96.00 350 THR A O 1
ATOM 2393 N N . GLN A 1 351 ? -12.509 -2.723 -27.826 1.00 95.44 351 GLN A N 1
ATOM 2394 C CA . GLN A 1 351 ? -12.868 -1.623 -28.730 1.00 95.44 351 GLN A CA 1
ATOM 2395 C C . GLN A 1 351 ? -14.171 -0.917 -28.313 1.00 95.44 351 GLN A C 1
ATOM 2397 O O . GLN A 1 351 ? -14.337 0.280 -28.566 1.00 95.44 351 GLN A O 1
ATOM 2402 N N . ASN A 1 352 ? -15.067 -1.622 -27.614 1.00 94.44 352 ASN A N 1
ATOM 2403 C CA . ASN A 1 352 ? -16.266 -1.027 -27.028 1.00 94.44 352 ASN A CA 1
ATOM 2404 C C . ASN A 1 352 ? -15.924 -0.061 -25.888 1.00 94.44 352 ASN A C 1
ATOM 2406 O O . ASN A 1 352 ? -16.510 1.022 -25.831 1.00 94.44 352 ASN A O 1
ATOM 2410 N N . ASP A 1 353 ? -14.957 -0.405 -25.031 1.00 94.31 353 ASP A N 1
ATOM 2411 C CA . ASP A 1 353 ? -14.519 0.472 -23.938 1.00 94.31 353 ASP A CA 1
ATOM 2412 C C . ASP A 1 353 ? -13.972 1.784 -24.497 1.00 94.31 353 ASP A C 1
ATOM 2414 O O . ASP A 1 353 ? -14.420 2.861 -24.100 1.00 94.31 353 ASP A O 1
ATOM 2418 N N . LEU A 1 354 ? -13.090 1.697 -25.498 1.00 95.06 354 LEU A N 1
ATOM 2419 C CA . LEU A 1 354 ? -12.544 2.870 -26.178 1.00 95.06 354 LEU A CA 1
ATOM 2420 C C . LEU A 1 354 ? -13.651 3.720 -26.822 1.00 95.06 354 LEU A C 1
ATOM 2422 O O . LEU A 1 354 ? -13.708 4.930 -26.610 1.00 95.06 354 LEU A O 1
ATOM 2426 N N . THR A 1 355 ? -14.570 3.092 -27.560 1.00 94.94 355 THR A N 1
ATOM 2427 C CA . THR A 1 355 ? -15.673 3.801 -28.233 1.00 94.94 355 THR A CA 1
ATOM 2428 C C . THR A 1 355 ? -16.566 4.529 -27.227 1.00 94.94 355 THR A C 1
ATOM 2430 O O . THR A 1 355 ? -16.948 5.677 -27.458 1.00 94.94 355 THR A O 1
ATOM 2433 N N . SER A 1 356 ? -16.863 3.900 -26.085 1.00 94.38 356 SER A N 1
ATOM 2434 C CA . SER A 1 356 ? -17.689 4.500 -25.033 1.00 94.38 356 SER A CA 1
ATOM 2435 C C . SER A 1 356 ? -17.031 5.732 -24.401 1.00 94.38 356 SER A C 1
ATOM 2437 O O . SER A 1 356 ? -17.687 6.763 -24.232 1.00 94.38 356 SER A O 1
ATOM 2439 N N . GLN A 1 357 ? -15.722 5.673 -24.136 1.00 93.88 357 GLN A N 1
ATOM 2440 C CA . GLN A 1 357 ? -14.964 6.790 -23.570 1.00 93.88 357 GLN A CA 1
ATOM 2441 C C . GLN A 1 357 ? -14.836 7.947 -24.565 1.00 93.88 357 GLN A C 1
ATOM 2443 O O . GLN A 1 357 ? -15.053 9.105 -24.202 1.00 93.88 357 GLN A O 1
ATOM 2448 N N . CYS A 1 358 ? -14.574 7.647 -25.838 1.00 95.69 358 CYS A N 1
ATOM 2449 C CA . CYS A 1 358 ? -14.489 8.662 -26.886 1.00 95.69 358 CYS A CA 1
ATOM 2450 C C . CYS A 1 358 ? -15.835 9.345 -27.155 1.00 95.69 358 CYS A C 1
ATOM 2452 O O . CYS A 1 358 ? -15.888 10.566 -27.328 1.00 95.69 358 CYS A O 1
ATOM 2454 N N . ALA A 1 359 ? -16.938 8.591 -27.121 1.00 94.19 359 ALA A N 1
ATOM 2455 C CA . ALA A 1 359 ? -18.281 9.153 -27.218 1.00 94.19 359 ALA A CA 1
ATOM 2456 C C . ALA A 1 359 ? -18.577 10.098 -26.040 1.00 94.19 359 ALA A C 1
ATOM 2458 O O . ALA A 1 359 ? -19.018 11.231 -26.257 1.00 94.19 359 ALA A O 1
ATOM 2459 N N . ALA A 1 360 ? -18.255 9.690 -24.809 1.00 91.94 360 ALA A N 1
ATOM 2460 C CA . ALA A 1 360 ? -18.426 10.529 -23.624 1.00 91.94 360 ALA A CA 1
ATOM 2461 C C . ALA A 1 360 ? -17.607 11.831 -23.714 1.00 91.94 360 ALA A C 1
ATOM 2463 O O . ALA A 1 360 ? -18.159 12.914 -23.507 1.00 91.94 360 ALA A O 1
ATOM 2464 N N . ALA A 1 361 ? -16.334 11.759 -24.114 1.00 90.62 361 ALA A N 1
ATOM 2465 C CA . ALA A 1 361 ? -15.476 12.935 -24.278 1.00 90.62 361 ALA A CA 1
ATOM 2466 C C . ALA A 1 361 ? -16.006 13.910 -25.348 1.00 90.62 361 ALA A C 1
ATOM 2468 O O . ALA A 1 361 ? -16.049 15.122 -25.127 1.00 90.62 361 ALA A O 1
ATOM 2469 N N . SER A 1 362 ? -16.491 13.394 -26.482 1.00 90.38 362 SER A N 1
ATOM 2470 C CA . SER A 1 362 ? -17.064 14.228 -27.551 1.00 90.38 362 SER A CA 1
ATOM 2471 C C . SER A 1 362 ? -18.342 14.967 -27.122 1.00 90.38 362 SER A C 1
ATOM 2473 O O . SER A 1 362 ? -18.563 16.122 -27.500 1.00 90.38 362 SER A O 1
ATOM 2475 N N . SER A 1 363 ? -19.156 14.346 -26.262 1.00 88.12 363 SER A N 1
ATOM 2476 C CA . SER A 1 363 ? -20.365 14.973 -25.724 1.00 88.12 363 SER A CA 1
ATOM 2477 C C . SER A 1 363 ? -20.053 16.128 -24.761 1.00 88.12 363 SER A C 1
ATOM 2479 O O . SER A 1 363 ? -20.763 17.131 -24.759 1.00 88.12 363 SER A O 1
ATOM 2481 N N . GLN A 1 364 ? -18.943 16.051 -24.016 1.00 80.19 364 GLN A N 1
ATOM 2482 C CA . GLN A 1 364 ? -18.500 17.109 -23.097 1.00 80.19 364 GLN A CA 1
ATOM 2483 C C . GLN A 1 364 ? -17.926 18.334 -23.824 1.00 80.19 364 GLN A C 1
ATOM 2485 O O . GLN A 1 364 ? -18.132 19.468 -23.388 1.00 80.19 364 GLN A O 1
ATOM 2490 N N . ALA A 1 365 ? -17.268 18.134 -24.969 1.00 71.81 365 ALA A N 1
ATOM 2491 C CA . ALA A 1 365 ? -16.766 19.239 -25.788 1.00 71.81 365 ALA A CA 1
ATOM 2492 C C . ALA A 1 365 ? -17.900 20.143 -26.313 1.00 71.81 365 ALA A C 1
ATOM 2494 O O . ALA A 1 365 ? -17.712 21.347 -26.485 1.00 71.81 365 ALA A O 1
ATOM 2495 N N . SER A 1 366 ? -19.097 19.578 -26.495 1.00 62.09 366 SER A N 1
ATOM 2496 C CA . SER A 1 366 ? -20.264 20.277 -27.046 1.00 62.09 366 SER A CA 1
ATOM 2497 C C . SER A 1 366 ? -20.968 21.199 -26.036 1.00 62.09 366 SER A C 1
ATOM 2499 O O . SER A 1 366 ? -21.674 22.119 -26.439 1.00 62.09 366 SER A O 1
ATOM 2501 N N . VAL A 1 367 ? -20.778 20.995 -24.725 1.00 58.47 367 VAL A N 1
ATOM 2502 C CA . VAL A 1 367 ? -21.447 21.796 -23.674 1.00 58.47 367 VAL A CA 1
ATOM 2503 C C . VAL A 1 367 ? -20.640 23.027 -23.246 1.00 58.47 367 VAL A C 1
ATOM 2505 O O . VAL A 1 367 ? -21.208 23.985 -22.724 1.00 58.47 367 VAL A O 1
ATOM 2508 N N . SER A 1 368 ? -19.332 23.049 -23.516 1.00 52.28 368 SER A N 1
ATOM 2509 C CA . SER A 1 368 ? -18.427 24.127 -23.082 1.00 52.28 368 SER A CA 1
ATOM 2510 C C . SER A 1 368 ? -18.508 25.399 -23.952 1.00 52.28 368 SER A C 1
ATOM 2512 O O . SER A 1 368 ? -18.009 26.458 -23.581 1.00 52.28 368 SER A O 1
ATOM 2514 N N . SER A 1 369 ? -19.183 25.348 -25.106 1.00 47.56 369 SER A N 1
ATOM 2515 C CA . SER A 1 369 ? -19.180 26.444 -26.093 1.00 47.56 369 SER A CA 1
ATOM 2516 C C . SER A 1 369 ? -20.254 27.527 -25.884 1.00 47.56 369 SER A C 1
ATOM 2518 O O . SER A 1 369 ? -20.283 28.489 -26.651 1.00 47.56 369 SER A O 1
ATOM 2520 N N . THR A 1 370 ? -21.136 27.415 -24.879 1.00 46.09 370 THR A N 1
ATOM 2521 C CA . THR A 1 370 ? -22.357 28.261 -24.793 1.00 46.09 370 THR A CA 1
ATOM 2522 C C . THR A 1 370 ? -22.346 29.337 -23.696 1.00 46.09 370 THR A C 1
ATOM 2524 O O . THR A 1 370 ? -23.337 30.041 -23.525 1.00 46.09 370 THR A O 1
ATOM 2527 N N . ALA A 1 371 ? -21.242 29.554 -22.977 1.00 44.38 371 ALA A N 1
ATOM 2528 C CA . ALA A 1 371 ? -21.151 30.617 -21.968 1.00 44.38 371 ALA A CA 1
ATOM 2529 C C . ALA A 1 371 ? -20.110 31.681 -22.352 1.00 44.38 371 ALA A C 1
ATOM 2531 O O . ALA A 1 371 ? -19.014 31.739 -21.804 1.00 44.38 371 ALA A O 1
ATOM 2532 N N . LYS A 1 372 ? -20.472 32.559 -23.294 1.00 38.62 372 LYS A N 1
ATOM 2533 C CA . LYS A 1 372 ? -19.804 33.854 -23.479 1.00 38.62 372 LYS A CA 1
ATOM 2534 C C . LYS A 1 372 ? -20.448 34.853 -22.506 1.00 38.62 372 LYS A C 1
ATOM 2536 O O . LYS A 1 372 ? -21.611 35.197 -22.718 1.00 38.62 372 LYS A O 1
ATOM 2541 N N . PRO A 1 373 ? -19.762 35.338 -21.455 1.00 40.03 373 PRO A N 1
ATOM 2542 C CA . PRO A 1 373 ? -20.309 36.397 -20.622 1.00 40.03 373 PRO A CA 1
ATOM 2543 C C . PRO A 1 373 ? -20.306 37.700 -21.426 1.00 40.03 373 PRO A C 1
ATOM 2545 O O . PRO A 1 373 ? -19.263 38.289 -21.709 1.00 40.03 373 PRO A O 1
ATOM 2548 N N . THR A 1 374 ? -21.493 38.143 -21.830 1.00 42.25 374 THR A N 1
ATOM 2549 C CA . THR A 1 374 ? -21.711 39.498 -22.334 1.00 42.25 374 THR A CA 1
ATOM 2550 C C . THR A 1 374 ? -21.468 40.464 -21.179 1.00 42.25 374 THR A C 1
ATOM 2552 O O . THR A 1 374 ? -22.277 40.559 -20.257 1.00 42.25 374 THR A O 1
ATOM 2555 N N . GLY A 1 375 ? -20.329 41.159 -21.211 1.00 41.12 375 GLY A N 1
ATOM 2556 C CA . GLY A 1 375 ? -20.003 42.221 -20.267 1.00 41.12 375 GLY A CA 1
ATOM 2557 C C . GLY A 1 375 ? -21.043 43.335 -20.329 1.00 41.12 375 GLY A C 1
ATOM 2558 O O . GLY A 1 375 ? -21.076 44.107 -21.284 1.00 41.12 375 GLY A O 1
ATOM 2559 N N . SER A 1 376 ? -21.888 43.413 -19.302 1.00 37.78 376 SER A N 1
ATOM 2560 C CA . SER A 1 376 ? -22.730 44.576 -19.037 1.00 37.78 376 SER A CA 1
ATOM 2561 C C . SER A 1 376 ? -22.018 45.464 -18.026 1.00 37.78 376 SER A C 1
ATOM 2563 O O . SER A 1 376 ? -21.920 45.133 -16.848 1.00 37.78 376 SER A O 1
ATOM 2565 N N . ASN A 1 377 ? -21.509 46.593 -18.512 1.00 43.94 377 ASN A N 1
ATOM 2566 C CA . ASN A 1 377 ? -21.171 47.742 -17.683 1.00 43.94 377 ASN A CA 1
ATOM 2567 C C . ASN A 1 377 ? -22.472 48.357 -17.154 1.00 43.94 377 ASN A C 1
ATOM 2569 O O . ASN A 1 377 ? -23.266 48.847 -17.953 1.00 43.94 377 ASN A O 1
ATOM 2573 N N . LEU A 1 378 ? -22.659 48.394 -15.833 1.00 32.81 378 LEU A N 1
ATOM 2574 C CA . LEU A 1 378 ? -23.499 49.388 -15.161 1.00 32.81 378 LEU A CA 1
ATOM 2575 C C . LEU A 1 378 ? -22.874 49.777 -13.806 1.00 32.81 378 LEU A C 1
ATOM 2577 O O . LEU A 1 378 ? -22.198 48.956 -13.184 1.00 32.81 378 LEU A O 1
ATOM 2581 N N . PRO A 1 379 ? -23.029 51.047 -13.392 1.00 47.31 379 PRO A N 1
ATOM 2582 C CA . PRO A 1 379 ? -22.161 51.694 -12.421 1.00 47.31 379 PRO A CA 1
ATOM 2583 C C . PRO A 1 379 ? -22.521 51.400 -10.961 1.00 47.31 379 PRO A C 1
ATOM 2585 O O . PRO A 1 379 ? -23.674 51.260 -10.567 1.00 47.31 379 PRO A O 1
ATOM 2588 N N . ASN A 1 380 ? -21.454 51.382 -10.171 1.00 38.34 380 ASN A N 1
ATOM 2589 C CA . ASN A 1 380 ? -21.396 51.289 -8.725 1.00 38.34 380 ASN A CA 1
ATOM 2590 C C . ASN A 1 380 ? -21.988 52.540 -8.047 1.00 38.34 380 ASN A C 1
ATOM 2592 O O . ASN A 1 380 ? -21.344 53.586 -8.065 1.00 38.34 380 ASN A O 1
ATOM 2596 N N . THR A 1 381 ? -23.151 52.416 -7.401 1.00 35.84 381 THR A N 1
ATOM 2597 C CA . THR A 1 381 ? -23.560 53.276 -6.275 1.00 35.84 381 THR A CA 1
ATOM 2598 C C . THR A 1 381 ? -24.601 52.583 -5.386 1.00 35.84 381 THR A C 1
ATOM 2600 O O . THR A 1 381 ? -25.617 52.116 -5.884 1.00 35.84 381 THR A O 1
ATOM 2603 N N . GLN A 1 382 ? -24.357 52.673 -4.072 1.00 32.59 382 GLN A N 1
ATOM 2604 C CA . GLN A 1 382 ? -25.257 52.493 -2.916 1.00 32.59 382 GLN A CA 1
ATOM 2605 C C . GLN A 1 382 ? -25.372 51.103 -2.248 1.00 32.59 382 GLN A C 1
ATOM 2607 O O . GLN A 1 382 ? -25.882 50.128 -2.782 1.00 32.59 382 GLN A O 1
ATOM 2612 N N . ASN A 1 383 ? -24.917 51.107 -0.990 1.00 31.61 383 ASN A N 1
ATOM 2613 C CA . ASN A 1 383 ? -25.118 50.153 0.105 1.00 31.61 383 ASN A CA 1
ATOM 2614 C C . ASN A 1 383 ? -26.367 50.581 0.935 1.00 31.61 383 ASN A C 1
ATOM 2616 O O . ASN A 1 383 ? -26.808 51.720 0.782 1.00 31.61 383 ASN A O 1
ATOM 2620 N N . PRO A 1 384 ? -26.799 49.830 1.967 1.00 49.97 384 PRO A N 1
ATOM 2621 C CA . PRO A 1 384 ? -27.691 48.668 1.970 1.00 49.97 384 PRO A CA 1
ATOM 2622 C C . PRO A 1 384 ? -29.100 49.003 2.517 1.00 49.97 384 PRO A C 1
ATOM 2624 O O . PRO A 1 384 ? -29.294 49.988 3.230 1.00 49.97 384 PRO A O 1
ATOM 2627 N N . THR A 1 385 ? -30.101 48.145 2.290 1.00 32.47 385 THR A N 1
ATOM 2628 C CA . THR A 1 385 ? -31.318 48.142 3.127 1.00 32.47 385 THR A CA 1
ATOM 2629 C C . THR A 1 385 ? -31.950 46.752 3.192 1.00 32.47 385 THR A C 1
ATOM 2631 O O . THR A 1 385 ? -32.098 46.068 2.184 1.00 32.47 385 THR A O 1
ATOM 2634 N N . SER A 1 386 ? -32.273 46.339 4.415 1.00 38.28 386 SER A N 1
ATOM 2635 C CA . SER A 1 386 ? -32.884 45.077 4.832 1.00 38.28 386 SER A CA 1
ATOM 2636 C C . SER A 1 386 ? -34.200 44.736 4.120 1.00 38.28 386 SER A C 1
ATOM 2638 O O . SER A 1 386 ? -35.013 45.628 3.890 1.00 38.28 386 SER A O 1
ATOM 2640 N N . GLY A 1 387 ? -34.489 43.440 3.926 1.00 29.33 387 GLY A N 1
ATOM 2641 C CA . GLY A 1 387 ? -35.866 42.987 3.685 1.00 29.33 387 GLY A CA 1
ATOM 2642 C C . GLY A 1 387 ? -36.052 41.590 3.078 1.00 29.33 387 GLY A C 1
ATOM 2643 O O . GLY A 1 387 ? -35.830 41.403 1.895 1.00 29.33 387 GLY A O 1
ATOM 2644 N N . ALA A 1 388 ? -36.554 40.673 3.914 1.00 28.66 388 ALA A N 1
ATOM 2645 C CA . ALA A 1 388 ? -37.621 39.691 3.653 1.00 28.66 388 ALA A CA 1
ATOM 2646 C C . ALA A 1 388 ? -37.518 38.620 2.529 1.00 28.66 388 ALA A C 1
ATOM 2648 O O . ALA A 1 388 ? -37.600 38.899 1.342 1.00 28.66 388 ALA A O 1
ATOM 2649 N N . LEU A 1 389 ? -37.512 37.357 2.988 1.00 29.05 389 LEU A N 1
ATOM 2650 C CA . LEU A 1 389 ? -38.451 36.263 2.654 1.00 29.05 389 LEU A CA 1
ATOM 2651 C C . LEU A 1 389 ? -39.000 36.136 1.212 1.00 29.05 389 LEU A C 1
ATOM 2653 O O . LEU A 1 389 ? -39.974 36.785 0.847 1.00 29.05 389 LEU A O 1
ATOM 2657 N N . ALA A 1 390 ? -38.510 35.111 0.507 1.00 30.19 390 ALA A N 1
ATOM 2658 C CA . ALA A 1 390 ? -39.283 34.175 -0.325 1.00 30.19 390 ALA A CA 1
ATOM 2659 C C . ALA A 1 390 ? -38.422 32.893 -0.455 1.00 30.19 390 ALA A C 1
ATOM 2661 O O . ALA A 1 390 ? -37.259 32.981 -0.822 1.00 30.19 390 ALA A O 1
ATOM 2662 N N . GLY A 1 391 ? -38.825 31.677 -0.086 1.00 26.02 391 GLY A N 1
ATOM 2663 C CA . GLY A 1 391 ? -40.169 31.119 -0.056 1.00 26.02 391 GLY A CA 1
ATOM 2664 C C . GLY A 1 391 ? -40.469 30.378 -1.360 1.00 26.02 391 GLY A C 1
ATOM 2665 O O . GLY A 1 391 ? -41.408 30.750 -2.047 1.00 26.02 391 GLY A O 1
ATOM 2666 N N . PHE A 1 392 ? -39.689 29.348 -1.710 1.00 26.75 392 PHE A N 1
ATOM 2667 C CA . PHE A 1 392 ? -40.064 28.391 -2.757 1.00 26.75 392 PHE A CA 1
ATOM 2668 C C . PHE A 1 392 ? -40.261 27.008 -2.137 1.00 26.75 392 PHE A C 1
ATOM 2670 O O . PHE A 1 392 ? -39.316 26.263 -1.897 1.00 26.75 392 PHE A O 1
ATOM 2677 N N . SER A 1 393 ? -41.528 26.709 -1.846 1.00 25.91 393 SER A N 1
ATOM 2678 C CA . SER A 1 393 ? -42.034 25.355 -1.633 1.00 25.91 393 SER A CA 1
ATOM 2679 C C . SER A 1 393 ? -42.377 24.756 -2.992 1.00 25.91 393 SER A C 1
ATOM 2681 O O . SER A 1 393 ? -43.137 25.357 -3.748 1.00 25.91 393 SER A O 1
ATOM 2683 N N . ILE A 1 394 ? -41.860 23.566 -3.286 1.00 31.36 394 ILE A N 1
ATOM 2684 C CA . ILE A 1 394 ? -42.439 22.682 -4.298 1.00 31.36 394 ILE A CA 1
ATOM 2685 C C . ILE A 1 394 ? -43.028 21.512 -3.521 1.00 31.36 394 ILE A C 1
ATOM 2687 O O . ILE A 1 394 ? -42.301 20.688 -2.969 1.00 31.36 394 ILE A O 1
ATOM 2691 N N . GLY A 1 395 ? -44.354 21.513 -3.416 1.00 27.28 395 GLY A N 1
ATOM 2692 C CA . GLY A 1 395 ? -45.126 20.394 -2.906 1.00 27.28 395 GLY A CA 1
ATOM 2693 C C . GLY A 1 395 ? -45.251 19.311 -3.971 1.00 27.28 395 GLY A C 1
ATOM 2694 O O . GLY A 1 395 ? -45.512 19.607 -5.135 1.00 27.28 395 GLY A O 1
ATOM 2695 N N . ILE A 1 396 ? -45.096 18.060 -3.551 1.00 31.86 396 ILE A N 1
ATOM 2696 C CA . ILE A 1 396 ? -45.652 16.907 -4.251 1.00 31.86 396 ILE A CA 1
ATOM 2697 C C . ILE A 1 396 ? -46.416 16.115 -3.192 1.00 31.86 396 ILE A C 1
ATOM 2699 O O . ILE A 1 396 ? -45.828 15.492 -2.310 1.00 31.86 396 ILE A O 1
ATOM 2703 N N . GLU A 1 397 ? -47.740 16.230 -3.246 1.00 32.31 397 GLU A N 1
ATOM 2704 C CA . GLU A 1 397 ? -48.667 15.375 -2.519 1.00 32.31 397 GLU A CA 1
ATOM 2705 C C . GLU A 1 397 ? -48.680 13.961 -3.114 1.00 32.31 397 GLU A C 1
ATOM 2707 O O . GLU A 1 397 ? -48.699 13.790 -4.330 1.00 32.31 397 GLU A O 1
ATOM 2712 N N . GLY A 1 398 ? -48.774 12.975 -2.217 1.00 30.23 398 GLY A N 1
ATOM 2713 C CA . GLY A 1 398 ? -49.725 11.869 -2.327 1.00 30.23 398 GLY A CA 1
ATOM 2714 C C . GLY A 1 398 ? -49.368 10.699 -3.245 1.00 30.23 398 GLY A C 1
ATOM 2715 O O . GLY A 1 398 ? -49.501 10.793 -4.455 1.00 30.23 398 GLY A O 1
ATOM 2716 N N . ILE A 1 399 ? -49.074 9.543 -2.639 1.00 32.97 399 ILE A N 1
ATOM 2717 C CA . ILE A 1 399 ? -49.895 8.321 -2.750 1.00 32.97 399 ILE A CA 1
ATOM 2718 C C . ILE A 1 399 ? -49.557 7.423 -1.546 1.00 32.97 399 ILE A C 1
ATOM 2720 O O . ILE A 1 399 ? -48.432 6.956 -1.379 1.00 32.97 399 ILE A O 1
ATOM 2724 N N . LEU A 1 400 ? -50.560 7.213 -0.687 1.00 33.22 400 LEU A N 1
ATOM 2725 C CA . LEU A 1 400 ? -50.605 6.142 0.306 1.00 33.22 400 LEU A CA 1
ATOM 2726 C C . LEU A 1 400 ? -50.808 4.795 -0.402 1.00 33.22 400 LEU A C 1
ATOM 2728 O O . LEU A 1 400 ? -51.650 4.682 -1.290 1.00 33.22 400 LEU A O 1
ATOM 2732 N N . GLY A 1 401 ? -50.134 3.757 0.085 1.00 27.36 401 GLY A N 1
ATOM 2733 C CA . GLY A 1 401 ? -50.409 2.366 -0.268 1.00 27.36 401 GLY A CA 1
ATOM 2734 C C . GLY A 1 401 ? -49.950 1.430 0.843 1.00 27.36 401 GLY A C 1
ATOM 2735 O O . GLY A 1 401 ? -48.865 0.867 0.776 1.00 27.36 401 GLY A O 1
ATOM 2736 N N . ALA A 1 402 ? -50.767 1.312 1.889 1.00 32.56 402 ALA A N 1
ATOM 2737 C CA . ALA A 1 402 ? -50.603 0.345 2.964 1.00 32.56 402 ALA A CA 1
ATOM 2738 C C . ALA A 1 402 ? -50.988 -1.064 2.489 1.00 32.56 402 ALA A C 1
ATOM 2740 O O . ALA A 1 402 ? -52.095 -1.250 1.991 1.00 32.56 402 ALA A O 1
ATOM 2741 N N . VAL A 1 403 ? -50.128 -2.059 2.723 1.00 27.45 403 VAL A N 1
ATOM 2742 C CA . VAL A 1 403 ? -50.539 -3.466 2.841 1.00 27.45 403 VAL A CA 1
ATOM 2743 C C . VAL A 1 403 ? -49.741 -4.111 3.973 1.00 27.45 403 VAL A C 1
ATOM 2745 O O . VAL A 1 403 ? -48.539 -4.333 3.859 1.00 27.45 403 VAL A O 1
ATOM 2748 N N . SER A 1 404 ? -50.451 -4.424 5.056 1.00 30.62 404 SER A N 1
ATOM 2749 C CA . SER A 1 404 ? -50.013 -5.270 6.166 1.00 30.62 404 SER A CA 1
ATOM 2750 C C . SER A 1 404 ? -50.953 -6.474 6.242 1.00 30.62 404 SER A C 1
ATOM 2752 O O . SER A 1 404 ? -52.121 -6.281 6.561 1.00 30.62 404 SER A O 1
ATOM 2754 N N . ILE A 1 405 ? -50.459 -7.689 5.979 1.00 31.22 405 ILE A N 1
ATOM 2755 C CA . ILE A 1 405 ? -51.013 -9.003 6.394 1.00 31.22 405 ILE A CA 1
ATOM 2756 C C . ILE A 1 405 ? -49.774 -9.931 6.453 1.00 31.22 405 ILE A C 1
ATOM 2758 O O . ILE A 1 405 ? -49.121 -10.099 5.433 1.00 31.22 405 ILE A O 1
ATOM 2762 N N . ALA A 1 406 ? -49.181 -10.294 7.596 1.00 27.84 406 ALA A N 1
ATOM 2763 C CA . ALA A 1 406 ? -49.606 -11.189 8.684 1.00 27.84 406 ALA A CA 1
ATOM 2764 C C . ALA A 1 406 ? -49.691 -12.693 8.303 1.00 27.84 406 ALA A C 1
ATOM 2766 O O . ALA A 1 406 ? -50.379 -13.056 7.360 1.00 27.84 406 ALA A O 1
ATOM 2767 N N . LEU A 1 407 ? -49.064 -13.532 9.149 1.00 27.27 407 LEU A N 1
ATOM 2768 C CA . LEU A 1 407 ? -49.005 -15.013 9.199 1.00 27.27 407 LEU A CA 1
ATOM 2769 C C . LEU A 1 407 ? -48.029 -15.714 8.220 1.00 27.27 407 LEU A C 1
ATOM 2771 O O . LEU A 1 407 ? -48.025 -15.438 7.034 1.00 27.27 407 LEU A O 1
ATOM 2775 N N . GLY A 1 408 ? -47.199 -16.675 8.643 1.00 24.22 408 GLY A N 1
ATOM 2776 C CA . GLY A 1 408 ? -47.166 -17.381 9.921 1.00 24.22 408 GLY A CA 1
ATOM 2777 C C . GLY A 1 408 ? -45.926 -18.264 10.100 1.00 24.22 408 GLY A C 1
ATOM 2778 O O . GLY A 1 408 ? -45.197 -18.570 9.160 1.00 24.22 408 GLY A O 1
ATOM 2779 N N . ALA A 1 409 ? -45.715 -18.639 11.358 1.00 28.34 409 ALA A N 1
ATOM 2780 C CA . ALA A 1 409 ? -44.751 -19.625 11.811 1.00 28.34 409 ALA A CA 1
ATOM 2781 C C . ALA A 1 409 ? -45.100 -21.041 11.317 1.00 28.34 409 ALA A C 1
ATOM 2783 O O . ALA A 1 409 ? -46.272 -21.413 11.304 1.00 28.34 409 ALA A O 1
ATOM 2784 N N . MET A 1 410 ? -44.081 -21.857 11.042 1.00 27.48 410 MET A N 1
ATOM 2785 C CA . MET A 1 410 ? -44.116 -23.301 11.287 1.00 27.48 410 MET A CA 1
ATOM 2786 C C . MET A 1 410 ? -42.730 -23.787 11.724 1.00 27.48 410 MET A C 1
ATOM 2788 O O . MET A 1 410 ? -41.718 -23.479 11.100 1.00 27.48 410 MET A O 1
ATOM 2792 N N . ILE A 1 411 ? -42.740 -24.524 12.832 1.00 31.67 411 ILE A N 1
ATOM 2793 C CA . ILE A 1 411 ? -41.649 -25.288 13.441 1.00 31.67 411 ILE A CA 1
ATOM 2794 C C . ILE A 1 411 ? -41.944 -26.784 13.184 1.00 31.67 411 ILE A C 1
ATOM 2796 O O . ILE A 1 411 ? -43.119 -27.151 13.127 1.00 31.67 411 ILE A O 1
ATOM 2800 N N . PHE A 1 412 ? -40.875 -27.598 13.158 1.00 31.17 412 PHE A N 1
ATOM 2801 C CA . PHE A 1 412 ? -40.755 -29.076 13.173 1.00 31.17 412 PHE A CA 1
ATOM 2802 C C . PHE A 1 412 ? -40.845 -29.760 11.798 1.00 31.17 412 PHE A C 1
ATOM 2804 O O . PHE A 1 412 ? -41.758 -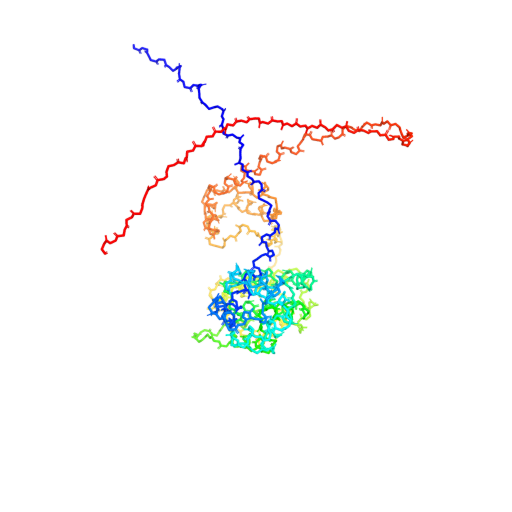29.497 11.025 1.00 31.17 412 PHE A O 1
ATOM 2811 N N . VAL A 1 413 ? -39.906 -30.632 11.407 1.00 44.16 413 VAL A N 1
ATOM 2812 C CA . VAL A 1 413 ? -39.155 -31.658 12.174 1.00 44.16 413 VAL A CA 1
ATOM 2813 C C . VAL A 1 413 ? -37.673 -31.357 12.364 1.00 44.16 413 VAL A C 1
ATOM 2815 O O . VAL A 1 413 ? -37.037 -30.893 11.394 1.00 44.16 413 VAL A O 1
#

pLDDT: mean 71.49, std 25.41, range [24.22, 97.81]

Sequence (413 aa):
MHFSLAALFLALPAIVNAIPSHKYDARFAALTVKHAQVAQRMANPLAGRMELGSRQSSCTTQCSSTADKNGITTYNACSSTDPVCICDALESLSATCLTCVLPAAGLSASQFSEICGNGATTTQCNSQCSDATDTAANQAADLCTTSSIEDPCVCSALNKMTSACLNCLLQISGISNTQFSQACAAGGSAGGSSGSPVGSQPTGGSTSCTVTACTSVSDQSGISQGADCSSTDVGCQCASLGKLSNTCLSCVLSSSGLTNQEYQAQCAASGSATATATTTTTAAPFQPTSSSSGGFSSPSCNSSCASSADQAAISRGNVCSSTDVLCACTAFNSMDSACLTCILSSNGLTQNDLTSQCAAASSQASVSSTAKPTGSNLPNTQNPTSGALAGFSIGIEGILGAVSIALGAMIFV

Foldseek 3Di:
DDDDPDDDDPDDDDPPDDDDDDDPPPVLLVLLVVLLLVLCVVVPLQLVQQCLVVLCVQLCVQQPDPQSVQLVVQSNVDHSSCLVSNLVSLVSTDPSSNCSSQVSSVHDPVRSCQSRVQQCDSVNLCVQQVDPQSVQLSVQLVPDPDSDLLALSNLLSLVSTDPSNSCNSCSNSSHDPVNSVVSPVNSVPDDDDPDDQLFDQLSPDLVQLPCVQQVDPLSVQLNVQSNVDDSRPLQSNLVSLVSTDPSSSCRSCVSSVHDPVNNVVSNVVNPPDDDDDDDDDDDDDDDDDDDAPPWLDDVVLCVQQVDPQSVVLRSQLSPDDPPRLQSNLVSLVSGDPSSNCVSQVVVVHDPVNNVVSNVVNVVVVVVVPPDDPPDDDDDDDDDDDDDDDDDDDDDDDDDDDDDDDDDDDDDDD

Radius of gyration: 32.08 Å; chains: 1; bounding box: 84×85×90 Å

Organism: Dacryopinax primogenitus (strain DJM 731) (NCBI:txid1858805)